Protein AF-A0A9C7LB22-F1 (afdb_monomer)

Mean predicted aligned error: 13.28 Å

Structure (mmCIF, N/CA/C/O backbone):
data_AF-A0A9C7LB22-F1
#
_entry.id   AF-A0A9C7LB22-F1
#
loop_
_atom_site.group_PDB
_atom_site.id
_atom_site.type_symbol
_atom_site.label_atom_id
_atom_site.label_alt_id
_atom_site.label_comp_id
_atom_site.label_asym_id
_atom_site.label_entity_id
_atom_site.label_seq_id
_atom_site.pdbx_PDB_ins_code
_atom_site.Cartn_x
_atom_site.Cartn_y
_atom_site.Cartn_z
_atom_site.occupancy
_atom_site.B_iso_or_equiv
_atom_site.auth_seq_id
_atom_site.auth_comp_id
_atom_site.auth_asym_id
_atom_site.auth_atom_id
_atom_site.pdbx_PDB_model_num
ATOM 1 N N . MET A 1 1 ? 95.222 -39.839 -59.027 1.00 58.12 1 MET A N 1
ATOM 2 C CA . MET A 1 1 ? 94.309 -38.667 -58.992 1.00 58.12 1 MET A CA 1
ATOM 3 C C . MET A 1 1 ? 92.811 -38.976 -59.225 1.00 58.12 1 MET A C 1
ATOM 5 O O . MET A 1 1 ? 92.019 -38.046 -59.181 1.00 58.12 1 MET A O 1
ATOM 9 N N . ARG A 1 2 ? 92.374 -40.237 -59.442 1.00 61.62 2 ARG A N 1
ATOM 10 C CA . ARG A 1 2 ? 90.940 -40.587 -59.637 1.00 61.62 2 ARG A CA 1
ATOM 11 C C . ARG A 1 2 ? 90.192 -41.025 -58.362 1.00 61.62 2 ARG A C 1
ATOM 13 O O . ARG A 1 2 ? 88.989 -40.817 -58.279 1.00 61.62 2 ARG A O 1
ATOM 20 N N . ILE A 1 3 ? 90.891 -41.545 -57.351 1.00 67.44 3 ILE A N 1
ATOM 21 C CA . ILE A 1 3 ? 90.278 -42.079 -56.115 1.00 67.44 3 ILE A CA 1
ATOM 22 C C . ILE A 1 3 ? 89.696 -40.964 -55.222 1.00 67.44 3 ILE A C 1
ATOM 24 O O . ILE A 1 3 ? 88.622 -41.115 -54.649 1.00 67.44 3 ILE A O 1
ATOM 28 N N . THR A 1 4 ? 90.328 -39.789 -55.181 1.00 71.56 4 THR A N 1
ATOM 29 C CA . THR A 1 4 ? 89.879 -38.650 -54.361 1.00 71.56 4 THR A CA 1
ATOM 30 C C . THR A 1 4 ? 88.579 -38.001 -54.840 1.00 71.56 4 THR A C 1
ATOM 32 O O . THR A 1 4 ? 87.862 -37.423 -54.027 1.00 71.56 4 THR A O 1
ATOM 35 N N . LYS A 1 5 ? 88.232 -38.105 -56.132 1.00 76.31 5 LYS A N 1
ATOM 36 C CA . LYS A 1 5 ? 86.934 -37.616 -56.633 1.00 76.31 5 LYS A CA 1
ATOM 37 C C . LYS A 1 5 ? 85.784 -38.542 -56.237 1.00 76.31 5 LYS A C 1
ATOM 39 O O . LYS A 1 5 ? 84.723 -38.047 -55.878 1.00 76.31 5 LYS A O 1
ATOM 44 N N . LEU A 1 6 ? 86.006 -39.857 -56.240 1.00 79.81 6 LEU A N 1
ATOM 45 C CA . LEU A 1 6 ? 84.965 -40.831 -55.908 1.00 79.81 6 LEU A CA 1
ATOM 46 C C . LEU A 1 6 ? 84.591 -40.784 -54.417 1.00 79.81 6 LEU A C 1
ATOM 48 O O . LEU A 1 6 ? 83.411 -40.773 -54.083 1.00 79.81 6 LEU A O 1
ATOM 52 N N . ILE A 1 7 ? 85.580 -40.644 -53.528 1.00 81.62 7 ILE A N 1
ATOM 53 C CA . ILE A 1 7 ? 85.341 -40.546 -52.076 1.00 81.62 7 ILE A CA 1
ATOM 54 C C . ILE A 1 7 ? 84.549 -39.276 -51.718 1.00 81.62 7 ILE A C 1
ATOM 56 O O . ILE A 1 7 ? 83.646 -39.335 -50.888 1.00 81.62 7 ILE A O 1
ATOM 60 N N . LYS A 1 8 ? 84.815 -38.140 -52.385 1.00 81.25 8 LYS A N 1
ATOM 61 C CA . LYS A 1 8 ? 84.035 -36.905 -52.178 1.00 81.25 8 LYS A CA 1
ATOM 62 C C . LYS A 1 8 ? 82.570 -37.062 -52.587 1.00 81.25 8 LYS A C 1
ATOM 64 O O . LYS A 1 8 ? 81.697 -36.574 -51.881 1.00 81.25 8 LYS A O 1
ATOM 69 N N . VAL A 1 9 ? 82.296 -37.759 -53.691 1.00 82.38 9 VAL A N 1
ATOM 70 C CA . VAL A 1 9 ? 80.920 -37.992 -54.159 1.00 82.38 9 VAL A CA 1
ATOM 71 C C . VAL A 1 9 ? 80.163 -38.929 -53.215 1.00 82.38 9 VAL A C 1
ATOM 73 O O . VAL A 1 9 ? 78.991 -38.688 -52.940 1.00 82.38 9 VAL A O 1
ATOM 76 N N . ILE A 1 10 ? 80.821 -39.955 -52.672 1.00 83.06 10 ILE A N 1
ATOM 77 C CA . ILE A 1 10 ? 80.191 -40.869 -51.708 1.00 83.06 10 ILE A CA 1
ATOM 78 C C . ILE A 1 10 ? 79.884 -40.140 -50.393 1.00 83.06 10 ILE A C 1
ATOM 80 O O . ILE A 1 10 ? 78.766 -40.233 -49.902 1.00 83.06 10 ILE A O 1
ATOM 84 N N . LEU A 1 11 ? 80.823 -39.350 -49.860 1.00 82.88 11 LEU A N 1
ATOM 85 C CA . LEU A 1 11 ? 80.604 -38.613 -48.609 1.00 82.88 11 LEU A CA 1
ATOM 86 C C . LEU A 1 11 ? 79.489 -37.561 -48.719 1.00 82.88 11 LEU A C 1
ATOM 88 O O . LEU A 1 11 ? 78.695 -37.429 -47.792 1.00 82.88 11 LEU A O 1
ATOM 92 N N . ILE A 1 12 ? 79.388 -36.853 -49.850 1.00 83.38 12 ILE A N 1
ATOM 93 C CA . ILE A 1 12 ? 78.320 -35.864 -50.075 1.00 83.38 12 ILE A CA 1
ATOM 94 C C . ILE A 1 12 ? 76.950 -36.546 -50.174 1.00 83.38 12 ILE A C 1
ATOM 96 O O . ILE A 1 12 ? 75.993 -36.074 -49.564 1.00 83.38 12 ILE A O 1
ATOM 100 N N . ASN A 1 13 ? 76.853 -37.672 -50.887 1.00 74.88 13 ASN A N 1
ATOM 101 C CA . ASN A 1 13 ? 75.586 -38.398 -51.012 1.00 74.88 13 ASN A CA 1
ATOM 102 C C . ASN A 1 13 ? 75.153 -39.047 -49.691 1.00 74.88 13 ASN A C 1
ATOM 104 O O . ASN A 1 13 ? 73.972 -39.002 -49.357 1.00 74.88 13 ASN A O 1
ATOM 108 N N . SER A 1 14 ? 76.089 -39.585 -48.902 1.00 75.19 14 SER A N 1
ATOM 109 C CA . SER A 1 14 ? 75.769 -40.124 -47.576 1.00 75.19 14 SER A CA 1
ATOM 110 C C . SER A 1 14 ? 75.282 -39.034 -46.620 1.00 75.19 14 SER A C 1
ATOM 112 O O . SER A 1 14 ? 74.323 -39.259 -45.889 1.00 75.19 14 SER A O 1
ATOM 114 N N . LEU A 1 15 ? 75.882 -37.837 -46.651 1.00 79.44 15 LEU A N 1
ATOM 115 C CA . LEU A 1 15 ? 75.435 -36.710 -45.827 1.00 79.44 15 LEU A CA 1
ATOM 116 C C . LEU A 1 15 ? 74.010 -36.265 -46.200 1.00 79.44 15 LEU A C 1
ATOM 118 O O . LEU A 1 15 ? 73.197 -36.019 -45.313 1.00 79.44 15 LEU A O 1
ATOM 122 N N . PHE A 1 16 ? 73.691 -36.229 -47.498 1.00 77.38 16 PHE A N 1
ATOM 123 C CA . PHE A 1 16 ? 72.337 -35.934 -47.975 1.00 77.38 16 PHE A CA 1
ATOM 124 C C . PHE A 1 16 ? 71.323 -36.987 -47.516 1.00 77.38 16 PHE A C 1
ATOM 126 O O . PHE A 1 16 ? 70.243 -36.631 -47.053 1.00 77.38 16 PHE A O 1
ATOM 133 N N . LEU A 1 17 ? 71.688 -38.271 -47.571 1.00 76.00 17 LEU A N 1
ATOM 134 C CA . LEU A 1 17 ? 70.813 -39.359 -47.138 1.00 76.00 17 LEU A CA 1
ATOM 135 C C . LEU A 1 17 ? 70.503 -39.280 -45.633 1.00 76.00 17 LEU A C 1
ATOM 137 O O . LEU A 1 17 ? 69.350 -39.429 -45.235 1.00 76.00 17 LEU A O 1
ATOM 141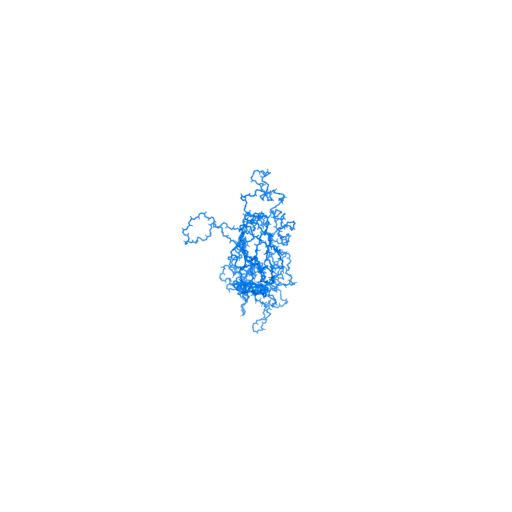 N N . PHE A 1 18 ? 71.507 -38.984 -44.798 1.00 72.94 18 PHE A N 1
ATOM 142 C CA . PHE A 1 18 ? 71.298 -38.797 -43.358 1.00 72.94 18 PHE A CA 1
ATOM 143 C C . PHE A 1 18 ? 70.435 -37.567 -43.046 1.00 72.94 18 PHE A C 1
ATOM 145 O O . PHE A 1 18 ? 69.606 -37.626 -42.139 1.00 72.94 18 PHE A O 1
ATOM 152 N N . PHE A 1 19 ? 70.562 -36.484 -43.819 1.00 72.25 19 PHE A N 1
ATOM 153 C CA . PHE A 1 19 ? 69.735 -35.290 -43.632 1.00 72.25 19 PHE A CA 1
ATOM 154 C C . PHE A 1 19 ? 68.271 -35.528 -44.040 1.00 72.25 19 PHE A C 1
ATOM 156 O O . PHE A 1 19 ? 67.355 -35.096 -43.343 1.00 72.25 19 PHE A O 1
ATOM 163 N N . SER A 1 20 ? 68.029 -36.280 -45.120 1.00 67.56 20 SER A N 1
ATOM 164 C CA . SER A 1 20 ? 66.672 -36.626 -45.567 1.00 67.56 20 SER A CA 1
ATOM 165 C C . SER A 1 20 ? 65.954 -37.602 -44.626 1.00 67.56 20 SER A C 1
ATOM 167 O O . SER A 1 20 ? 64.750 -37.466 -44.409 1.00 67.56 20 SER A O 1
ATOM 169 N N . ILE A 1 21 ? 66.674 -38.556 -44.025 1.00 70.38 21 ILE A N 1
ATOM 170 C CA . ILE A 1 21 ? 66.092 -39.480 -43.035 1.00 70.38 21 ILE A CA 1
ATOM 171 C C . ILE A 1 21 ? 65.841 -38.757 -41.701 1.00 70.38 21 ILE A C 1
ATOM 173 O O . ILE A 1 21 ? 64.810 -38.977 -41.073 1.00 70.38 21 ILE A O 1
ATOM 177 N N . GLY A 1 22 ? 66.721 -37.835 -41.296 1.00 66.88 22 GLY A N 1
ATOM 178 C CA . GLY A 1 22 ? 66.512 -37.013 -40.101 1.00 66.88 22 GLY A CA 1
ATOM 179 C C . GLY A 1 22 ? 65.267 -36.125 -40.190 1.00 66.88 22 GLY A C 1
ATOM 180 O O . GLY A 1 22 ? 64.540 -36.007 -39.211 1.00 66.88 22 GLY A O 1
ATOM 181 N N . LEU A 1 23 ? 64.970 -35.558 -41.365 1.00 61.25 23 LEU A N 1
ATOM 182 C CA . LEU A 1 23 ? 63.835 -34.644 -41.547 1.00 61.25 23 LEU A CA 1
ATOM 183 C C . LEU A 1 23 ? 62.465 -35.348 -41.550 1.00 61.25 23 LEU A C 1
ATOM 185 O O . LEU A 1 23 ? 61.457 -34.713 -41.267 1.00 61.25 23 LEU A O 1
ATOM 189 N N . THR A 1 24 ? 62.412 -36.651 -41.841 1.00 65.00 24 THR A N 1
ATOM 190 C CA . THR A 1 24 ? 61.145 -37.411 -41.898 1.00 65.00 24 THR A CA 1
ATOM 191 C C . THR A 1 24 ? 60.758 -38.068 -40.571 1.00 65.00 24 THR A C 1
ATOM 193 O O . THR A 1 24 ? 59.615 -38.490 -40.420 1.00 65.00 24 THR A O 1
ATOM 196 N N . LEU A 1 25 ? 61.667 -38.117 -39.588 1.00 62.25 25 LEU A N 1
ATOM 197 C CA . LEU A 1 25 ? 61.400 -38.676 -38.254 1.00 62.25 25 LEU A CA 1
ATOM 198 C C . LEU A 1 25 ? 60.894 -37.639 -37.235 1.00 62.25 25 LEU A C 1
ATOM 200 O O . LEU A 1 25 ? 60.456 -38.023 -36.153 1.00 62.25 25 LEU A O 1
ATOM 204 N N . PHE A 1 26 ? 60.890 -36.348 -37.580 1.00 56.97 26 PHE A N 1
ATOM 205 C CA . PHE A 1 26 ? 60.216 -35.304 -36.803 1.00 56.97 26 PHE A CA 1
ATOM 206 C C . PHE A 1 26 ? 58.814 -35.061 -37.367 1.00 56.97 26 PHE A C 1
ATOM 208 O O . PHE A 1 26 ? 58.554 -34.058 -38.028 1.00 56.97 26 PHE A O 1
ATOM 215 N N . VAL A 1 27 ? 57.894 -35.993 -37.102 1.00 59.75 27 VAL A N 1
ATOM 216 C CA . VAL A 1 27 ? 56.462 -35.678 -37.157 1.00 59.75 27 VAL A CA 1
ATOM 217 C C . VAL A 1 27 ? 56.210 -34.746 -35.977 1.00 59.75 27 VAL A C 1
ATOM 219 O O . VAL A 1 27 ? 56.108 -35.195 -34.836 1.00 59.75 27 VAL A O 1
ATOM 222 N N . PHE A 1 28 ? 56.219 -33.437 -36.229 1.00 63.59 28 PHE A N 1
ATOM 223 C CA . PHE A 1 28 ? 55.732 -32.481 -35.245 1.00 63.59 28 PHE A CA 1
ATOM 224 C C . PHE A 1 28 ? 54.285 -32.883 -34.945 1.00 63.59 28 PHE A C 1
ATOM 226 O O . PHE A 1 28 ? 53.518 -33.023 -35.902 1.00 63.59 28 PHE A O 1
ATOM 233 N N . PRO A 1 29 ? 53.903 -33.136 -33.677 1.00 66.31 29 PRO A N 1
ATOM 234 C CA . PRO A 1 29 ? 52.489 -33.271 -33.367 1.00 66.31 29 PRO A CA 1
ATOM 235 C C . PRO A 1 29 ? 51.809 -32.029 -33.938 1.00 66.31 29 PRO A C 1
ATOM 237 O O . PRO A 1 29 ? 52.345 -30.928 -33.785 1.00 66.31 29 PRO A O 1
ATOM 240 N N . GLU A 1 30 ? 50.697 -32.201 -34.652 1.00 55.66 30 GLU A N 1
ATOM 241 C CA . GLU A 1 30 ? 49.829 -31.072 -34.960 1.00 55.66 30 GLU A CA 1
ATOM 242 C C . GLU A 1 30 ? 49.459 -30.465 -33.610 1.00 55.66 30 GLU A C 1
ATOM 244 O O . GLU A 1 30 ? 48.621 -30.983 -32.874 1.00 55.66 30 GLU A O 1
ATOM 249 N N . ILE A 1 31 ? 50.175 -29.408 -33.227 1.00 64.44 31 ILE A N 1
ATOM 250 C CA . ILE A 1 31 ? 49.741 -28.522 -32.170 1.00 64.44 31 ILE A CA 1
ATOM 251 C C . ILE A 1 31 ? 48.516 -27.883 -32.799 1.00 64.44 31 ILE A C 1
ATOM 253 O O . ILE A 1 31 ? 48.643 -26.963 -33.607 1.00 64.44 31 ILE A O 1
ATOM 257 N N . GLY A 1 32 ? 47.348 -28.459 -32.523 1.00 60.50 32 GLY A N 1
ATOM 258 C CA . GLY A 1 32 ? 46.080 -27.801 -32.756 1.00 60.50 32 GLY A CA 1
ATOM 259 C C . GLY A 1 32 ? 46.134 -26.513 -31.958 1.00 60.50 32 GLY A C 1
ATOM 260 O O . GLY A 1 32 ? 45.878 -26.505 -30.759 1.00 60.50 32 GLY A O 1
ATOM 261 N N . ILE A 1 33 ? 46.577 -25.436 -32.601 1.00 59.78 33 ILE A N 1
ATOM 262 C CA . ILE A 1 33 ? 46.365 -24.090 -32.105 1.00 59.78 33 ILE A CA 1
ATOM 263 C C . ILE A 1 33 ? 44.876 -23.869 -32.341 1.00 59.78 33 ILE A C 1
ATOM 265 O O . ILE A 1 33 ? 44.475 -23.340 -33.376 1.00 59.78 33 ILE A O 1
ATOM 269 N N . GLU A 1 34 ? 44.051 -24.377 -31.427 1.00 65.44 34 GLU A N 1
ATOM 270 C CA . GLU A 1 34 ? 42.689 -23.890 -31.295 1.00 65.44 34 GLU A CA 1
ATOM 271 C C . GLU A 1 34 ? 42.840 -22.401 -31.003 1.00 65.44 34 GLU A C 1
ATOM 273 O O . GLU A 1 34 ? 43.419 -21.995 -29.990 1.00 65.44 34 GLU A O 1
ATOM 278 N N . ALA A 1 35 ? 42.467 -21.579 -31.984 1.00 67.69 35 ALA A N 1
ATOM 279 C CA . ALA A 1 35 ? 42.393 -20.149 -31.778 1.00 67.69 35 ALA A CA 1
ATOM 280 C C . ALA A 1 35 ? 41.476 -19.951 -30.573 1.00 67.69 35 ALA A C 1
ATOM 282 O O . ALA A 1 35 ? 40.360 -20.463 -30.585 1.00 67.69 35 ALA A O 1
ATOM 283 N N . ALA A 1 36 ? 41.978 -19.284 -29.531 1.00 72.75 36 ALA A N 1
ATOM 284 C CA . ALA A 1 36 ? 41.174 -18.977 -28.361 1.00 72.75 36 ALA A CA 1
ATOM 285 C C . ALA A 1 36 ? 39.873 -18.341 -28.853 1.00 72.75 36 ALA A C 1
ATOM 287 O O . ALA A 1 36 ? 39.913 -17.323 -29.551 1.00 72.75 36 ALA A O 1
ATOM 288 N N . SER A 1 37 ? 38.755 -18.997 -28.554 1.00 77.06 37 SER A N 1
ATOM 289 C CA . SER A 1 37 ? 37.440 -18.485 -28.884 1.00 77.06 37 SER A CA 1
ATOM 290 C C . SER A 1 37 ? 37.306 -17.081 -28.313 1.00 77.06 37 SER A C 1
ATOM 292 O O . SER A 1 37 ? 37.799 -16.800 -27.214 1.00 77.06 37 SER A O 1
ATOM 294 N N . ASP A 1 38 ? 36.652 -16.186 -29.049 1.00 86.81 38 ASP A N 1
ATOM 295 C CA . ASP A 1 38 ? 36.331 -14.870 -28.508 1.00 86.81 38 ASP A CA 1
ATOM 296 C C . ASP A 1 38 ? 35.600 -15.045 -27.159 1.00 86.81 38 ASP A C 1
ATOM 298 O O . ASP A 1 38 ? 34.756 -15.936 -27.040 1.00 86.81 38 ASP A O 1
ATOM 302 N N . PRO A 1 39 ? 35.869 -14.201 -26.146 1.00 85.25 39 PRO A N 1
ATOM 303 C CA . PRO A 1 39 ? 35.144 -14.278 -24.884 1.00 85.25 39 PRO A CA 1
ATOM 304 C C . PRO A 1 39 ? 33.636 -14.064 -25.112 1.00 85.25 39 PRO A C 1
ATOM 306 O O . PRO A 1 39 ? 33.263 -13.353 -26.063 1.00 85.25 39 PRO A O 1
ATOM 309 N N . PRO A 1 40 ? 32.768 -14.628 -24.246 1.00 90.81 40 PRO A N 1
ATOM 310 C CA . PRO A 1 40 ? 31.333 -14.404 -24.328 1.00 90.81 40 PRO A CA 1
ATOM 311 C C . PRO A 1 40 ? 30.997 -12.912 -24.298 1.00 90.81 40 PRO A C 1
ATOM 313 O O . PRO A 1 40 ? 31.560 -12.149 -23.512 1.00 90.81 40 PRO A O 1
ATOM 316 N N . LYS A 1 41 ? 30.073 -12.478 -25.158 1.00 92.88 41 LYS A N 1
ATOM 317 C CA . LYS A 1 41 ? 29.634 -11.074 -25.231 1.00 92.88 41 LYS A CA 1
ATOM 318 C C . LYS A 1 41 ? 28.132 -10.990 -25.024 1.00 92.88 41 LYS A C 1
ATOM 320 O O . LYS A 1 41 ? 27.373 -11.726 -25.649 1.00 92.88 41 LYS A O 1
ATOM 325 N N . LEU A 1 42 ? 27.714 -10.053 -24.180 1.00 95.38 42 LEU A N 1
ATOM 326 C CA . LEU A 1 42 ? 26.313 -9.704 -23.977 1.00 95.38 42 LEU A CA 1
ATOM 327 C C . LEU A 1 42 ? 25.908 -8.595 -24.956 1.00 95.38 42 LEU A C 1
ATOM 329 O O . LEU A 1 42 ? 26.605 -7.588 -25.064 1.00 95.38 42 LEU A O 1
ATOM 333 N N . LEU A 1 43 ? 24.782 -8.774 -25.644 1.00 96.25 43 LEU A N 1
ATOM 334 C CA . LEU A 1 43 ? 24.174 -7.780 -26.525 1.00 96.25 43 LEU A CA 1
ATOM 335 C C . LEU A 1 43 ? 22.737 -7.513 -26.081 1.00 96.25 43 LEU A C 1
ATOM 337 O O . LEU A 1 43 ? 21.923 -8.435 -26.063 1.00 96.25 43 LEU A O 1
ATOM 341 N N . ILE A 1 44 ? 22.404 -6.258 -25.771 1.00 97.12 44 ILE A N 1
ATOM 342 C CA . ILE A 1 44 ? 21.016 -5.856 -25.504 1.00 97.12 44 ILE A CA 1
ATOM 343 C C . ILE A 1 44 ? 20.312 -5.436 -26.805 1.00 97.12 44 ILE A C 1
ATOM 345 O O . ILE A 1 44 ? 20.773 -4.549 -27.527 1.00 97.12 44 ILE A O 1
ATOM 349 N N . HIS A 1 45 ? 19.169 -6.056 -27.099 1.00 96.81 45 HIS A N 1
ATOM 350 C CA . HIS A 1 45 ? 18.323 -5.745 -28.257 1.00 96.81 45 HIS A CA 1
ATOM 351 C C . HIS A 1 45 ? 17.125 -4.863 -27.895 1.00 96.81 45 HIS A C 1
ATOM 353 O O . HIS A 1 45 ? 16.691 -4.049 -28.710 1.00 96.81 45 HIS A O 1
ATOM 359 N N . SER A 1 46 ? 16.600 -4.980 -26.679 1.00 96.00 46 SER A N 1
ATOM 360 C CA . SER A 1 46 ? 15.547 -4.104 -26.174 1.00 96.00 46 SER A CA 1
ATOM 361 C C . SER A 1 46 ? 15.669 -3.944 -24.661 1.00 96.00 46 SER A C 1
ATOM 363 O O . SER A 1 46 ? 15.967 -4.934 -23.987 1.00 96.00 46 SER A O 1
ATOM 365 N N . PRO A 1 47 ? 15.390 -2.747 -24.122 1.00 96.88 47 PRO A N 1
ATOM 366 C CA . PRO A 1 47 ? 15.219 -1.490 -24.850 1.00 96.88 47 PRO A CA 1
ATOM 367 C C . PRO A 1 47 ? 16.552 -0.973 -25.413 1.00 96.88 47 PRO A C 1
ATOM 369 O O . PRO A 1 47 ? 17.632 -1.378 -24.994 1.00 96.88 47 PRO A O 1
ATOM 372 N N . GLN A 1 48 ? 16.482 -0.091 -26.411 1.00 96.75 48 GLN A N 1
ATOM 373 C CA . GLN A 1 48 ? 17.675 0.534 -26.989 1.00 96.75 48 GLN A CA 1
ATOM 374 C C . GLN A 1 48 ? 18.102 1.751 -26.162 1.00 96.75 48 GLN A C 1
ATOM 376 O O . GLN A 1 48 ? 17.262 2.433 -25.567 1.00 96.75 48 GLN A O 1
ATOM 381 N N . ASN A 1 49 ? 19.400 2.057 -26.158 1.00 96.56 49 ASN A N 1
ATOM 382 C CA . ASN A 1 49 ? 19.910 3.242 -25.475 1.00 96.56 49 ASN A CA 1
ATOM 383 C C . ASN A 1 49 ? 19.249 4.521 -26.032 1.00 96.56 49 ASN A C 1
ATOM 385 O O . ASN A 1 49 ? 19.078 4.678 -27.239 1.00 96.56 49 ASN A O 1
ATOM 389 N N . SER A 1 50 ? 18.875 5.433 -25.140 1.00 93.44 50 SER A N 1
ATOM 390 C CA . SER A 1 50 ? 18.096 6.655 -25.369 1.00 93.44 50 SER A CA 1
ATOM 391 C C . SER A 1 50 ? 16.704 6.458 -25.996 1.00 93.44 50 SER A C 1
ATOM 393 O O . SER A 1 50 ? 16.116 7.422 -26.493 1.00 93.44 50 SER A O 1
ATOM 395 N N . SER A 1 51 ? 16.152 5.238 -25.995 1.00 93.75 51 SER A N 1
ATOM 396 C CA . SER A 1 51 ? 14.792 4.999 -26.498 1.00 93.75 51 SER A CA 1
ATOM 397 C C . SER A 1 51 ? 13.718 5.597 -25.579 1.00 93.75 51 SER A C 1
ATOM 399 O O . SER A 1 51 ? 13.945 5.814 -24.389 1.00 93.75 51 SER A O 1
ATOM 401 N N . LYS A 1 52 ? 12.541 5.887 -26.149 1.00 88.19 52 LYS A N 1
ATOM 402 C CA . LYS A 1 52 ? 11.336 6.290 -25.411 1.00 88.19 52 LYS A CA 1
ATOM 403 C C . LYS A 1 52 ? 10.295 5.186 -25.526 1.00 88.19 52 LYS A C 1
ATOM 405 O O . LYS A 1 52 ? 9.907 4.835 -26.640 1.00 88.19 52 LYS A O 1
ATOM 410 N N . LEU A 1 53 ? 9.854 4.658 -24.396 1.00 85.75 53 LEU A N 1
ATOM 411 C CA . LEU A 1 53 ? 8.871 3.584 -24.296 1.00 85.75 53 LEU A CA 1
ATOM 412 C C . LEU A 1 53 ? 7.563 4.164 -23.762 1.00 85.75 53 LEU A C 1
ATOM 414 O O . LEU A 1 53 ? 7.600 5.005 -22.874 1.00 85.75 53 LEU A O 1
ATOM 418 N N . ASN A 1 54 ? 6.417 3.725 -24.282 1.00 78.69 54 ASN A N 1
ATOM 419 C CA . ASN A 1 54 ? 5.094 4.210 -23.852 1.00 78.69 54 ASN A CA 1
ATOM 420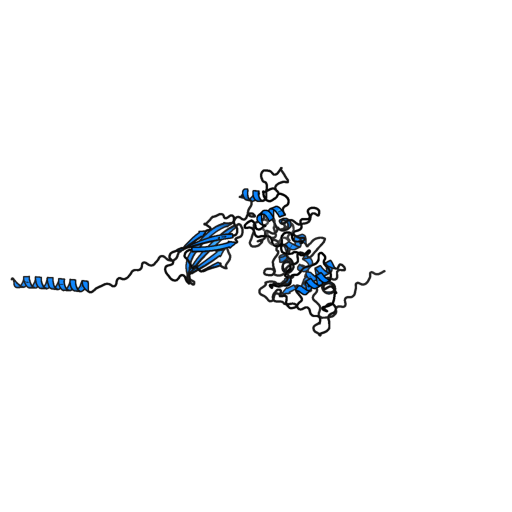 C C . ASN A 1 54 ? 4.347 3.180 -22.983 1.00 78.69 54 ASN A C 1
ATOM 422 O O . ASN A 1 54 ? 3.121 3.206 -22.892 1.00 78.69 54 ASN A O 1
ATOM 426 N N . GLU A 1 55 ? 5.078 2.222 -22.416 1.00 79.31 55 GLU A N 1
ATOM 427 C CA . GLU A 1 55 ? 4.538 1.094 -21.663 1.00 79.31 55 GLU A CA 1
ATOM 428 C C . GLU A 1 55 ? 5.388 0.873 -20.410 1.00 79.31 55 GLU A C 1
ATOM 430 O O . GLU A 1 55 ? 6.615 0.926 -20.481 1.00 79.31 55 GLU A O 1
ATOM 435 N N . LEU A 1 56 ? 4.736 0.620 -19.270 1.00 76.06 56 LEU A N 1
ATOM 436 C CA . LEU A 1 56 ? 5.413 0.379 -17.987 1.00 76.06 56 LEU A CA 1
ATOM 437 C C . LEU A 1 56 ? 6.022 -1.022 -17.910 1.00 76.06 56 LEU A C 1
ATOM 439 O O . LEU A 1 56 ? 7.058 -1.216 -17.286 1.00 76.06 56 LEU A O 1
ATOM 443 N N . ASN A 1 57 ? 5.391 -2.003 -18.558 1.00 83.69 57 ASN A N 1
ATOM 444 C CA . ASN A 1 57 ? 5.905 -3.364 -18.663 1.00 83.69 57 ASN A CA 1
ATOM 445 C C . ASN A 1 57 ? 6.963 -3.421 -19.763 1.00 83.69 57 ASN A C 1
ATOM 447 O O . ASN A 1 57 ? 6.671 -3.735 -20.916 1.00 83.69 57 ASN A O 1
ATOM 451 N N . VAL A 1 58 ? 8.201 -3.096 -19.407 1.00 91.12 58 VAL A N 1
ATOM 452 C CA . VAL A 1 58 ? 9.303 -3.066 -20.363 1.00 91.12 58 VAL A CA 1
ATOM 453 C C . VAL A 1 58 ? 9.808 -4.485 -20.591 1.00 91.12 58 VAL A C 1
ATOM 455 O O . VAL A 1 58 ? 10.278 -5.157 -19.670 1.00 91.12 58 VAL A O 1
ATOM 458 N N . SER A 1 59 ? 9.696 -4.947 -21.838 1.00 95.06 59 SER A N 1
ATOM 459 C CA . SER A 1 59 ? 10.313 -6.196 -22.277 1.00 95.06 59 SER A CA 1
ATOM 460 C C . SER A 1 59 ? 11.782 -5.961 -22.599 1.00 95.06 59 SER A C 1
ATOM 462 O O . SER A 1 59 ? 12.143 -5.196 -23.503 1.00 95.06 59 SER A O 1
ATOM 464 N N . PHE A 1 60 ? 12.620 -6.669 -21.858 1.00 96.62 60 PHE A N 1
ATOM 465 C CA . PHE A 1 60 ? 14.041 -6.751 -22.094 1.00 96.62 60 PHE A CA 1
ATOM 466 C C . PHE A 1 60 ? 14.345 -8.016 -22.879 1.00 96.62 60 PHE A C 1
ATOM 468 O O . PHE A 1 60 ? 13.824 -9.097 -22.583 1.00 96.62 60 PHE A O 1
ATOM 475 N N . ASN A 1 61 ? 15.192 -7.884 -23.889 1.00 97.38 61 ASN A N 1
ATOM 476 C CA . ASN A 1 61 ? 15.718 -9.027 -24.613 1.00 97.38 61 ASN A CA 1
ATOM 477 C C . ASN A 1 61 ? 17.103 -8.728 -25.170 1.00 97.38 61 ASN A C 1
ATOM 479 O O . ASN A 1 61 ? 17.489 -7.573 -25.379 1.00 97.38 61 ASN A O 1
ATOM 483 N N . GLY A 1 62 ? 17.845 -9.798 -25.404 1.00 97.12 62 GLY A N 1
ATOM 484 C CA . GLY A 1 62 ? 19.201 -9.732 -25.899 1.00 97.12 62 GLY A CA 1
ATOM 485 C C . GLY A 1 62 ? 19.740 -11.105 -26.249 1.00 97.12 62 GLY A C 1
ATOM 486 O O . GLY A 1 62 ? 19.051 -12.121 -26.117 1.00 97.12 62 GLY A O 1
ATOM 487 N N . THR A 1 63 ? 20.996 -11.109 -26.671 1.00 97.00 63 THR A N 1
ATOM 488 C CA . THR A 1 63 ? 21.746 -12.320 -26.989 1.00 97.00 63 THR A CA 1
ATOM 489 C C . THR A 1 63 ? 23.052 -12.365 -26.218 1.00 97.00 63 THR A C 1
ATOM 491 O O . THR A 1 63 ? 23.726 -11.345 -26.078 1.00 97.00 63 THR A O 1
ATOM 494 N N . VAL A 1 64 ? 23.443 -13.551 -25.776 1.00 94.75 64 VAL A N 1
ATOM 495 C CA . VAL A 1 64 ? 24.814 -13.875 -25.395 1.00 94.75 64 VAL A CA 1
ATOM 496 C C . VAL A 1 64 ? 25.435 -14.635 -26.565 1.00 94.75 64 VAL A C 1
ATOM 498 O O . VAL A 1 64 ? 24.901 -15.653 -26.994 1.00 94.75 64 VAL A O 1
ATOM 501 N N . ILE A 1 65 ? 26.530 -14.116 -27.113 1.00 93.50 65 ILE A N 1
ATOM 502 C CA . ILE A 1 65 ? 27.263 -14.735 -28.228 1.00 93.50 65 ILE A CA 1
ATOM 503 C C . ILE A 1 65 ? 28.599 -15.305 -27.741 1.00 93.50 65 ILE A C 1
ATOM 505 O O . ILE A 1 65 ? 29.104 -14.873 -26.705 1.00 93.50 65 ILE A O 1
ATOM 509 N N . ASN A 1 66 ? 29.180 -16.227 -28.517 1.00 89.88 66 ASN A N 1
ATOM 510 C CA . ASN A 1 66 ? 30.441 -16.933 -28.232 1.00 89.88 66 ASN A CA 1
ATOM 511 C C . ASN A 1 66 ? 30.393 -17.825 -26.976 1.00 89.88 66 ASN A C 1
ATOM 513 O O . ASN A 1 66 ? 31.298 -17.803 -26.145 1.00 89.88 66 ASN A O 1
ATOM 517 N N . ILE A 1 67 ? 29.322 -18.606 -26.824 1.00 84.56 67 ILE A N 1
ATOM 518 C CA . ILE A 1 67 ? 29.154 -19.533 -25.698 1.00 84.56 67 ILE A CA 1
ATOM 519 C C . ILE A 1 67 ? 29.706 -20.909 -26.094 1.00 84.56 67 ILE A C 1
ATOM 521 O O . ILE A 1 67 ? 28.953 -21.802 -26.471 1.00 84.56 67 ILE A O 1
ATOM 525 N N . GLU A 1 68 ? 31.030 -21.071 -26.101 1.00 74.88 68 GLU A N 1
ATOM 526 C CA . GLU A 1 68 ? 31.635 -22.286 -26.668 1.00 74.88 68 GLU A CA 1
ATOM 527 C C . GLU A 1 68 ? 31.674 -23.498 -25.721 1.00 74.88 68 GLU A C 1
ATOM 529 O O . GLU A 1 68 ? 31.761 -24.619 -26.218 1.00 74.88 68 GLU A O 1
ATOM 534 N N . SER A 1 69 ? 31.557 -23.358 -24.390 1.00 58.03 69 SER A N 1
ATOM 535 C CA . SER A 1 69 ? 31.497 -24.512 -23.464 1.00 58.03 69 SER A CA 1
ATOM 536 C C . SER A 1 69 ? 30.978 -24.162 -22.060 1.00 58.03 69 SER A C 1
ATOM 538 O O . SER A 1 69 ? 31.335 -23.127 -21.516 1.00 58.03 69 SER A O 1
ATOM 540 N N . ALA A 1 70 ? 30.169 -25.076 -21.498 1.00 60.84 70 ALA A N 1
ATOM 541 C CA . ALA A 1 70 ? 29.518 -25.067 -20.175 1.00 60.84 70 ALA A CA 1
ATOM 542 C C . ALA A 1 70 ? 28.662 -23.821 -19.859 1.00 60.84 70 ALA A C 1
ATOM 544 O O . ALA A 1 70 ? 29.038 -22.940 -19.098 1.00 60.84 70 ALA A O 1
ATOM 545 N N . ILE A 1 71 ? 27.447 -23.808 -20.417 1.00 65.25 71 ILE A N 1
ATOM 546 C CA . ILE A 1 71 ? 26.382 -22.818 -20.163 1.00 65.25 71 ILE A CA 1
ATOM 547 C C . ILE A 1 71 ? 25.957 -22.778 -18.679 1.00 65.25 71 ILE A C 1
ATOM 549 O O . ILE A 1 71 ? 25.389 -21.788 -18.223 1.00 65.25 71 ILE A O 1
ATOM 553 N N . ASP A 1 72 ? 26.240 -23.843 -17.926 1.00 73.88 72 ASP A N 1
ATOM 554 C CA . ASP A 1 72 ? 25.592 -24.140 -16.647 1.00 73.88 72 ASP A CA 1
ATOM 555 C C . ASP A 1 72 ? 25.845 -23.096 -15.540 1.00 73.88 72 ASP A C 1
ATOM 557 O O . ASP A 1 72 ? 25.020 -22.978 -14.632 1.00 73.88 72 ASP A O 1
ATOM 561 N N . ASP A 1 73 ? 26.908 -22.290 -15.647 1.00 83.44 73 ASP A N 1
ATOM 562 C CA . ASP A 1 73 ? 27.268 -21.269 -14.651 1.00 83.44 73 ASP A CA 1
ATOM 563 C C . ASP A 1 73 ? 27.079 -19.813 -15.123 1.00 83.44 73 ASP A C 1
ATOM 565 O O . ASP A 1 73 ? 27.290 -18.877 -14.342 1.00 83.44 73 ASP A O 1
ATOM 569 N N . LEU A 1 74 ? 26.614 -19.592 -16.362 1.00 91.44 74 LEU A N 1
ATOM 570 C CA . LEU A 1 74 ? 26.420 -18.243 -16.894 1.00 91.44 74 LEU A CA 1
ATOM 571 C C . LEU A 1 74 ? 25.159 -17.574 -16.340 1.00 91.44 74 LEU A C 1
ATOM 573 O O . LEU A 1 74 ? 24.031 -18.062 -16.478 1.00 91.44 74 LEU A O 1
ATOM 577 N N . LYS A 1 75 ? 25.345 -16.387 -15.760 1.00 94.19 75 LYS A N 1
ATOM 578 C CA . LYS A 1 75 ? 24.269 -15.583 -15.169 1.00 94.19 75 LYS A CA 1
ATOM 579 C C . LYS A 1 75 ? 24.337 -14.137 -15.634 1.00 94.19 75 LYS A C 1
ATOM 581 O O . LYS A 1 75 ? 25.411 -13.542 -15.671 1.00 94.19 75 LYS A O 1
ATOM 586 N N . ILE A 1 76 ? 23.182 -13.552 -15.937 1.00 94.81 76 ILE A N 1
ATOM 587 C CA . ILE A 1 76 ? 23.041 -12.114 -16.180 1.00 94.81 76 ILE A CA 1
ATOM 588 C C . ILE A 1 76 ? 22.519 -11.474 -14.896 1.00 94.81 76 ILE A C 1
ATOM 590 O O . ILE A 1 76 ? 21.443 -11.827 -14.417 1.00 94.81 76 ILE A O 1
ATOM 594 N N . PHE A 1 77 ? 23.284 -10.534 -14.355 1.00 96.44 77 PHE A N 1
ATOM 595 C CA . PHE A 1 77 ? 22.916 -9.687 -13.228 1.00 96.44 77 PHE A CA 1
ATOM 596 C C . PHE A 1 77 ? 22.454 -8.338 -13.766 1.00 96.44 77 PHE A C 1
ATOM 598 O O . PHE A 1 77 ? 23.176 -7.694 -14.527 1.00 96.44 77 PHE A O 1
ATOM 605 N N . ILE A 1 78 ? 21.249 -7.923 -13.392 1.00 95.12 78 ILE A N 1
ATOM 606 C CA . ILE A 1 78 ? 20.602 -6.734 -13.942 1.00 95.12 78 ILE A CA 1
ATOM 607 C C . ILE A 1 78 ? 20.300 -5.773 -12.804 1.00 95.12 78 ILE A C 1
ATOM 609 O O . ILE A 1 78 ? 19.473 -6.067 -11.942 1.00 95.12 78 ILE A O 1
ATOM 613 N N . TYR A 1 79 ? 20.960 -4.624 -12.825 1.00 94.56 79 TYR A N 1
ATOM 614 C CA . TYR A 1 79 ? 20.827 -3.565 -11.835 1.00 94.56 79 TYR A CA 1
ATOM 615 C C . TYR A 1 79 ? 19.982 -2.436 -12.422 1.00 94.56 79 TYR A C 1
ATOM 617 O O . TYR A 1 79 ? 20.237 -1.998 -13.545 1.00 94.56 79 TYR A O 1
ATOM 625 N N . PHE A 1 80 ? 18.988 -1.980 -11.664 1.00 92.12 80 PHE A N 1
ATOM 626 C CA . PHE A 1 80 ? 18.109 -0.876 -12.042 1.00 92.12 80 PHE A CA 1
ATOM 627 C C . PHE A 1 80 ? 18.419 0.340 -11.181 1.00 92.12 80 PHE A C 1
ATOM 629 O O . PHE A 1 80 ? 18.311 0.274 -9.955 1.00 92.12 80 PHE A O 1
ATOM 636 N N . ASP A 1 81 ? 18.774 1.444 -11.829 1.00 89.31 81 ASP A N 1
ATOM 637 C CA . ASP A 1 81 ? 19.074 2.724 -11.198 1.00 89.31 81 ASP A CA 1
ATOM 638 C C . ASP A 1 81 ? 20.083 2.563 -10.045 1.00 89.31 81 ASP A C 1
ATOM 640 O O . ASP A 1 81 ? 21.154 1.981 -10.219 1.00 89.31 81 ASP A O 1
ATOM 644 N N . SER A 1 82 ? 19.745 3.060 -8.855 1.00 80.88 82 SER A N 1
ATOM 645 C CA . SER A 1 82 ? 20.575 2.951 -7.652 1.00 80.88 82 SER A CA 1
ATOM 646 C C . SER A 1 82 ? 20.258 1.712 -6.802 1.00 80.88 82 SER A C 1
ATOM 648 O O . SER A 1 82 ? 20.729 1.636 -5.667 1.00 80.88 82 SER A O 1
ATOM 650 N N . ASN A 1 83 ? 19.444 0.762 -7.285 1.00 79.19 83 ASN A N 1
ATOM 651 C CA . ASN A 1 83 ? 19.077 -0.419 -6.502 1.00 79.19 83 ASN A CA 1
ATOM 652 C C . ASN A 1 83 ? 20.273 -1.391 -6.392 1.00 79.19 83 ASN A C 1
ATOM 654 O O . ASN A 1 83 ? 20.760 -1.873 -7.421 1.00 79.19 83 ASN A O 1
ATOM 658 N N . PRO A 1 84 ? 20.751 -1.704 -5.170 1.00 82.00 84 PRO A N 1
ATOM 659 C CA . PRO A 1 84 ? 21.884 -2.604 -4.983 1.00 82.00 84 PRO A CA 1
ATOM 660 C C . PRO A 1 84 ? 21.561 -4.076 -5.280 1.00 82.00 84 PRO A C 1
ATOM 662 O O . PRO A 1 84 ? 22.491 -4.849 -5.513 1.00 82.00 84 PRO A O 1
ATOM 665 N N . GLU A 1 85 ? 20.287 -4.479 -5.274 1.00 92.75 85 GLU A N 1
ATOM 666 C CA . GLU A 1 85 ? 19.875 -5.869 -5.483 1.00 92.75 85 GLU A CA 1
ATOM 667 C C . GLU A 1 85 ? 19.578 -6.158 -6.966 1.00 92.75 85 GLU A C 1
ATOM 669 O O . GLU A 1 85 ? 18.611 -5.627 -7.522 1.00 92.75 85 GLU A O 1
ATOM 674 N N . PRO A 1 86 ? 20.385 -7.000 -7.641 1.00 95.50 86 PRO A N 1
ATOM 675 C CA . PRO A 1 86 ? 20.180 -7.310 -9.048 1.00 95.50 86 PRO A CA 1
ATOM 676 C C . PRO A 1 86 ? 19.100 -8.372 -9.264 1.00 95.50 86 PRO A C 1
ATOM 678 O O . PRO A 1 86 ? 18.960 -9.317 -8.489 1.00 95.50 86 PRO A O 1
ATOM 681 N N . ILE A 1 87 ? 18.429 -8.303 -10.414 1.00 93.31 87 ILE A N 1
ATOM 682 C CA . ILE A 1 87 ? 17.687 -9.447 -10.958 1.00 93.31 87 ILE A CA 1
ATOM 683 C C . ILE A 1 87 ? 18.696 -10.412 -11.585 1.00 93.31 87 ILE A C 1
ATOM 685 O O . ILE A 1 87 ? 19.542 -9.993 -12.376 1.00 93.31 87 ILE A O 1
ATOM 689 N N . ILE A 1 88 ? 18.600 -11.697 -11.243 1.00 95.88 88 ILE A N 1
ATOM 690 C CA . ILE A 1 88 ? 19.504 -12.740 -11.739 1.00 95.88 88 ILE A CA 1
ATOM 691 C C . ILE A 1 88 ? 18.756 -13.628 -12.733 1.00 95.88 88 ILE A C 1
ATOM 693 O O . ILE A 1 88 ? 17.750 -14.246 -12.386 1.00 95.88 88 ILE A O 1
ATOM 697 N N . ILE A 1 89 ? 19.271 -13.719 -13.959 1.00 94.81 89 ILE A N 1
ATOM 698 C CA . ILE A 1 89 ? 18.761 -14.612 -15.005 1.00 94.81 89 ILE A CA 1
ATOM 699 C C . ILE A 1 89 ? 19.821 -15.663 -15.308 1.00 94.81 89 ILE A C 1
ATOM 701 O O . ILE A 1 89 ? 20.943 -15.324 -15.684 1.00 94.81 89 ILE A O 1
ATOM 705 N N . ASN A 1 90 ? 19.455 -16.937 -15.178 1.00 93.19 90 ASN A N 1
ATOM 706 C CA . ASN A 1 90 ? 20.294 -18.033 -15.654 1.00 93.19 90 ASN A CA 1
ATOM 707 C C . ASN A 1 90 ? 20.227 -18.081 -17.185 1.00 93.19 90 ASN A C 1
ATOM 709 O O . ASN A 1 90 ? 19.138 -18.090 -17.767 1.00 93.19 90 ASN A O 1
ATOM 713 N N . VAL A 1 91 ? 21.385 -18.100 -17.837 1.00 90.69 91 VAL A N 1
ATOM 714 C CA . VAL A 1 91 ? 21.472 -18.164 -19.296 1.00 90.69 91 VAL A CA 1
ATOM 715 C C . VAL A 1 91 ? 21.407 -19.630 -19.691 1.00 90.69 91 VAL A C 1
ATOM 717 O O . VAL A 1 91 ? 22.356 -20.354 -19.459 1.00 90.69 91 VAL A O 1
ATOM 720 N N . TYR A 1 92 ? 20.294 -20.082 -20.272 1.00 88.38 92 TYR A N 1
ATOM 721 C CA . TYR A 1 92 ? 20.157 -21.460 -20.782 1.00 88.38 92 TYR A CA 1
ATOM 722 C C . TYR A 1 92 ? 20.245 -21.548 -22.311 1.00 88.38 92 TYR A C 1
ATOM 724 O O . TYR A 1 92 ? 20.347 -22.633 -22.879 1.00 88.38 92 TYR A O 1
ATOM 732 N N . SER A 1 93 ? 20.170 -20.404 -22.986 1.00 89.12 93 SER A N 1
ATOM 733 C CA . SER A 1 93 ? 20.233 -20.272 -24.438 1.00 89.12 93 SER A CA 1
ATOM 734 C C . SER A 1 93 ? 20.897 -18.954 -24.814 1.00 89.12 93 SER A C 1
ATOM 736 O O . SER A 1 93 ? 20.962 -18.041 -23.996 1.00 89.12 93 SER A O 1
ATOM 738 N N . GLU A 1 94 ? 21.331 -18.831 -26.070 1.00 92.31 94 GLU A N 1
ATOM 739 C CA . GLU A 1 94 ? 21.890 -17.580 -26.600 1.00 92.31 94 GLU A CA 1
ATOM 740 C C . GLU A 1 94 ? 20.928 -16.407 -26.414 1.00 92.31 94 GLU A C 1
ATOM 742 O O . GLU A 1 94 ? 21.343 -15.317 -26.047 1.00 92.31 94 GLU A O 1
ATOM 747 N N . ASN A 1 95 ? 19.630 -16.628 -26.623 1.00 95.50 95 ASN A N 1
ATOM 748 C CA . ASN A 1 95 ? 18.610 -15.605 -26.435 1.00 95.50 95 ASN A CA 1
ATOM 749 C C . ASN A 1 95 ? 18.095 -15.611 -24.997 1.00 95.50 95 ASN A C 1
ATOM 751 O O . ASN A 1 95 ? 17.872 -16.674 -24.415 1.00 95.50 95 ASN A O 1
ATOM 755 N N . TRP A 1 96 ? 17.814 -14.429 -24.464 1.00 95.00 96 TRP A N 1
ATOM 756 C CA . TRP A 1 96 ? 17.154 -14.265 -23.175 1.00 95.00 96 TRP A CA 1
ATOM 757 C C . TRP A 1 96 ? 16.078 -13.186 -23.266 1.00 95.00 96 TRP A C 1
ATOM 759 O O . TRP A 1 96 ? 16.147 -12.263 -24.083 1.00 95.00 96 TRP A O 1
ATOM 769 N N . THR A 1 97 ? 15.061 -13.308 -22.417 1.00 95.25 97 THR A N 1
ATOM 770 C CA . THR A 1 97 ? 14.031 -12.286 -22.267 1.00 95.25 97 THR A CA 1
ATOM 771 C C . THR A 1 97 ? 13.511 -12.254 -20.841 1.00 95.25 97 THR A C 1
ATOM 773 O O . THR A 1 97 ? 13.430 -13.287 -20.178 1.00 95.25 97 THR A O 1
ATOM 776 N N . PHE A 1 98 ? 13.146 -11.065 -20.375 1.00 94.69 98 PHE A N 1
ATOM 777 C CA . PHE A 1 98 ? 12.335 -10.891 -19.180 1.00 94.69 98 PHE A CA 1
ATOM 778 C C . PHE A 1 98 ? 11.485 -9.628 -19.317 1.00 94.69 98 PHE A C 1
ATOM 780 O O . PHE A 1 98 ? 11.748 -8.766 -20.157 1.00 94.69 98 PHE A O 1
ATOM 787 N N . VAL A 1 99 ? 10.448 -9.521 -18.495 1.00 91.31 99 VAL A N 1
ATOM 788 C CA . VAL A 1 99 ? 9.600 -8.330 -18.416 1.00 91.31 99 VAL A CA 1
ATOM 789 C C . VAL A 1 99 ? 9.721 -7.767 -17.014 1.00 91.31 99 VAL A C 1
ATOM 791 O O . VAL A 1 99 ? 9.681 -8.516 -16.037 1.00 91.31 99 VAL A O 1
ATOM 794 N N . LYS A 1 100 ? 9.875 -6.449 -16.914 1.00 91.44 100 LYS A N 1
ATOM 795 C CA . LYS A 1 100 ? 9.889 -5.739 -15.640 1.00 91.44 100 LYS A CA 1
ATOM 796 C C . LYS A 1 100 ? 8.974 -4.531 -15.740 1.00 91.44 100 LYS A C 1
ATOM 798 O O . LYS A 1 100 ? 9.077 -3.749 -16.681 1.00 91.44 100 LYS A O 1
ATOM 803 N N . GLU A 1 101 ? 8.086 -4.392 -14.764 1.00 85.31 101 GLU A N 1
ATOM 804 C CA . GLU A 1 101 ? 7.340 -3.154 -14.580 1.00 85.31 101 GLU A CA 1
ATOM 805 C C . GLU A 1 101 ? 8.300 -2.072 -14.069 1.00 85.31 101 GLU A C 1
ATOM 807 O O . GLU A 1 101 ? 8.966 -2.258 -13.044 1.00 85.31 101 GLU A O 1
ATOM 812 N N . LEU A 1 102 ? 8.380 -0.964 -14.801 1.00 84.06 102 LEU A N 1
ATOM 813 C CA . LEU A 1 102 ? 9.161 0.222 -14.474 1.00 84.06 102 LEU A CA 1
ATOM 814 C C . LEU A 1 102 ? 8.238 1.416 -14.226 1.00 84.06 102 LEU A C 1
ATOM 816 O O . LEU A 1 102 ? 7.110 1.467 -14.714 1.00 84.06 102 LEU A O 1
ATOM 820 N N . TYR A 1 103 ? 8.720 2.377 -13.442 1.00 80.25 103 TYR A N 1
ATOM 821 C CA . TYR A 1 103 ? 8.032 3.644 -13.205 1.00 80.25 103 TYR A CA 1
ATOM 822 C C . TYR A 1 103 ? 8.298 4.641 -14.348 1.00 80.25 103 TYR A C 1
ATOM 824 O O . TYR A 1 103 ? 9.131 4.394 -15.218 1.00 80.25 103 TYR A O 1
ATOM 832 N N . ASP A 1 104 ? 7.575 5.759 -14.384 1.00 75.88 104 ASP A N 1
ATOM 833 C CA . ASP A 1 104 ? 7.805 6.802 -15.392 1.00 75.88 104 ASP A CA 1
ATOM 834 C C . ASP A 1 104 ? 9.149 7.484 -15.137 1.00 75.88 104 ASP A C 1
ATOM 836 O O . ASP A 1 104 ? 9.492 7.767 -13.994 1.00 75.88 104 ASP A O 1
ATOM 840 N N . GLY A 1 105 ? 9.890 7.802 -16.193 1.00 78.19 105 GLY A N 1
ATOM 841 C CA . GLY A 1 105 ? 11.133 8.556 -16.067 1.00 78.19 105 GLY A CA 1
ATOM 842 C C . GLY A 1 105 ? 12.306 7.945 -16.814 1.00 78.19 105 GLY A C 1
ATOM 843 O O . GLY A 1 105 ? 12.155 7.055 -17.653 1.00 78.19 105 GLY A O 1
ATOM 844 N N . THR A 1 106 ? 13.489 8.490 -16.537 1.00 87.81 106 THR A N 1
ATOM 845 C CA . THR A 1 106 ? 14.752 7.989 -17.081 1.00 87.81 106 THR A CA 1
ATOM 846 C C . THR A 1 106 ? 15.236 6.838 -16.222 1.00 87.81 106 THR A C 1
ATOM 848 O O . THR A 1 106 ? 15.471 7.027 -15.034 1.00 87.81 106 THR A O 1
ATOM 851 N N . HIS A 1 107 ? 15.444 5.689 -16.851 1.00 90.62 107 HIS A N 1
ATOM 852 C CA . HIS A 1 107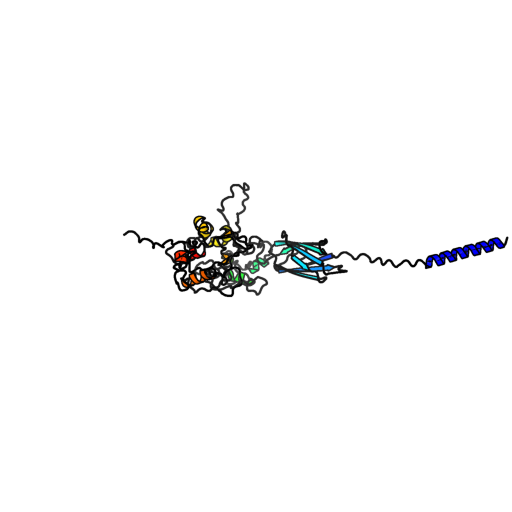 ? 16.023 4.507 -16.227 1.00 90.62 107 HIS A CA 1
ATOM 853 C C . HIS A 1 107 ? 17.452 4.335 -16.705 1.00 90.62 107 HIS A C 1
ATOM 855 O O . HIS A 1 107 ? 17.750 4.578 -17.882 1.00 90.62 107 HIS A O 1
ATOM 861 N N . VAL A 1 108 ? 18.322 3.890 -15.806 1.00 94.75 108 VAL A N 1
ATOM 862 C CA . VAL A 1 108 ? 19.655 3.390 -16.146 1.00 94.75 108 VAL A CA 1
ATOM 863 C C . VAL A 1 108 ? 19.713 1.930 -15.735 1.00 94.75 108 VAL A C 1
ATOM 865 O O . VAL A 1 108 ? 19.540 1.596 -14.567 1.00 94.75 108 VAL A O 1
ATOM 868 N N . VAL A 1 109 ? 19.931 1.049 -16.707 1.00 96.50 109 VAL A N 1
ATOM 869 C CA . VAL A 1 109 ? 19.973 -0.393 -16.474 1.00 96.50 109 VAL A CA 1
ATOM 870 C C . VAL A 1 109 ? 21.349 -0.912 -16.838 1.00 96.50 109 VAL A C 1
ATOM 872 O O . VAL A 1 109 ? 21.783 -0.816 -17.991 1.00 96.50 109 VAL A O 1
ATOM 875 N N . LYS A 1 110 ? 22.027 -1.473 -15.840 1.00 97.38 110 LYS A N 1
ATOM 876 C CA . LYS A 1 110 ? 23.344 -2.081 -15.984 1.00 97.38 110 LYS A CA 1
ATOM 877 C C . LYS A 1 110 ? 23.204 -3.596 -15.995 1.00 97.38 110 LYS A C 1
ATOM 879 O O . LYS A 1 110 ? 22.627 -4.186 -15.086 1.00 97.38 110 LYS A O 1
ATOM 884 N N . PHE A 1 111 ? 23.777 -4.220 -17.012 1.00 97.25 111 PHE A N 1
ATOM 885 C CA . PHE A 1 111 ? 23.827 -5.659 -17.192 1.00 97.25 111 PHE A CA 1
ATOM 886 C C . PHE A 1 111 ? 25.257 -6.144 -16.982 1.00 97.25 111 PHE A C 1
ATOM 888 O O . PHE A 1 111 ? 26.186 -5.617 -17.593 1.00 97.25 111 PHE A O 1
ATOM 895 N N . GLU A 1 112 ? 25.432 -7.172 -16.160 1.00 97.19 112 GLU A N 1
ATOM 896 C CA . GLU A 1 112 ? 26.696 -7.883 -15.985 1.00 97.19 112 GLU A CA 1
ATOM 897 C C . GLU A 1 112 ? 26.485 -9.361 -16.320 1.00 97.19 112 GLU A C 1
ATOM 899 O O . GLU A 1 112 ? 25.701 -10.045 -15.668 1.00 97.19 112 GLU A O 1
ATOM 904 N N . LEU A 1 113 ? 27.187 -9.861 -17.334 1.00 96.12 113 LEU A N 1
ATOM 905 C CA . LEU A 1 113 ? 27.299 -11.287 -17.615 1.00 96.12 113 LEU A CA 1
ATOM 906 C C . LEU A 1 113 ? 28.442 -11.845 -16.764 1.00 96.12 113 LEU A C 1
ATOM 908 O O . LEU A 1 113 ? 29.582 -11.385 -16.893 1.00 96.12 113 LEU A O 1
ATOM 912 N N . LYS A 1 114 ? 28.133 -12.813 -15.901 1.00 94.88 114 LYS A N 1
ATOM 913 C CA . LYS A 1 114 ? 29.103 -13.456 -15.014 1.00 94.88 114 LYS A CA 1
ATOM 914 C C . LYS A 1 114 ? 29.219 -14.946 -15.283 1.00 94.88 114 LYS A C 1
ATOM 916 O O . LYS A 1 114 ? 28.218 -15.597 -15.579 1.00 94.88 114 LYS A O 1
ATOM 921 N N . ASP A 1 115 ? 30.437 -15.439 -15.112 1.00 92.12 115 ASP A N 1
ATOM 922 C CA . ASP A 1 115 ? 30.776 -16.853 -14.992 1.00 92.12 115 ASP A CA 1
ATOM 923 C C . ASP A 1 115 ? 31.309 -17.074 -13.570 1.00 92.12 115 ASP A C 1
ATOM 925 O O . ASP A 1 115 ? 32.348 -16.533 -13.178 1.00 92.12 115 ASP A O 1
ATOM 929 N N . GLY A 1 116 ? 30.516 -17.736 -12.726 1.00 90.06 116 GLY A N 1
ATOM 930 C CA . GLY A 1 116 ? 30.777 -17.789 -11.288 1.00 90.06 116 GLY A CA 1
ATOM 931 C C . GLY A 1 116 ? 30.794 -16.395 -10.640 1.00 90.06 116 GLY A C 1
ATOM 932 O O . GLY A 1 116 ? 29.750 -15.760 -10.480 1.00 90.06 116 GLY A O 1
ATOM 933 N N . GLN A 1 117 ? 31.974 -15.940 -10.208 1.00 90.81 117 GLN A N 1
ATOM 934 C CA . GLN A 1 117 ? 32.177 -14.610 -9.605 1.00 90.81 117 GLN A CA 1
ATOM 935 C C . GLN A 1 117 ? 32.780 -13.590 -10.582 1.00 90.81 117 GLN A C 1
ATOM 937 O O . GLN A 1 117 ? 32.788 -12.393 -10.283 1.00 90.81 117 GLN A O 1
ATO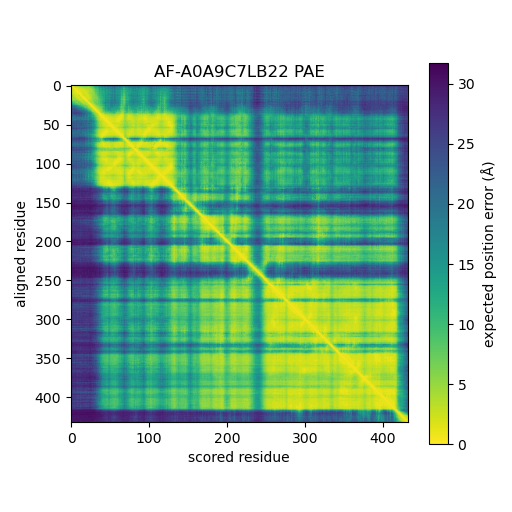M 942 N N . ASP A 1 118 ? 33.265 -14.037 -11.739 1.00 91.62 118 ASP A N 1
ATOM 943 C CA . ASP A 1 118 ? 33.988 -13.192 -12.680 1.00 91.62 118 ASP A CA 1
ATOM 944 C C . ASP A 1 118 ? 33.021 -12.485 -13.633 1.00 91.62 118 ASP A C 1
ATOM 946 O O . ASP A 1 118 ? 32.130 -13.101 -14.216 1.00 91.62 118 ASP A O 1
ATOM 950 N N . ILE A 1 119 ? 33.199 -11.172 -13.809 1.00 94.19 119 ILE A N 1
ATOM 951 C CA . ILE A 1 119 ? 32.446 -10.383 -14.793 1.00 94.19 119 ILE A CA 1
ATOM 952 C C . ILE A 1 119 ? 33.126 -10.544 -16.149 1.00 94.19 119 ILE A C 1
ATOM 954 O O . ILE A 1 119 ? 34.191 -9.974 -16.387 1.00 94.19 119 ILE A O 1
ATOM 958 N N . ILE A 1 120 ? 32.484 -11.284 -17.048 1.00 93.81 120 ILE A N 1
ATOM 959 C CA . ILE A 1 120 ? 33.004 -11.575 -18.390 1.00 93.81 120 ILE A CA 1
ATOM 960 C C . ILE A 1 120 ? 32.408 -10.661 -19.469 1.00 93.81 120 ILE A C 1
ATOM 962 O O . ILE A 1 120 ? 32.969 -10.531 -20.554 1.00 93.81 120 ILE A O 1
ATOM 966 N N . GLY A 1 121 ? 31.308 -9.968 -19.163 1.00 93.44 121 GLY A N 1
ATOM 967 C CA . GLY A 1 121 ? 30.728 -8.944 -20.026 1.00 93.44 121 GLY A CA 1
ATOM 968 C C . GLY A 1 121 ? 29.910 -7.936 -19.229 1.00 93.44 121 GLY A C 1
ATOM 969 O O . GLY A 1 121 ? 29.314 -8.276 -18.211 1.00 93.44 121 GLY A O 1
ATOM 970 N N . ASN A 1 122 ? 29.865 -6.686 -19.683 1.00 96.38 122 ASN A N 1
ATOM 971 C CA . ASN A 1 122 ? 28.946 -5.696 -19.136 1.00 96.38 122 ASN A CA 1
ATOM 972 C C . ASN A 1 122 ? 28.411 -4.773 -20.230 1.00 96.38 122 ASN A C 1
ATOM 974 O O . ASN A 1 122 ? 29.075 -4.533 -21.239 1.00 96.38 122 ASN A O 1
ATOM 978 N N . GLN A 1 123 ? 27.195 -4.280 -20.025 1.00 96.94 123 GLN A N 1
ATOM 979 C CA . GLN A 1 123 ? 26.581 -3.269 -20.871 1.00 96.94 123 GLN A CA 1
ATOM 980 C C . GLN A 1 123 ? 25.662 -2.395 -20.021 1.00 96.94 123 GLN A C 1
ATOM 982 O O . GLN A 1 123 ? 24.989 -2.887 -19.123 1.00 96.94 123 GLN A O 1
ATOM 987 N N . GLU A 1 124 ? 25.620 -1.101 -20.314 1.00 97.38 124 GLU A N 1
ATOM 988 C CA . GLU A 1 124 ? 24.702 -0.156 -19.682 1.00 97.38 124 GLU A CA 1
ATOM 989 C C . GLU A 1 124 ? 23.840 0.495 -20.761 1.00 97.38 124 GLU A C 1
ATOM 991 O O . GLU A 1 124 ? 24.328 0.847 -21.840 1.00 97.38 124 GLU A O 1
ATOM 996 N N . ILE A 1 125 ? 22.548 0.628 -20.481 1.00 97.25 125 ILE A N 1
ATOM 997 C CA . ILE A 1 125 ? 21.607 1.364 -21.322 1.00 97.25 125 ILE A CA 1
ATOM 998 C C . ILE A 1 125 ? 20.858 2.372 -20.461 1.00 97.25 125 ILE A C 1
ATOM 1000 O O . ILE A 1 125 ? 20.498 2.086 -19.321 1.00 97.25 125 ILE A O 1
ATOM 1004 N N . SER A 1 126 ? 20.574 3.537 -21.031 1.00 95.94 126 SER A N 1
ATOM 1005 C CA . SER A 1 126 ? 19.629 4.490 -20.465 1.00 95.94 126 SER A CA 1
ATOM 1006 C C . SER A 1 126 ? 18.447 4.637 -21.407 1.00 95.94 126 SER A C 1
ATOM 1008 O O . SER A 1 126 ? 18.633 4.668 -22.615 1.00 95.94 126 SER A O 1
ATOM 1010 N N . PHE A 1 127 ? 17.223 4.703 -20.908 1.00 94.38 127 PHE A N 1
ATOM 1011 C CA . PHE A 1 127 ? 16.032 4.924 -21.733 1.00 94.38 127 PHE A CA 1
ATOM 1012 C C . PHE A 1 127 ? 14.961 5.627 -20.903 1.00 94.38 127 PHE A C 1
ATOM 1014 O O . PHE A 1 127 ? 15.081 5.743 -19.686 1.00 94.38 127 PHE A O 1
ATOM 1021 N N . PHE A 1 128 ? 13.926 6.134 -21.564 1.00 87.12 128 PHE A N 1
ATOM 1022 C CA . PHE A 1 128 ? 12.850 6.878 -20.923 1.00 87.12 128 PHE A CA 1
ATOM 1023 C C . PHE A 1 128 ? 11.533 6.113 -21.033 1.00 87.12 128 PHE A C 1
ATOM 1025 O O . PHE A 1 128 ? 11.128 5.742 -22.134 1.00 87.12 128 PHE A O 1
ATOM 1032 N N . VAL A 1 129 ? 10.851 5.903 -19.913 1.00 84.94 129 VAL A N 1
ATOM 1033 C CA . VAL A 1 129 ? 9.512 5.307 -19.860 1.00 84.94 129 VAL A CA 1
ATOM 1034 C C . VAL A 1 129 ? 8.491 6.425 -19.665 1.00 84.94 129 VAL A C 1
ATOM 1036 O O . VAL A 1 129 ? 8.583 7.207 -18.722 1.00 84.94 129 VAL A O 1
ATOM 1039 N N . VAL A 1 130 ? 7.525 6.513 -20.578 1.00 75.75 130 VAL A N 1
ATOM 1040 C CA . VAL A 1 130 ? 6.400 7.449 -20.540 1.00 75.75 130 VAL A CA 1
ATOM 1041 C C . VAL A 1 130 ? 5.140 6.681 -20.168 1.00 75.75 130 VAL A C 1
ATOM 1043 O O . VAL A 1 130 ? 4.592 5.938 -20.982 1.00 75.75 130 VAL A O 1
ATOM 1046 N N . GLY A 1 131 ? 4.636 6.893 -18.961 1.00 70.81 131 GLY A N 1
ATOM 1047 C CA . GLY A 1 131 ? 3.287 6.485 -18.599 1.00 70.81 131 GLY A CA 1
ATOM 1048 C C . GLY A 1 131 ? 2.245 7.445 -19.164 1.00 70.81 131 GLY A C 1
ATOM 1049 O O . GLY A 1 131 ? 2.498 8.631 -19.376 1.00 70.81 131 GLY A O 1
ATOM 1050 N N . ALA A 1 132 ? 1.015 6.957 -19.337 1.00 64.06 132 ALA A N 1
ATOM 1051 C CA . ALA A 1 132 ? -0.146 7.783 -19.701 1.00 64.06 132 ALA A CA 1
ATOM 1052 C C . ALA A 1 132 ? -0.483 8.881 -18.666 1.00 64.06 132 ALA A C 1
ATOM 1054 O O . 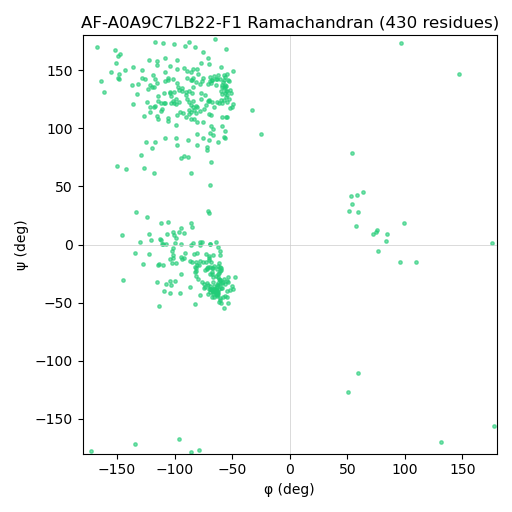ALA A 1 132 ? -1.320 9.744 -18.921 1.00 64.06 132 ALA A O 1
ATOM 1055 N N . HIS A 1 133 ? 0.173 8.831 -17.510 1.00 71.88 133 HIS A N 1
ATOM 1056 C CA . HIS A 1 133 ? 0.040 9.759 -16.399 1.00 71.88 133 HIS A CA 1
ATOM 1057 C C . HIS A 1 133 ? 1.323 10.612 -16.203 1.00 71.88 133 HIS A C 1
ATOM 1059 O O . HIS A 1 133 ? 1.435 11.335 -15.224 1.00 71.88 133 HIS A O 1
ATOM 1065 N N . GLY A 1 134 ? 2.338 10.476 -17.066 1.00 61.34 134 GLY A N 1
ATOM 1066 C CA . GLY A 1 134 ? 3.643 11.127 -16.899 1.00 61.34 134 GLY A CA 1
ATOM 1067 C C . GLY A 1 134 ? 3.736 12.544 -17.478 1.00 61.34 134 GLY A C 1
ATOM 1068 O O . GLY A 1 134 ? 2.831 13.017 -18.165 1.00 61.34 134 GLY A O 1
ATOM 1069 N N . ASN A 1 135 ? 4.879 13.188 -17.224 1.00 55.53 135 ASN A N 1
ATOM 1070 C CA . ASN A 1 135 ? 5.276 14.552 -17.593 1.00 55.53 135 ASN A CA 1
ATOM 1071 C C . ASN A 1 135 ? 4.562 15.140 -18.837 1.00 55.53 135 ASN A C 1
ATOM 1073 O O . ASN A 1 135 ? 4.973 14.981 -19.993 1.00 55.53 135 ASN A O 1
ATOM 1077 N N . TYR A 1 136 ? 3.491 15.890 -18.563 1.00 60.44 136 TYR A N 1
ATOM 1078 C CA . TYR A 1 136 ? 2.535 16.484 -19.511 1.00 60.44 136 TYR A CA 1
ATOM 1079 C C . TYR A 1 136 ? 3.127 17.541 -20.458 1.00 60.44 136 TYR A C 1
ATOM 1081 O O . TYR A 1 136 ? 2.415 18.146 -21.262 1.00 60.44 136 TYR A O 1
ATOM 1089 N N . SER A 1 137 ? 4.434 17.785 -20.376 1.00 54.84 137 SER A N 1
ATOM 1090 C CA . SER A 1 137 ? 5.113 18.893 -21.041 1.00 54.84 137 SER A CA 1
ATOM 1091 C C . SER A 1 137 ? 5.451 18.645 -22.517 1.00 54.84 137 SER A C 1
ATOM 1093 O O . SER A 1 137 ? 5.741 19.610 -23.222 1.00 54.84 137 SER A O 1
ATOM 1095 N N . THR A 1 138 ? 5.401 17.404 -23.032 1.00 54.53 138 THR A N 1
ATOM 1096 C CA . THR A 1 138 ? 5.864 17.126 -24.416 1.00 54.53 138 THR A CA 1
ATOM 1097 C C . THR A 1 138 ? 4.972 16.245 -25.291 1.00 54.53 138 THR A C 1
ATOM 1099 O O . THR A 1 138 ? 5.230 16.153 -26.492 1.00 54.53 138 THR A O 1
ATOM 1102 N N . ASN A 1 139 ? 3.905 15.636 -24.762 1.00 61.50 139 ASN A N 1
ATOM 1103 C CA . ASN A 1 139 ? 3.028 14.761 -25.545 1.00 61.50 139 ASN A CA 1
ATOM 1104 C C . ASN A 1 139 ? 1.564 15.216 -25.481 1.00 61.50 139 ASN A C 1
ATOM 1106 O O . ASN A 1 139 ? 0.775 14.745 -24.665 1.00 61.50 139 ASN A O 1
ATOM 1110 N N . THR A 1 140 ? 1.176 16.109 -26.392 1.00 62.84 140 THR A N 1
ATOM 1111 C CA . THR A 1 140 ? -0.206 16.608 -26.501 1.00 62.84 140 THR A CA 1
ATOM 1112 C C . THR A 1 140 ? -1.230 15.503 -26.790 1.00 62.84 140 THR A C 1
ATOM 1114 O O . THR A 1 140 ? -2.403 15.664 -26.449 1.00 62.84 140 THR A O 1
ATOM 1117 N N . GLN A 1 141 ? -0.808 14.366 -27.360 1.00 63.97 141 GLN A N 1
ATOM 1118 C CA . GLN A 1 141 ? -1.668 13.202 -27.581 1.00 63.97 141 GLN A CA 1
ATOM 1119 C C . GLN A 1 141 ? -2.004 12.481 -26.266 1.00 63.97 141 GLN A C 1
ATOM 1121 O O . GLN A 1 141 ? -3.123 11.996 -26.121 1.00 63.97 141 GLN A O 1
ATOM 1126 N N . ALA A 1 142 ? -1.089 12.463 -25.289 1.00 64.12 142 ALA A N 1
ATOM 1127 C CA . ALA A 1 142 ? -1.373 11.940 -23.950 1.00 64.12 142 ALA A CA 1
ATOM 1128 C C . ALA A 1 142 ? -2.429 12.802 -23.242 1.00 64.12 142 ALA A C 1
ATOM 1130 O O . ALA A 1 142 ? -3.372 12.277 -22.651 1.00 64.12 142 ALA A O 1
ATOM 1131 N N . CYS A 1 143 ? -2.348 14.126 -23.410 1.00 67.81 143 CYS A N 1
ATOM 1132 C CA . CYS A 1 143 ? -3.363 15.047 -22.908 1.00 67.81 143 CYS A CA 1
ATOM 1133 C C . CYS A 1 143 ? -4.739 14.772 -23.529 1.00 67.81 143 CYS A C 1
ATOM 1135 O O . CYS A 1 143 ? -5.737 14.929 -22.839 1.00 67.81 143 CYS A O 1
ATOM 1137 N N . ALA A 1 144 ? -4.812 14.338 -24.795 1.00 68.94 144 ALA A N 1
ATOM 1138 C CA . ALA A 1 144 ? -6.071 14.065 -25.495 1.00 68.94 144 ALA A CA 1
ATOM 1139 C C . ALA A 1 144 ? -6.839 12.834 -24.964 1.00 68.94 144 ALA A C 1
ATOM 1141 O O . ALA A 1 144 ? -8.045 12.705 -25.195 1.00 68.94 144 ALA A O 1
ATOM 1142 N N . ASN A 1 145 ? -6.160 11.937 -24.238 1.00 68.19 145 ASN A N 1
ATOM 1143 C CA . ASN A 1 145 ? -6.795 10.776 -23.607 1.00 68.19 145 ASN A CA 1
ATOM 1144 C C . ASN A 1 145 ? -7.755 11.214 -22.491 1.00 68.19 145 ASN A C 1
ATOM 1146 O O . ASN A 1 145 ? -8.875 10.713 -22.383 1.00 68.19 145 ASN A O 1
ATOM 1150 N N . CYS A 1 146 ? -7.333 12.207 -21.708 1.00 69.88 146 CYS A N 1
ATOM 1151 C CA . CYS A 1 146 ? -8.098 12.760 -20.593 1.00 69.88 146 CYS A CA 1
ATOM 1152 C C . CYS A 1 146 ? -8.897 14.001 -21.019 1.00 69.88 146 CYS A C 1
ATOM 1154 O O . CYS A 1 146 ? -10.079 14.160 -20.690 1.00 69.88 146 CYS A O 1
ATOM 1156 N N . HIS A 1 147 ? -8.268 14.862 -21.818 1.00 71.88 147 HIS A N 1
ATOM 1157 C CA . HIS A 1 147 ? -8.774 16.173 -22.176 1.00 71.88 147 HIS A CA 1
ATOM 1158 C C . HIS A 1 147 ? -9.256 16.300 -23.613 1.00 71.88 147 HIS A C 1
ATOM 1160 O O . HIS A 1 147 ? -8.706 15.708 -24.531 1.00 71.88 147 HIS A O 1
ATOM 1166 N N . ASN A 1 148 ? -10.261 17.151 -23.836 1.00 69.25 148 ASN A N 1
ATOM 1167 C CA . ASN A 1 148 ? -10.623 17.571 -25.189 1.00 69.25 148 ASN A CA 1
ATOM 1168 C C . ASN A 1 148 ? -10.008 18.933 -25.507 1.00 69.25 148 ASN A C 1
ATOM 1170 O O . ASN A 1 148 ? -10.585 19.981 -25.220 1.00 69.25 148 ASN A O 1
ATOM 1174 N N . THR A 1 149 ? -8.813 18.922 -26.082 1.00 59.56 149 THR A N 1
ATOM 1175 C CA . THR A 1 149 ? -8.008 20.131 -26.307 1.00 59.56 149 THR A CA 1
ATOM 1176 C C . THR A 1 149 ? -8.535 21.031 -27.432 1.00 59.56 149 THR A C 1
ATOM 1178 O O . THR A 1 149 ? -8.152 22.197 -27.492 1.00 59.56 149 THR A O 1
ATOM 1181 N N . HIS A 1 150 ? -9.439 20.539 -28.293 1.00 55.06 150 HIS A N 1
ATOM 1182 C CA . HIS A 1 150 ? -9.904 21.267 -29.485 1.00 55.06 150 HIS A CA 1
ATOM 1183 C C . HIS A 1 150 ? -11.417 21.515 -29.567 1.00 55.06 150 HIS A C 1
ATOM 1185 O O . HIS A 1 150 ? -11.847 22.281 -30.428 1.00 55.06 150 HIS A O 1
ATOM 1191 N N . THR A 1 151 ? -12.235 20.935 -28.680 1.00 56.22 151 THR A N 1
ATOM 1192 C CA . THR A 1 151 ? -13.685 21.219 -28.634 1.00 56.22 151 THR A CA 1
ATOM 1193 C C . THR A 1 151 ? -14.164 21.778 -27.296 1.00 56.22 151 THR A C 1
ATOM 1195 O O . THR A 1 151 ? -15.366 21.975 -27.113 1.00 56.22 151 THR A O 1
ATOM 1198 N N . ALA A 1 152 ? -13.260 22.035 -26.347 1.00 55.69 152 ALA A N 1
ATOM 1199 C CA . ALA A 1 152 ? -13.610 22.667 -25.084 1.00 55.69 152 ALA A CA 1
ATOM 1200 C C . ALA A 1 152 ? -13.972 24.141 -25.314 1.00 55.69 152 ALA A C 1
ATOM 1202 O O . ALA A 1 152 ? -13.118 24.964 -25.642 1.00 55.69 152 ALA A O 1
ATOM 1203 N N . SER A 1 153 ? -15.240 24.503 -25.109 1.00 53.06 153 SER A N 1
ATOM 1204 C CA . SER A 1 153 ? -15.635 25.908 -25.004 1.00 53.06 153 SER A CA 1
ATOM 1205 C C . SER A 1 153 ? -14.878 26.548 -23.836 1.00 53.06 153 SER A C 1
ATOM 1207 O O . SER A 1 153 ? -14.909 26.034 -22.713 1.00 53.06 153 SER A O 1
ATOM 1209 N N . SER A 1 154 ? -14.170 27.639 -24.132 1.00 48.91 154 SER A N 1
ATOM 1210 C CA . SER A 1 154 ? -13.288 28.395 -23.239 1.00 48.91 154 SER A CA 1
ATOM 1211 C C . SER A 1 154 ? -13.753 28.408 -21.777 1.00 48.91 154 SER A C 1
ATOM 1213 O O . SER A 1 154 ? -14.793 28.980 -21.452 1.00 48.91 154 SER A O 1
ATOM 1215 N N . GLY A 1 155 ? -12.950 27.809 -20.895 1.00 49.97 155 GLY A N 1
ATOM 1216 C CA . GLY A 1 155 ? -12.980 28.079 -19.457 1.00 49.97 155 GLY A CA 1
ATOM 1217 C C . GLY A 1 155 ? -13.513 26.982 -18.533 1.00 49.97 155 GLY A C 1
ATOM 1218 O O . GLY A 1 155 ? -13.257 27.091 -17.340 1.00 49.97 155 GLY A O 1
ATOM 1219 N N . LYS A 1 156 ? -14.211 25.933 -19.004 1.00 50.00 156 LYS A N 1
ATOM 1220 C CA . LYS A 1 156 ? -14.748 24.877 -18.097 1.00 50.00 156 LYS A CA 1
ATOM 1221 C C . LYS A 1 156 ? -14.789 23.441 -18.653 1.00 50.00 156 LYS A C 1
ATOM 1223 O O . LYS A 1 156 ? -15.363 22.566 -18.016 1.00 50.00 156 LYS A O 1
ATOM 1228 N N . GLY A 1 157 ? -14.209 23.180 -19.826 1.00 52.84 157 GLY A N 1
ATOM 1229 C CA . GLY A 1 157 ? -14.521 21.976 -20.613 1.00 52.84 157 GLY A CA 1
ATOM 1230 C C . GLY A 1 157 ? -13.355 21.065 -20.985 1.00 52.84 157 GLY A C 1
ATOM 1231 O O . GLY A 1 157 ? -13.477 20.356 -21.976 1.00 52.84 157 GLY A O 1
ATOM 1232 N N . LEU A 1 158 ? -12.233 21.071 -20.256 1.00 57.31 158 LEU A N 1
ATOM 1233 C CA . LEU A 1 158 ? -11.156 20.117 -20.552 1.00 57.31 158 LEU A CA 1
ATOM 1234 C C . LEU A 1 158 ? -11.504 18.684 -20.125 1.00 57.31 158 LEU A C 1
ATOM 1236 O O . LEU A 1 158 ? -10.775 17.785 -20.493 1.00 57.31 158 LEU A O 1
ATOM 1240 N N . ASN A 1 159 ? -12.602 18.423 -19.414 1.00 53.34 159 ASN A N 1
ATOM 1241 C CA . ASN A 1 159 ? -13.099 17.057 -19.228 1.00 53.34 159 ASN A CA 1
ATOM 1242 C C . ASN A 1 159 ? -13.880 16.675 -20.490 1.00 53.34 159 ASN A C 1
ATOM 1244 O O . ASN A 1 159 ? -14.961 17.210 -20.728 1.00 53.34 159 ASN A O 1
ATOM 1248 N N . GLY A 1 160 ? -13.312 15.831 -21.348 1.00 52.09 160 GLY A N 1
ATOM 1249 C CA . GLY A 1 160 ? -13.959 15.542 -22.634 1.00 52.09 160 GLY A CA 1
ATOM 1250 C C . GLY A 1 160 ? -13.202 14.642 -23.616 1.00 52.09 160 GLY A C 1
ATOM 1251 O O . GLY A 1 160 ? -13.715 14.446 -24.721 1.00 52.09 160 GLY A O 1
ATOM 1252 N N . GLY A 1 161 ? -12.006 14.134 -23.272 1.00 54.97 161 GLY A N 1
ATOM 1253 C CA . GLY A 1 161 ? -11.296 13.141 -24.090 1.00 54.97 161 GLY A CA 1
ATOM 1254 C C . GLY A 1 161 ? -12.161 11.902 -24.358 1.00 54.97 161 GLY A C 1
ATOM 1255 O O . GLY A 1 161 ? -13.213 11.730 -23.728 1.00 54.97 161 GLY A O 1
ATOM 1256 N N . SER A 1 162 ? -11.746 11.028 -25.280 1.00 51.91 162 SER A N 1
ATOM 1257 C CA . SER A 1 162 ? -12.500 9.825 -25.701 1.00 51.91 162 SER A CA 1
ATOM 1258 C C . SER A 1 162 ? -13.050 8.984 -24.531 1.00 51.91 162 SER A C 1
ATOM 1260 O O . SER A 1 162 ? -14.121 8.390 -24.665 1.00 51.91 162 SER A O 1
ATOM 1262 N N . ALA A 1 163 ? -12.377 9.025 -23.377 1.00 50.00 163 ALA A N 1
ATOM 1263 C CA . ALA A 1 163 ? -12.691 8.348 -22.118 1.00 50.00 163 ALA A CA 1
ATOM 1264 C C . ALA A 1 163 ? -13.760 9.006 -21.203 1.00 50.00 163 ALA A C 1
ATOM 1266 O O . ALA A 1 163 ? -14.294 8.371 -20.299 1.00 50.00 163 ALA A O 1
ATOM 1267 N N . SER A 1 164 ? -14.094 10.286 -21.372 1.00 50.53 164 SER A N 1
ATOM 1268 C CA . SER A 1 164 ? -14.539 11.137 -20.238 1.00 50.53 164 SER A CA 1
ATOM 1269 C C . SER A 1 164 ? -16.011 11.584 -20.240 1.00 50.53 164 SER A C 1
ATOM 1271 O O . SER A 1 164 ? -16.386 12.529 -19.547 1.00 50.53 164 SER A O 1
ATOM 1273 N N . LYS A 1 165 ? -16.895 10.924 -20.994 1.00 50.22 165 LYS A N 1
ATOM 1274 C CA . LYS A 1 165 ? -18.235 11.469 -21.303 1.00 50.22 165 LYS A CA 1
ATOM 1275 C C . LYS A 1 165 ? -19.177 11.750 -20.109 1.00 50.22 165 LYS A C 1
ATOM 1277 O O . LYS A 1 165 ? -20.256 12.278 -20.372 1.00 50.22 165 LYS A O 1
ATOM 1282 N N . LYS A 1 166 ? -18.863 11.409 -18.842 1.00 53.94 166 LYS A N 1
ATOM 1283 C CA . LYS A 1 166 ? -19.814 11.588 -17.711 1.00 53.94 166 LYS A CA 1
ATOM 1284 C C . LYS A 1 166 ? -19.244 11.982 -16.328 1.00 53.94 166 LYS A C 1
ATOM 1286 O O . LYS A 1 166 ? -19.967 12.665 -15.613 1.00 53.94 166 LYS A O 1
ATOM 1291 N N . ASN A 1 167 ? -18.022 11.602 -15.924 1.00 65.19 167 ASN A N 1
ATOM 1292 C CA . ASN A 1 167 ? -17.368 12.054 -14.672 1.00 65.19 167 ASN A CA 1
ATOM 1293 C C . ASN A 1 167 ? -15.861 11.690 -14.653 1.00 65.19 167 ASN A C 1
ATOM 1295 O O . ASN A 1 167 ? -15.399 10.951 -15.522 1.00 65.19 167 ASN A O 1
ATOM 1299 N N . ALA A 1 168 ? -15.103 12.208 -13.675 1.00 66.06 168 ALA A N 1
ATOM 1300 C CA . ALA A 1 168 ? -13.659 11.972 -13.542 1.00 66.06 168 ALA A CA 1
ATOM 1301 C C . ALA A 1 168 ? -13.294 10.491 -13.320 1.00 66.06 168 ALA A C 1
ATOM 1303 O O . ALA A 1 168 ? -12.296 10.033 -13.862 1.00 66.06 168 ALA A O 1
ATOM 1304 N N . SER A 1 169 ? -14.113 9.715 -12.604 1.00 70.38 169 SER A N 1
ATOM 1305 C CA . SER A 1 169 ? -13.835 8.287 -12.390 1.00 70.38 169 SER A CA 1
ATOM 1306 C C . SER A 1 169 ? -13.932 7.480 -13.685 1.00 70.38 169 SER A C 1
ATOM 1308 O O . SER A 1 169 ? -13.077 6.643 -13.942 1.00 70.38 169 SER A O 1
ATOM 1310 N N . ASN A 1 170 ? -14.893 7.781 -14.564 1.00 72.31 170 ASN A N 1
ATOM 1311 C CA . ASN A 1 170 ? -14.990 7.127 -15.874 1.00 72.31 170 ASN A CA 1
ATOM 1312 C C . ASN A 1 170 ? -13.749 7.365 -16.746 1.00 72.31 170 ASN A C 1
ATOM 1314 O O . ASN A 1 170 ? -13.395 6.504 -17.545 1.00 72.31 170 ASN A O 1
ATOM 1318 N N . MET A 1 171 ? -13.086 8.515 -16.585 1.00 76.25 171 MET A N 1
ATOM 1319 C CA . MET A 1 171 ? -11.835 8.806 -17.284 1.00 76.25 171 MET A CA 1
ATOM 1320 C C . MET A 1 171 ? -10.711 7.875 -16.821 1.00 76.25 171 MET A C 1
ATOM 1322 O O . MET A 1 171 ? -10.014 7.316 -17.659 1.00 76.25 171 MET A O 1
ATOM 1326 N N . CYS A 1 172 ? -10.570 7.668 -15.510 1.00 79.56 172 CYS A N 1
ATOM 1327 C CA . CYS A 1 172 ? -9.597 6.730 -14.949 1.00 79.56 172 CYS A CA 1
ATOM 1328 C C . CYS A 1 172 ? -9.907 5.291 -15.391 1.00 79.56 172 CYS A C 1
ATOM 1330 O O . CYS A 1 172 ? -9.025 4.562 -15.845 1.00 79.56 172 CYS A O 1
ATOM 1332 N N . MET A 1 173 ? -11.183 4.903 -15.337 1.00 80.56 173 MET A N 1
ATOM 1333 C CA . MET A 1 173 ? -11.610 3.552 -15.701 1.00 80.56 173 MET A CA 1
ATOM 1334 C C . MET A 1 173 ? -11.457 3.225 -17.181 1.00 80.56 173 MET A C 1
ATOM 1336 O O . MET A 1 173 ? -11.308 2.059 -17.502 1.00 80.56 173 MET A O 1
ATOM 1340 N N . ALA A 1 174 ? -11.424 4.206 -18.084 1.00 77.19 174 ALA A N 1
ATOM 1341 C CA . ALA A 1 174 ? -11.174 3.927 -19.501 1.00 77.19 174 ALA A CA 1
ATOM 1342 C C . ALA A 1 174 ? -9.810 3.266 -19.766 1.00 77.19 174 ALA A C 1
ATOM 1344 O O . ALA A 1 174 ? -9.615 2.674 -20.824 1.00 77.19 174 ALA A O 1
ATOM 1345 N N . CYS A 1 175 ? -8.875 3.383 -18.819 1.00 79.62 175 CYS A N 1
ATOM 1346 C CA . CYS A 1 175 ? -7.634 2.620 -18.822 1.00 79.62 175 CYS A CA 1
ATOM 1347 C C . CYS A 1 175 ? -7.684 1.482 -17.786 1.00 79.62 175 CYS A C 1
ATOM 1349 O O . CYS A 1 175 ? -7.278 0.364 -18.083 1.00 79.62 175 CYS A O 1
ATOM 1351 N N . HIS A 1 176 ? -8.212 1.742 -16.588 1.00 80.25 176 HIS A N 1
ATOM 1352 C CA . HIS A 1 176 ? -8.192 0.816 -15.447 1.00 80.25 176 HIS A CA 1
ATOM 1353 C C . HIS A 1 176 ? -9.338 -0.221 -15.409 1.00 80.25 176 HIS A C 1
ATOM 1355 O O . HIS A 1 176 ? -9.579 -0.841 -14.374 1.00 80.25 176 HIS A O 1
ATOM 1361 N N . ASP A 1 177 ? -10.064 -0.428 -16.511 1.00 81.50 177 ASP A N 1
ATOM 1362 C CA . ASP A 1 177 ? -11.133 -1.436 -16.625 1.00 81.50 177 ASP A CA 1
ATOM 1363 C C . ASP A 1 177 ? -10.633 -2.841 -17.007 1.00 81.50 177 ASP A C 1
ATOM 1365 O O . ASP A 1 177 ? -11.433 -3.768 -17.141 1.00 81.50 177 ASP A O 1
ATOM 1369 N N . GLY A 1 178 ? -9.319 -3.005 -17.192 1.00 80.56 178 GLY A N 1
ATOM 1370 C CA . GLY A 1 178 ? -8.697 -4.274 -17.574 1.00 80.56 178 GLY A CA 1
ATOM 1371 C C . GLY A 1 178 ? -8.710 -4.573 -19.066 1.00 80.56 178 GLY A C 1
ATOM 1372 O O . GLY A 1 178 ? -8.253 -5.637 -19.477 1.00 80.56 178 GLY A O 1
ATOM 1373 N N . THR A 1 179 ? -9.218 -3.655 -19.889 1.00 77.94 179 THR A N 1
ATOM 1374 C CA . THR A 1 179 ? -9.131 -3.764 -21.352 1.00 77.94 179 THR A CA 1
ATOM 1375 C C . THR A 1 179 ? -7.833 -3.175 -21.906 1.00 77.94 179 THR A C 1
ATOM 1377 O O . THR A 1 179 ? -7.470 -3.450 -23.051 1.00 77.94 179 THR A O 1
ATOM 1380 N N . THR A 1 180 ? -7.112 -2.398 -21.092 1.00 71.81 180 THR A N 1
ATOM 1381 C CA . THR A 1 180 ? -5.777 -1.874 -21.405 1.00 71.81 180 THR A CA 1
ATOM 1382 C C . THR A 1 180 ? -4.707 -2.543 -20.537 1.00 71.81 180 THR A C 1
ATOM 1384 O O . THR A 1 180 ? -5.022 -3.276 -19.605 1.00 71.81 180 THR A O 1
ATOM 1387 N N . ASN A 1 181 ? -3.426 -2.271 -20.808 1.00 66.81 181 ASN A N 1
ATOM 1388 C CA . ASN A 1 181 ? -2.311 -2.754 -19.982 1.00 66.81 181 ASN A CA 1
ATOM 1389 C C . ASN A 1 181 ? -2.240 -2.088 -18.588 1.00 66.81 181 ASN A C 1
ATOM 1391 O O . ASN A 1 181 ? -1.313 -2.374 -17.830 1.00 66.81 181 ASN A O 1
ATOM 1395 N N . ALA A 1 182 ? -3.160 -1.176 -18.251 1.00 74.50 182 ALA A N 1
ATOM 1396 C CA . ALA A 1 182 ? -3.226 -0.595 -16.917 1.00 74.50 182 ALA A CA 1
ATOM 1397 C C . ALA A 1 182 ? -3.849 -1.592 -15.916 1.00 74.50 182 ALA A C 1
ATOM 1399 O O . ALA A 1 182 ? -4.819 -2.273 -16.260 1.00 74.50 182 ALA A O 1
ATOM 1400 N N . PRO A 1 183 ? -3.337 -1.668 -14.672 1.00 74.00 183 PRO A N 1
ATOM 1401 C CA . PRO A 1 183 ? -3.888 -2.555 -13.651 1.00 74.00 183 PRO A CA 1
ATOM 1402 C C . PRO A 1 183 ? -5.380 -2.307 -13.410 1.00 74.00 183 PRO A C 1
ATOM 1404 O O . PRO A 1 183 ? -5.806 -1.153 -13.305 1.00 74.00 183 PRO A O 1
ATOM 1407 N N . ILE A 1 184 ? -6.160 -3.383 -13.286 1.00 80.75 184 ILE A N 1
ATOM 1408 C CA . ILE A 1 184 ? -7.563 -3.301 -12.862 1.00 80.75 184 ILE A CA 1
ATOM 1409 C C . ILE A 1 184 ? -7.603 -2.772 -11.429 1.00 80.75 184 ILE A C 1
ATOM 1411 O O . ILE A 1 184 ? -6.809 -3.189 -10.589 1.00 80.75 184 ILE A O 1
ATOM 1415 N N . ILE A 1 185 ? -8.527 -1.854 -11.148 1.00 79.94 185 ILE A N 1
ATOM 1416 C CA . ILE A 1 185 ? -8.794 -1.438 -9.769 1.00 79.94 185 ILE A CA 1
ATOM 1417 C C . ILE A 1 185 ? -9.642 -2.521 -9.104 1.00 79.94 185 ILE A C 1
ATOM 1419 O O . ILE A 1 185 ? -10.789 -2.754 -9.500 1.00 79.94 185 ILE A O 1
ATOM 1423 N N . ASP A 1 186 ? -9.070 -3.166 -8.091 1.00 71.81 186 ASP A N 1
ATOM 1424 C CA . ASP A 1 186 ? -9.754 -4.189 -7.310 1.00 71.81 186 ASP A CA 1
ATOM 1425 C C . ASP A 1 186 ? -11.055 -3.650 -6.714 1.00 71.81 186 ASP A C 1
ATOM 1427 O O . ASP A 1 186 ? -11.112 -2.538 -6.192 1.00 71.81 186 ASP A O 1
ATOM 1431 N N . GLU A 1 187 ? -12.111 -4.459 -6.824 1.00 73.25 187 GLU A N 1
ATOM 1432 C CA . GLU A 1 187 ? -13.434 -4.196 -6.247 1.00 73.25 187 GLU A CA 1
ATOM 1433 C C . GLU A 1 187 ? -14.034 -2.812 -6.578 1.00 73.25 187 GLU A C 1
ATOM 1435 O O . GLU A 1 187 ? -14.866 -2.285 -5.836 1.00 73.25 187 GLU A O 1
ATOM 1440 N N . PHE A 1 188 ? -13.679 -2.244 -7.735 1.00 70.12 188 PHE A N 1
ATOM 1441 C CA . PHE A 1 188 ? -14.265 -0.998 -8.226 1.00 70.12 188 PHE A CA 1
ATOM 1442 C C . PHE A 1 188 ? -15.806 -1.081 -8.309 1.00 70.12 188 PHE A C 1
ATOM 1444 O O . PHE A 1 188 ? -16.358 -2.025 -8.878 1.00 70.12 188 PHE A O 1
ATOM 1451 N N . ASN A 1 189 ? -16.502 -0.060 -7.789 1.00 63.00 189 ASN A N 1
ATOM 1452 C CA . ASN A 1 189 ? -17.969 0.048 -7.634 1.00 63.00 189 ASN A CA 1
ATOM 1453 C C . ASN A 1 189 ? -18.591 -0.760 -6.488 1.00 63.00 189 ASN A C 1
ATOM 1455 O O . ASN A 1 189 ? -19.819 -0.894 -6.438 1.00 63.00 189 ASN A O 1
ATOM 1459 N N . GLN A 1 190 ? -17.802 -1.292 -5.558 1.00 67.94 190 GLN A N 1
ATOM 1460 C CA . GLN A 1 190 ? -18.388 -1.885 -4.361 1.00 67.94 190 GLN A CA 1
ATOM 1461 C C . GLN A 1 190 ? -18.886 -0.812 -3.377 1.00 67.94 190 GLN A C 1
ATOM 1463 O O . GLN A 1 190 ? -18.617 0.381 -3.520 1.00 67.94 190 GLN A O 1
ATOM 1468 N N . HIS A 1 191 ? -19.698 -1.218 -2.395 1.00 66.62 191 HIS A N 1
ATOM 1469 C CA . HIS A 1 191 ? -20.450 -0.323 -1.504 1.00 66.62 191 HIS A CA 1
ATOM 1470 C C . HIS A 1 191 ? -19.594 0.468 -0.484 1.00 66.62 191 HIS A C 1
ATOM 1472 O O . HIS A 1 191 ? -20.105 0.862 0.566 1.00 66.62 191 HIS A O 1
ATOM 1478 N N . ASN A 1 192 ? -18.320 0.744 -0.775 1.00 71.12 192 ASN A N 1
ATOM 1479 C CA . ASN A 1 192 ? -17.470 1.552 0.091 1.00 71.12 192 ASN A CA 1
ATOM 1480 C C . ASN A 1 192 ? -17.631 3.059 -0.183 1.00 71.12 192 ASN A C 1
ATOM 1482 O O . ASN A 1 192 ? -17.914 3.513 -1.292 1.00 71.12 192 ASN A O 1
ATOM 1486 N N . LEU A 1 193 ? -17.462 3.858 0.870 1.00 72.31 193 LEU A N 1
ATOM 1487 C CA . LEU A 1 193 ? -17.693 5.304 0.822 1.00 72.31 193 LEU A CA 1
ATOM 1488 C C . LEU A 1 193 ? -16.587 6.087 0.096 1.00 72.31 193 LEU A C 1
ATOM 1490 O O . LEU A 1 193 ? -16.823 7.238 -0.259 1.00 72.31 193 LEU A O 1
ATOM 1494 N N . HIS A 1 194 ? -15.417 5.482 -0.136 1.00 76.50 194 HIS A N 1
ATOM 1495 C CA . HIS A 1 194 ? -14.298 6.122 -0.838 1.00 76.50 194 HIS A CA 1
ATOM 1496 C C . HIS A 1 194 ? -14.457 6.073 -2.367 1.00 76.50 194 HIS A C 1
ATOM 1498 O O . HIS A 1 194 ? -13.916 6.926 -3.066 1.00 76.50 194 HIS A O 1
ATOM 1504 N N . GLN A 1 195 ? -15.243 5.126 -2.890 1.00 68.75 195 GLN A N 1
ATOM 1505 C CA . GLN A 1 195 ? -15.532 4.993 -4.323 1.00 68.75 195 GLN A CA 1
ATOM 1506 C C . GLN A 1 195 ? -16.915 5.516 -4.729 1.00 68.75 195 GLN A C 1
ATOM 1508 O O . GLN A 1 195 ? -17.183 5.719 -5.915 1.00 68.75 195 GLN A O 1
ATOM 1513 N N . GLN A 1 196 ? -17.822 5.732 -3.772 1.00 64.62 196 GLN A N 1
ATOM 1514 C CA . GLN A 1 196 ? -19.166 6.220 -4.074 1.00 64.62 196 GLN A CA 1
ATOM 1515 C C . GLN A 1 196 ? -19.160 7.714 -4.424 1.00 64.62 196 GLN A C 1
ATOM 1517 O O . GLN A 1 196 ? -19.074 8.591 -3.562 1.00 64.6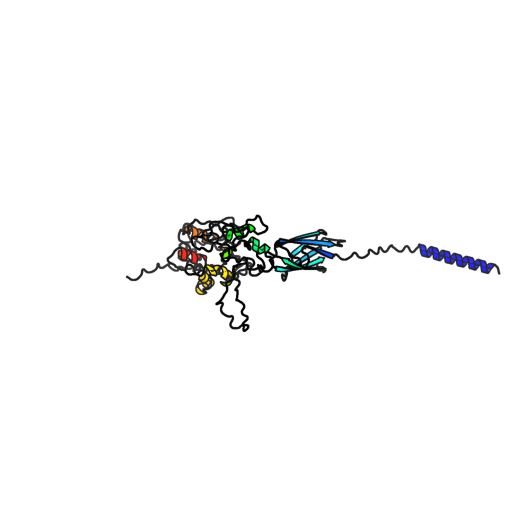2 196 GLN A O 1
ATOM 1522 N N . ILE A 1 197 ? -19.327 8.008 -5.715 1.00 57.00 197 ILE A N 1
ATOM 1523 C CA . ILE A 1 197 ? -19.551 9.362 -6.230 1.00 57.00 197 ILE A CA 1
ATOM 1524 C C . ILE A 1 197 ? -20.993 9.783 -5.923 1.00 57.00 197 ILE A C 1
ATOM 1526 O O . ILE A 1 197 ? -21.903 9.563 -6.722 1.00 57.00 197 ILE A O 1
ATOM 1530 N N . ASP A 1 198 ? -21.212 10.432 -4.782 1.00 53.50 198 ASP A N 1
ATOM 1531 C CA . ASP A 1 198 ? -22.451 11.178 -4.550 1.00 53.50 198 ASP A CA 1
ATOM 1532 C C . ASP A 1 198 ? -22.280 12.617 -5.062 1.00 53.50 198 ASP A C 1
ATOM 1534 O O . ASP A 1 198 ? -21.821 13.513 -4.344 1.00 53.50 198 ASP A O 1
ATOM 1538 N N . VAL A 1 199 ? -22.616 12.812 -6.343 1.00 50.00 199 VAL A N 1
ATOM 1539 C CA . VAL A 1 199 ? -22.536 14.109 -7.039 1.00 50.00 199 VAL A CA 1
ATOM 1540 C C . VAL A 1 199 ? -23.467 15.148 -6.397 1.00 50.00 199 VAL A C 1
ATOM 1542 O O . VAL A 1 199 ? -23.176 16.340 -6.441 1.00 50.00 199 VAL A O 1
ATOM 1545 N N . GLU A 1 200 ? -24.569 14.712 -5.779 1.00 47.06 200 GLU A N 1
ATOM 1546 C CA . GLU A 1 200 ? -25.554 15.606 -5.160 1.00 47.06 200 GLU A CA 1
ATOM 1547 C C . GLU A 1 200 ? -25.125 16.069 -3.764 1.00 47.06 200 GLU A C 1
ATOM 1549 O O . GLU A 1 200 ? -25.489 17.166 -3.343 1.00 47.06 200 GLU A O 1
ATOM 1554 N N . LYS A 1 201 ? -24.314 15.274 -3.051 1.00 49.31 201 LYS A N 1
ATOM 1555 C CA . LYS A 1 201 ? -23.848 15.600 -1.690 1.00 49.31 201 LYS A CA 1
ATOM 1556 C C . LYS A 1 201 ? -22.429 16.159 -1.613 1.00 49.31 201 LYS A C 1
ATOM 1558 O O . LYS A 1 201 ? -21.908 16.304 -0.509 1.00 49.31 201 LYS A O 1
ATOM 1563 N N . GLY A 1 202 ? -21.793 16.460 -2.749 1.00 42.84 202 GLY A N 1
ATOM 1564 C CA . GLY A 1 202 ? -20.440 17.032 -2.782 1.00 42.84 202 GLY A CA 1
ATOM 1565 C C . GLY A 1 202 ? -19.385 16.144 -2.111 1.00 42.84 202 GLY A C 1
ATOM 1566 O O . GLY A 1 202 ? -18.409 16.655 -1.566 1.00 42.84 202 GLY A O 1
ATOM 1567 N N . ARG A 1 203 ? -19.598 14.822 -2.094 1.00 53.81 203 ARG A N 1
ATOM 1568 C CA . ARG A 1 203 ? -18.689 13.876 -1.437 1.00 53.81 203 ARG A CA 1
ATOM 1569 C C . ARG A 1 203 ? -17.466 13.582 -2.306 1.00 53.81 203 ARG A C 1
ATOM 1571 O O . ARG A 1 203 ? -17.545 13.546 -3.533 1.00 53.81 203 ARG A O 1
ATOM 1578 N N . ILE A 1 204 ? -16.341 13.353 -1.629 1.00 52.25 204 ILE A N 1
ATOM 1579 C CA . ILE A 1 204 ? -15.012 13.021 -2.161 1.00 52.25 204 ILE A CA 1
ATOM 1580 C C . ILE A 1 204 ? -15.054 11.607 -2.774 1.00 52.25 204 ILE A C 1
ATOM 1582 O O . ILE A 1 204 ? -14.567 10.660 -2.179 1.00 52.25 204 ILE A O 1
ATOM 1586 N N . GLY A 1 205 ? -15.726 11.431 -3.915 1.00 56.59 205 GLY A N 1
ATOM 1587 C CA . GLY A 1 205 ? -15.942 10.106 -4.522 1.00 56.59 205 GLY A CA 1
ATOM 1588 C C . GLY A 1 205 ? -15.194 9.862 -5.833 1.00 56.59 205 GLY A C 1
ATOM 1589 O O . GLY A 1 205 ? -15.361 8.819 -6.452 1.00 56.59 205 GLY A O 1
ATOM 1590 N N . SER A 1 206 ? -14.410 10.827 -6.320 1.00 71.75 206 SER A N 1
ATOM 1591 C CA . SER A 1 206 ? -13.618 10.640 -7.543 1.00 71.75 206 SER A CA 1
ATOM 1592 C C . SER A 1 206 ? -12.239 10.071 -7.223 1.00 71.75 206 SER A C 1
ATOM 1594 O O . SER A 1 206 ? -11.664 10.472 -6.216 1.00 71.75 206 SER A O 1
ATOM 1596 N N . CYS A 1 207 ? -11.645 9.286 -8.127 1.00 77.50 207 CYS A N 1
ATOM 1597 C CA . CYS A 1 207 ? -10.240 8.853 -8.041 1.00 77.50 207 CYS A CA 1
ATOM 1598 C C . CYS A 1 207 ? -9.299 10.044 -7.780 1.00 77.50 207 CYS A C 1
ATOM 1600 O O . CYS A 1 207 ? -8.397 9.981 -6.950 1.00 77.50 207 CYS A O 1
ATOM 1602 N N . THR A 1 208 ? -9.603 11.186 -8.404 1.00 78.00 208 THR A N 1
ATOM 1603 C CA . THR A 1 208 ? -8.896 12.459 -8.227 1.00 78.00 208 THR A CA 1
ATOM 1604 C C . THR A 1 208 ? -9.097 13.115 -6.859 1.00 78.00 208 THR A C 1
ATOM 1606 O O . THR A 1 208 ? -8.629 14.222 -6.637 1.00 78.00 208 THR A O 1
ATOM 1609 N N . GLY A 1 209 ? -9.860 12.518 -5.944 1.00 78.19 209 GLY A N 1
ATOM 1610 C CA . GLY A 1 209 ? -9.952 12.946 -4.548 1.00 78.19 209 GLY A CA 1
ATOM 1611 C C . GLY A 1 209 ? -8.700 12.555 -3.766 1.00 78.19 209 GLY A C 1
ATOM 1612 O O . GLY A 1 209 ? -8.245 13.328 -2.931 1.00 78.19 209 GLY A O 1
ATOM 1613 N N . CYS A 1 210 ? -8.122 11.407 -4.120 1.00 80.31 210 CYS A N 1
ATOM 1614 C CA . CYS A 1 210 ? -6.949 10.817 -3.484 1.00 80.31 210 CYS A CA 1
ATOM 1615 C C . CYS A 1 210 ? -5.707 10.895 -4.378 1.00 80.31 210 CYS A C 1
ATOM 1617 O O . CYS A 1 210 ? -4.618 11.193 -3.896 1.00 80.31 210 CYS A O 1
ATOM 1619 N N . HIS A 1 211 ? -5.883 10.665 -5.678 1.00 83.19 211 HIS A N 1
ATOM 1620 C CA . HIS A 1 211 ? -4.808 10.652 -6.662 1.00 83.19 211 HIS A CA 1
ATOM 1621 C C . HIS A 1 211 ? -4.714 11.987 -7.401 1.00 83.19 211 HIS A C 1
ATOM 1623 O O . HIS A 1 211 ? -5.722 12.669 -7.609 1.00 83.19 211 HIS A O 1
ATOM 1629 N N . ASP A 1 212 ? -3.516 12.343 -7.844 1.00 81.31 212 ASP A N 1
ATOM 1630 C CA . ASP A 1 212 ? -3.307 13.410 -8.811 1.00 81.31 212 ASP A CA 1
ATOM 1631 C C . ASP A 1 212 ? -2.739 12.809 -10.099 1.00 81.31 212 ASP A C 1
ATOM 1633 O O . ASP A 1 212 ? -1.596 12.348 -10.105 1.00 81.31 212 ASP A O 1
ATOM 1637 N N . PRO A 1 213 ? -3.509 12.785 -11.202 1.00 76.94 213 PRO A N 1
ATOM 1638 C CA . PRO A 1 213 ? -2.977 12.295 -12.462 1.00 76.94 213 PRO A CA 1
ATOM 1639 C C . PRO A 1 213 ? -1.801 13.154 -12.936 1.00 76.94 213 PRO A C 1
ATOM 1641 O O . PRO A 1 213 ? -0.959 12.630 -13.645 1.00 76.94 213 PRO A O 1
ATOM 1644 N N . HIS A 1 214 ? -1.701 14.423 -12.520 1.00 76.00 214 HIS A N 1
ATOM 1645 C CA . HIS A 1 214 ? -0.647 15.333 -12.964 1.00 76.00 214 HIS A CA 1
ATOM 1646 C C . HIS A 1 214 ? 0.697 15.159 -12.254 1.00 76.00 214 HIS A C 1
ATOM 1648 O O . HIS A 1 214 ? 1.668 15.802 -12.655 1.00 76.00 214 HIS A O 1
ATOM 1654 N N . ILE A 1 215 ? 0.759 14.324 -11.216 1.00 75.19 215 ILE A N 1
ATOM 1655 C CA . ILE A 1 215 ? 1.991 14.048 -10.480 1.00 75.19 215 ILE A CA 1
ATOM 1656 C C . ILE A 1 215 ? 2.652 12.796 -11.069 1.00 75.19 215 ILE A C 1
ATOM 1658 O O . ILE A 1 215 ? 2.003 11.766 -11.304 1.00 75.19 215 ILE A O 1
ATOM 1662 N N . ASP A 1 216 ? 3.958 12.895 -11.322 1.00 73.19 216 ASP A N 1
ATOM 1663 C CA . ASP A 1 216 ? 4.777 11.777 -11.789 1.00 73.19 216 ASP A CA 1
ATOM 1664 C C . ASP A 1 216 ? 4.859 10.689 -10.700 1.00 73.19 216 ASP A C 1
ATOM 1666 O O . ASP A 1 216 ? 4.893 10.968 -9.501 1.00 73.19 216 ASP A O 1
ATOM 1670 N N . ARG A 1 217 ? 4.890 9.416 -11.110 1.00 73.75 217 ARG A N 1
ATOM 1671 C CA . ARG A 1 217 ? 5.127 8.300 -10.182 1.00 73.75 217 ARG A CA 1
ATOM 1672 C C . ARG A 1 217 ? 6.587 8.349 -9.728 1.00 73.75 217 ARG A C 1
ATOM 1674 O O . ARG A 1 217 ? 7.470 8.274 -10.576 1.00 73.75 217 ARG A O 1
ATOM 1681 N N . THR A 1 218 ? 6.838 8.399 -8.425 1.00 73.12 218 THR A N 1
ATOM 1682 C CA . THR A 1 218 ? 8.196 8.289 -7.858 1.00 73.12 218 THR A CA 1
ATOM 1683 C C . THR A 1 218 ? 8.322 7.042 -6.983 1.00 73.12 218 THR A C 1
ATOM 1685 O O . THR A 1 218 ? 7.332 6.341 -6.757 1.00 73.12 218 THR A O 1
ATOM 1688 N N . LEU A 1 219 ? 9.532 6.741 -6.497 1.00 68.38 219 LEU A N 1
ATOM 1689 C CA . LEU A 1 219 ? 9.739 5.675 -5.510 1.00 68.38 219 LEU A CA 1
ATOM 1690 C C . LEU A 1 219 ? 9.012 5.990 -4.193 1.00 68.38 219 LEU A C 1
ATOM 1692 O O . LEU A 1 219 ? 8.452 5.094 -3.569 1.00 68.38 219 LEU A O 1
ATOM 1696 N N . GLU A 1 220 ? 8.976 7.264 -3.805 1.00 69.56 220 GLU A N 1
ATOM 1697 C CA . GLU A 1 220 ? 8.345 7.765 -2.581 1.00 69.56 220 GLU A CA 1
ATOM 1698 C C . GLU A 1 220 ? 6.823 7.913 -2.723 1.00 69.56 220 GLU A C 1
ATOM 1700 O O . GLU A 1 220 ? 6.090 7.752 -1.748 1.00 69.56 220 GLU A O 1
ATOM 1705 N N . ASN A 1 221 ? 6.334 8.183 -3.937 1.00 75.94 221 ASN A N 1
ATOM 1706 C CA . ASN A 1 221 ? 4.914 8.301 -4.261 1.00 75.94 221 ASN A CA 1
ATOM 1707 C C . ASN A 1 221 ? 4.528 7.386 -5.441 1.00 75.94 221 ASN A C 1
ATOM 1709 O O . ASN A 1 221 ? 4.129 7.853 -6.518 1.00 75.94 221 ASN A O 1
ATOM 1713 N N . PRO A 1 222 ? 4.605 6.054 -5.262 1.00 74.31 222 PRO A N 1
ATOM 1714 C CA . PRO A 1 222 ? 4.377 5.102 -6.344 1.00 74.31 222 PRO A CA 1
ATOM 1715 C C . PRO A 1 222 ? 2.911 5.044 -6.793 1.00 74.31 222 PRO A C 1
ATOM 1717 O O . PRO A 1 222 ? 2.617 4.427 -7.817 1.00 74.31 222 PRO A O 1
ATOM 1720 N N . PHE A 1 223 ? 1.997 5.678 -6.051 1.00 78.06 223 PHE A N 1
ATOM 1721 C CA . PHE A 1 223 ? 0.557 5.698 -6.316 1.00 78.06 223 PHE A CA 1
ATOM 1722 C C . PHE A 1 223 ? 0.029 7.079 -6.721 1.00 78.06 223 PHE A C 1
ATOM 1724 O O . PHE A 1 223 ? -1.182 7.225 -6.891 1.00 78.06 223 PHE A O 1
ATOM 1731 N N . ARG A 1 224 ? 0.905 8.082 -6.896 1.00 79.88 224 ARG A N 1
ATOM 1732 C CA . ARG A 1 224 ? 0.530 9.454 -7.294 1.00 79.88 224 ARG A CA 1
ATOM 1733 C C . ARG A 1 224 ? -0.537 10.043 -6.373 1.00 79.88 224 ARG A C 1
ATOM 1735 O O . ARG A 1 224 ? -1.529 10.617 -6.819 1.00 79.88 224 ARG A O 1
ATOM 1742 N N . LEU A 1 225 ? -0.383 9.810 -5.076 1.00 83.31 225 LEU A N 1
ATOM 1743 C CA . LEU A 1 225 ? -1.236 10.408 -4.066 1.00 83.31 225 LEU A CA 1
ATOM 1744 C C . LEU A 1 225 ? -1.044 11.919 -4.095 1.00 83.31 225 LEU A C 1
ATOM 1746 O O . LEU A 1 225 ? 0.067 12.407 -4.309 1.00 83.31 225 LEU A O 1
ATOM 1750 N N . LYS A 1 226 ? -2.136 12.651 -3.887 1.00 80.50 226 LYS A N 1
ATOM 1751 C CA . LYS A 1 226 ? -2.096 14.105 -3.794 1.00 80.50 226 LYS A CA 1
ATOM 1752 C C . LYS A 1 226 ? -1.133 14.551 -2.707 1.00 80.50 226 LYS A C 1
ATOM 1754 O O . LYS A 1 226 ? -1.238 14.123 -1.556 1.00 80.50 226 LYS A O 1
ATOM 1759 N N . GLU A 1 227 ? -0.266 15.476 -3.080 1.00 77.12 227 GLU A N 1
ATOM 1760 C CA . GLU A 1 227 ? 0.579 16.211 -2.152 1.00 77.12 227 GLU A CA 1
ATOM 1761 C C . GLU A 1 227 ? -0.199 17.417 -1.615 1.00 77.12 227 GLU A C 1
ATOM 1763 O O . GLU A 1 227 ? -0.961 18.058 -2.346 1.00 77.12 227 GLU A O 1
ATOM 1768 N N . ILE A 1 228 ? -0.033 17.736 -0.329 1.00 66.19 228 ILE A N 1
ATOM 1769 C CA . ILE A 1 228 ? -0.568 18.988 0.215 1.00 66.19 228 ILE A CA 1
ATOM 1770 C C . ILE A 1 228 ? 0.440 20.097 -0.057 1.00 66.19 228 ILE A C 1
ATOM 1772 O O . ILE A 1 228 ? 1.619 19.982 0.287 1.00 66.19 228 ILE A O 1
ATOM 1776 N N . ASN A 1 229 ? -0.062 21.206 -0.604 1.00 59.38 229 ASN A N 1
ATOM 1777 C CA . ASN A 1 229 ? 0.640 22.479 -0.558 1.00 59.38 229 ASN A CA 1
ATOM 1778 C C . ASN A 1 229 ? 0.652 22.967 0.894 1.00 59.38 229 ASN A C 1
ATOM 1780 O O . ASN A 1 229 ? -0.363 23.410 1.438 1.00 59.38 229 ASN A O 1
ATOM 1784 N N . CYS A 1 230 ? 1.791 22.795 1.545 1.00 56.75 230 CYS A N 1
ATOM 1785 C CA . CYS A 1 230 ? 1.939 23.019 2.964 1.00 56.75 230 CYS A CA 1
ATOM 1786 C C . CYS A 1 230 ? 2.298 24.494 3.209 1.00 56.75 230 CYS A C 1
ATOM 1788 O O . CYS A 1 230 ? 3.444 24.811 3.508 1.00 56.75 230 CYS A O 1
ATOM 1790 N N . GLU A 1 231 ? 1.335 25.418 3.090 1.00 51.59 231 GLU A N 1
ATOM 1791 C CA . GLU A 1 231 ? 1.577 26.851 3.383 1.00 51.59 231 GLU A CA 1
ATOM 1792 C 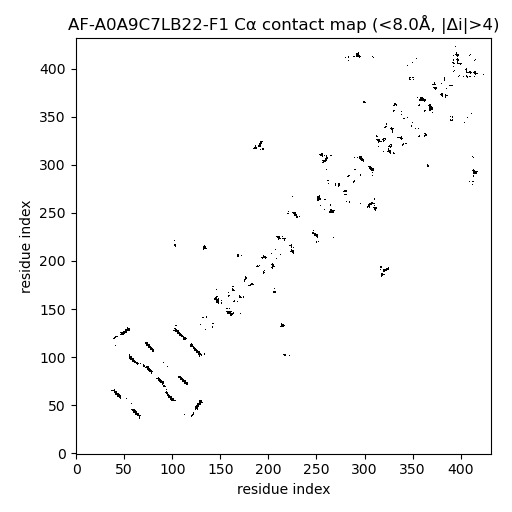C . GLU A 1 231 ? 2.003 27.100 4.848 1.00 51.59 231 GLU A C 1
ATOM 1794 O O . GLU A 1 231 ? 2.538 28.158 5.164 1.00 51.59 231 GLU A O 1
ATOM 1799 N N . ALA A 1 232 ? 1.789 26.124 5.739 1.00 46.19 232 ALA A N 1
ATOM 1800 C CA . ALA A 1 232 ? 2.079 26.200 7.171 1.00 46.19 232 ALA A CA 1
ATOM 1801 C C . ALA A 1 232 ? 2.821 24.964 7.716 1.00 46.19 232 ALA A C 1
ATOM 1803 O O . ALA A 1 232 ? 2.673 24.627 8.893 1.00 46.19 232 ALA A O 1
ATOM 1804 N N . CYS A 1 233 ? 3.603 24.262 6.888 1.00 52.66 233 CYS A N 1
ATOM 1805 C CA . CYS A 1 233 ? 4.570 23.313 7.441 1.00 52.66 233 CYS A CA 1
ATOM 1806 C C . CYS A 1 233 ? 5.514 24.106 8.373 1.00 52.66 233 CYS A C 1
ATOM 1808 O O . CYS A 1 233 ? 5.984 25.168 7.954 1.00 52.66 233 CYS A O 1
ATOM 1810 N N . PRO A 1 234 ? 5.745 23.671 9.630 1.00 51.12 234 PRO A N 1
ATOM 1811 C CA . PRO A 1 234 ? 6.669 24.353 10.526 1.00 51.12 234 PRO A CA 1
ATOM 1812 C C . PRO A 1 234 ? 7.989 24.507 9.786 1.00 51.12 234 PRO A C 1
ATOM 1814 O O . PRO A 1 234 ? 8.562 23.507 9.361 1.00 51.12 234 PRO A O 1
ATOM 1817 N N . GLU A 1 235 ? 8.414 25.748 9.557 1.00 50.03 235 GLU A N 1
ATOM 1818 C CA . GLU A 1 235 ? 9.721 26.020 8.977 1.00 50.03 235 GLU A CA 1
ATOM 1819 C C . GLU A 1 235 ? 10.742 25.209 9.776 1.00 50.03 235 GLU A C 1
ATOM 1821 O O . GLU A 1 235 ? 10.848 25.381 10.996 1.00 50.03 235 GLU A O 1
ATOM 1826 N N . ASP A 1 236 ? 11.477 24.324 9.104 1.00 47.72 236 ASP A N 1
ATOM 1827 C CA . ASP A 1 236 ? 12.799 23.929 9.566 1.00 47.72 236 ASP A CA 1
ATOM 1828 C C . ASP A 1 236 ? 13.589 25.234 9.675 1.00 47.72 236 ASP A C 1
ATOM 1830 O O . ASP A 1 236 ? 14.159 25.729 8.698 1.00 47.72 236 ASP A O 1
ATOM 1834 N N . LYS A 1 237 ? 13.552 25.838 10.870 1.00 50.03 237 LYS A N 1
ATOM 1835 C CA . LYS A 1 237 ? 14.129 27.156 11.176 1.00 50.03 237 LYS A CA 1
ATOM 1836 C C . LYS A 1 237 ? 15.646 27.210 10.987 1.00 50.03 237 LYS A C 1
ATOM 1838 O O . LYS A 1 237 ? 16.227 28.280 11.135 1.00 50.03 237 LYS A O 1
ATOM 1843 N N . ASP A 1 238 ? 16.256 26.088 10.618 1.00 54.69 238 ASP A N 1
ATOM 1844 C CA . ASP A 1 238 ? 17.689 25.937 10.412 1.00 54.69 238 ASP A CA 1
ATOM 1845 C C . ASP A 1 238 ? 18.085 25.819 8.923 1.00 54.69 238 ASP A C 1
ATOM 1847 O O . ASP A 1 238 ? 19.273 25.723 8.615 1.00 54.69 238 ASP A O 1
ATOM 1851 N N . SER A 1 239 ? 17.138 25.876 7.972 1.00 51.62 239 SER A N 1
ATOM 1852 C CA . SER A 1 239 ? 17.454 25.895 6.532 1.00 51.62 239 SER A CA 1
ATOM 1853 C C . SER A 1 239 ? 17.435 27.324 5.966 1.00 51.62 239 SER A C 1
ATOM 1855 O O . SER A 1 239 ? 16.455 27.813 5.417 1.00 51.62 239 SER A O 1
ATOM 1857 N N . GLU A 1 240 ? 18.561 28.028 6.090 1.00 46.28 240 GLU A N 1
ATOM 1858 C CA . GLU A 1 240 ? 18.756 29.430 5.666 1.00 46.28 240 GLU A CA 1
ATOM 1859 C C . GLU A 1 240 ? 18.807 29.631 4.126 1.00 46.28 240 GLU A C 1
ATOM 1861 O O . GLU A 1 240 ? 19.444 30.551 3.611 1.00 46.28 240 GLU A O 1
ATOM 1866 N N . ILE A 1 241 ? 18.136 28.773 3.352 1.00 42.94 241 ILE A N 1
ATOM 1867 C CA . ILE A 1 241 ? 18.056 28.852 1.891 1.00 42.94 241 ILE A CA 1
ATOM 1868 C C . ILE A 1 241 ? 16.594 29.079 1.501 1.00 42.94 241 ILE A C 1
ATOM 1870 O O . ILE A 1 241 ? 15.837 28.154 1.223 1.00 42.94 241 ILE A O 1
ATOM 1874 N N . ILE A 1 242 ? 16.207 30.356 1.454 1.00 40.09 242 ILE A N 1
ATOM 1875 C CA . ILE A 1 242 ? 14.945 30.804 0.858 1.00 40.09 242 ILE A CA 1
ATOM 1876 C C . ILE A 1 242 ? 15.067 30.655 -0.664 1.00 40.09 242 ILE A C 1
ATOM 1878 O O . ILE A 1 242 ? 15.400 31.597 -1.385 1.00 40.09 242 ILE A O 1
ATOM 1882 N N . ILE A 1 243 ? 14.808 29.452 -1.169 1.00 40.69 243 ILE A N 1
ATOM 1883 C CA . ILE A 1 243 ? 14.304 29.277 -2.528 1.00 40.69 243 ILE A CA 1
ATOM 1884 C C . ILE A 1 243 ? 12.791 29.168 -2.375 1.00 40.69 243 ILE A C 1
ATOM 1886 O O . ILE A 1 243 ? 12.296 28.456 -1.510 1.00 40.69 243 ILE A O 1
ATOM 1890 N N . ASN A 1 244 ? 12.063 29.904 -3.207 1.00 39.31 244 ASN A N 1
ATOM 1891 C CA . ASN A 1 244 ? 10.603 29.944 -3.294 1.00 39.31 244 ASN A CA 1
ATOM 1892 C C . ASN A 1 244 ? 10.051 28.608 -3.855 1.00 39.31 244 ASN A C 1
ATOM 1894 O O . ASN A 1 244 ? 9.358 28.584 -4.872 1.00 39.31 244 ASN A O 1
ATOM 1898 N N . ILE A 1 245 ? 10.462 27.483 -3.265 1.00 44.03 245 ILE A N 1
ATOM 1899 C CA . ILE A 1 245 ? 9.970 26.143 -3.558 1.00 44.03 245 ILE A CA 1
ATOM 1900 C C . ILE A 1 245 ? 8.700 26.014 -2.732 1.00 44.03 245 ILE A C 1
ATOM 1902 O O . ILE A 1 245 ? 8.733 26.087 -1.508 1.00 44.03 245 ILE A O 1
ATOM 1906 N N . SER A 1 246 ? 7.564 25.874 -3.404 1.00 45.31 246 SER A N 1
ATOM 1907 C CA . SER A 1 246 ? 6.340 25.414 -2.758 1.00 45.31 246 SER A CA 1
ATOM 1908 C C . SER A 1 246 ? 6.689 24.090 -2.077 1.00 45.31 246 SER A C 1
ATOM 1910 O O . SER A 1 246 ? 7.010 23.123 -2.764 1.00 45.31 246 SER A O 1
ATOM 1912 N N . HIS A 1 247 ? 6.740 24.063 -0.745 1.00 47.69 247 HIS A N 1
ATOM 1913 C CA . HIS A 1 247 ? 7.044 22.846 -0.002 1.00 47.69 247 HIS A CA 1
ATOM 1914 C C . HIS A 1 247 ? 5.854 21.897 -0.142 1.00 47.69 247 HIS A C 1
ATOM 1916 O O . HIS A 1 247 ? 4.892 21.939 0.628 1.00 47.69 247 HIS A O 1
ATOM 1922 N N . TYR A 1 248 ? 5.904 21.061 -1.172 1.00 56.00 248 TYR A N 1
ATOM 1923 C CA . TYR A 1 248 ? 5.048 19.898 -1.261 1.00 56.00 248 TYR A CA 1
ATOM 1924 C C . TYR A 1 248 ? 5.588 18.869 -0.277 1.00 56.00 248 TYR A C 1
ATOM 1926 O O . TYR A 1 248 ? 6.730 18.421 -0.378 1.00 56.00 248 TYR A O 1
ATOM 1934 N N . ARG A 1 249 ? 4.775 18.530 0.723 1.00 64.94 249 ARG A N 1
ATOM 1935 C CA . ARG A 1 249 ? 5.048 17.380 1.577 1.00 64.94 249 ARG A CA 1
ATOM 1936 C C . ARG A 1 249 ? 4.425 16.173 0.894 1.00 64.94 249 ARG A C 1
ATOM 1938 O O . ARG A 1 249 ? 3.200 16.122 0.764 1.00 64.94 249 ARG A O 1
ATOM 1945 N N . THR A 1 250 ? 5.243 15.208 0.483 1.00 66.19 250 THR A N 1
ATOM 1946 C CA . THR A 1 250 ? 4.733 13.894 0.085 1.00 66.19 250 THR A CA 1
ATOM 1947 C C . THR A 1 250 ? 4.039 13.283 1.295 1.00 66.19 250 THR A C 1
ATOM 1949 O O . THR A 1 250 ? 4.615 13.182 2.379 1.00 66.19 250 THR A O 1
ATOM 1952 N N . LEU A 1 251 ? 2.762 12.958 1.129 1.00 75.38 251 LEU A N 1
ATOM 1953 C CA . LEU A 1 251 ? 1.953 12.384 2.192 1.00 75.38 251 LEU A CA 1
ATOM 1954 C C . LEU A 1 251 ? 2.003 10.877 2.078 1.00 75.38 251 LEU A C 1
ATOM 1956 O O . LEU A 1 251 ? 1.866 10.319 0.990 1.00 75.38 251 LEU A O 1
ATOM 1960 N N . TYR A 1 252 ? 2.199 10.234 3.218 1.00 78.12 252 TYR A N 1
ATOM 1961 C CA . TYR A 1 252 ? 2.436 8.807 3.259 1.00 78.12 252 TYR A CA 1
ATOM 1962 C C . TYR A 1 252 ? 1.168 8.058 3.656 1.00 78.12 252 TYR A C 1
ATOM 1964 O O . TYR A 1 252 ? 0.371 8.502 4.489 1.00 78.12 252 TYR A O 1
ATOM 1972 N N . TYR A 1 253 ? 1.012 6.909 3.013 1.00 83.25 253 TYR A N 1
ATOM 1973 C CA . TYR A 1 253 ? 0.135 5.819 3.403 1.00 83.25 253 TYR A CA 1
ATOM 1974 C C . TYR A 1 253 ? 0.993 4.555 3.379 1.00 83.25 253 TYR A C 1
ATOM 1976 O O . TYR A 1 253 ? 0.999 3.808 2.396 1.00 83.25 253 TYR A O 1
ATOM 1984 N N . LYS A 1 254 ? 1.828 4.387 4.408 1.00 85.06 254 LYS A N 1
ATOM 1985 C CA . LYS A 1 254 ? 2.687 3.205 4.503 1.00 85.06 254 LYS A CA 1
ATOM 1986 C C . LYS A 1 254 ? 1.864 1.994 4.917 1.00 85.06 254 LYS A C 1
ATOM 1988 O O . LYS A 1 254 ? 0.919 2.110 5.699 1.00 85.06 254 LYS A O 1
ATOM 1993 N N . LYS A 1 255 ? 2.228 0.844 4.355 1.00 83.19 255 LYS A N 1
ATOM 1994 C CA . LYS A 1 255 ? 1.581 -0.438 4.632 1.00 83.19 255 LYS A CA 1
ATOM 1995 C C . LYS A 1 255 ? 2.281 -1.158 5.785 1.00 83.19 255 LYS A C 1
ATOM 1997 O O . LYS A 1 255 ? 3.352 -0.731 6.208 1.00 83.19 255 LYS A O 1
ATOM 2002 N N . GLY A 1 256 ? 1.690 -2.248 6.275 1.00 77.50 256 GLY A N 1
ATOM 2003 C CA . GLY A 1 256 ? 2.206 -3.022 7.409 1.00 77.50 256 GLY A CA 1
ATOM 2004 C C . GLY A 1 256 ? 3.683 -3.417 7.341 1.00 77.50 256 GLY A C 1
ATOM 2005 O O . GLY A 1 256 ? 4.382 -3.394 8.347 1.00 77.50 256 GLY A O 1
ATOM 2006 N N . ASP A 1 257 ? 4.191 -3.713 6.154 1.00 79.06 257 ASP A N 1
ATOM 2007 C CA . ASP A 1 257 ? 5.584 -4.098 5.917 1.00 79.06 257 ASP A CA 1
ATOM 2008 C C . ASP A 1 257 ? 6.579 -2.921 5.923 1.00 79.06 257 ASP A C 1
ATOM 2010 O O . ASP A 1 257 ? 7.787 -3.130 5.991 1.00 79.06 257 ASP A O 1
ATOM 2014 N N . THR A 1 258 ? 6.093 -1.681 5.850 1.00 87.88 258 THR A N 1
ATOM 2015 C CA . THR A 1 258 ? 6.921 -0.479 5.638 1.00 87.88 258 THR A CA 1
ATOM 2016 C C . THR A 1 258 ? 6.696 0.623 6.673 1.00 87.88 258 THR A C 1
ATOM 2018 O O . THR A 1 258 ? 7.514 1.540 6.789 1.00 87.88 258 THR A O 1
ATOM 2021 N N . ALA A 1 259 ? 5.593 0.570 7.416 1.00 92.12 259 ALA A N 1
ATOM 2022 C CA . ALA A 1 259 ? 5.252 1.533 8.451 1.00 92.12 259 ALA A CA 1
ATOM 2023 C C . ALA A 1 259 ? 6.046 1.285 9.740 1.00 92.12 259 ALA A C 1
ATOM 2025 O O . ALA A 1 259 ? 6.180 0.153 10.191 1.00 92.12 259 ALA A O 1
ATOM 2026 N N . ILE A 1 260 ? 6.521 2.365 10.364 1.00 94.06 260 ILE A N 1
ATOM 2027 C CA . ILE A 1 260 ? 7.167 2.321 11.686 1.00 94.06 260 ILE A CA 1
ATOM 2028 C C . ILE A 1 260 ? 6.169 2.602 12.816 1.00 94.06 260 ILE A C 1
ATOM 2030 O O . ILE A 1 260 ? 6.488 2.393 13.983 1.00 94.06 260 ILE A O 1
ATOM 2034 N N . GLY A 1 261 ? 4.954 3.050 12.485 1.00 92.25 261 GLY A N 1
ATOM 2035 C CA . GLY A 1 261 ? 3.848 3.206 13.431 1.00 92.25 261 GLY A CA 1
ATOM 2036 C C . GLY A 1 261 ? 3.635 4.631 13.937 1.00 92.25 261 GLY A C 1
ATOM 2037 O O . GLY A 1 261 ? 2.994 4.830 14.972 1.00 92.25 261 GLY A O 1
ATOM 2038 N N . THR A 1 262 ? 4.177 5.629 13.235 1.00 93.62 262 THR A N 1
ATOM 2039 C CA . THR A 1 262 ? 4.043 7.051 13.595 1.00 93.62 262 THR A CA 1
ATOM 2040 C C . THR A 1 262 ? 2.934 7.721 12.788 1.00 93.62 262 THR A C 1
ATOM 2042 O O . THR A 1 262 ? 2.575 7.253 11.713 1.00 93.62 262 THR A O 1
ATOM 2045 N N . ALA A 1 263 ? 2.397 8.849 13.259 1.00 92.06 263 ALA A N 1
ATOM 2046 C CA . ALA A 1 263 ? 1.367 9.582 12.517 1.00 92.06 263 ALA A CA 1
ATOM 2047 C C . ALA A 1 263 ? 1.796 9.999 11.100 1.00 92.06 263 ALA A C 1
ATOM 2049 O O . ALA A 1 263 ? 0.963 10.068 10.197 1.00 92.06 263 ALA A O 1
ATOM 2050 N N . ASP A 1 264 ? 3.089 10.240 10.887 1.00 90.00 264 ASP A N 1
ATOM 2051 C CA . ASP A 1 264 ? 3.620 10.625 9.581 1.00 90.00 264 ASP A CA 1
ATOM 2052 C C . ASP A 1 264 ? 3.408 9.546 8.518 1.00 90.00 264 ASP A C 1
ATOM 2054 O O . ASP A 1 264 ? 3.104 9.887 7.370 1.00 90.00 264 ASP A O 1
ATOM 2058 N N . ASP A 1 265 ? 3.452 8.268 8.914 1.00 90.06 265 ASP A N 1
ATOM 2059 C CA . ASP A 1 265 ? 3.196 7.115 8.043 1.00 90.06 265 ASP A CA 1
ATOM 2060 C C . ASP A 1 265 ? 1.762 7.104 7.478 1.00 90.06 265 ASP A C 1
ATOM 2062 O O . ASP A 1 265 ? 1.507 6.440 6.470 1.00 90.06 265 ASP A O 1
ATOM 2066 N N . TYR A 1 266 ? 0.844 7.853 8.105 1.00 90.44 266 TYR A N 1
ATOM 2067 C CA . TYR A 1 266 ? -0.596 7.889 7.808 1.00 90.44 266 TYR A CA 1
ATOM 2068 C C . TYR A 1 266 ? -1.105 9.289 7.454 1.00 90.44 266 TYR A C 1
ATOM 2070 O O . TYR A 1 266 ? -2.315 9.518 7.345 1.00 90.44 266 TYR A O 1
ATOM 2078 N N . SER A 1 267 ? -0.186 10.236 7.267 1.00 87.94 267 SER A N 1
ATOM 2079 C CA . SER A 1 267 ? -0.475 11.645 6.992 1.00 87.94 267 SER A CA 1
ATOM 2080 C C . SER A 1 267 ? -1.414 11.850 5.794 1.00 87.94 267 SER A C 1
ATOM 2082 O O . SER A 1 267 ? -2.194 12.805 5.779 1.00 87.94 267 SER A O 1
ATOM 2084 N N . PHE A 1 268 ? -1.423 10.925 4.828 1.00 87.31 268 PHE A N 1
ATOM 2085 C CA . PHE A 1 268 ? -2.367 10.941 3.713 1.00 87.31 268 PHE A CA 1
ATOM 2086 C C . PHE A 1 268 ? -3.832 10.779 4.153 1.00 87.31 268 PHE A C 1
ATOM 2088 O O . PHE A 1 268 ? -4.708 11.496 3.671 1.00 87.31 268 PHE A O 1
ATOM 2095 N N . CYS A 1 269 ? -4.111 9.879 5.095 1.00 88.88 269 CYS A N 1
ATOM 2096 C CA . CYS A 1 269 ? -5.464 9.626 5.593 1.00 88.88 269 CYS A CA 1
ATOM 2097 C C . CYS A 1 269 ? -6.000 10.837 6.370 1.00 88.88 269 CYS A C 1
ATOM 2099 O O . CYS A 1 269 ? -7.171 11.216 6.257 1.00 88.88 269 CYS A O 1
ATOM 2101 N N . PHE A 1 270 ? -5.129 11.476 7.153 1.00 89.00 270 PHE A N 1
ATOM 2102 C CA . PHE A 1 270 ? -5.509 12.575 8.037 1.00 89.00 270 PHE A CA 1
ATOM 2103 C C . PHE A 1 270 ? -5.948 13.830 7.287 1.00 89.00 270 PHE A C 1
ATOM 2105 O O . PHE A 1 270 ? -6.735 14.594 7.835 1.00 89.00 270 PHE A O 1
ATOM 2112 N N . GLN A 1 271 ? -5.579 13.997 6.014 1.00 84.38 271 GLN A N 1
ATOM 2113 C CA . GLN A 1 271 ? -6.071 15.107 5.188 1.00 84.38 271 GLN A CA 1
ATOM 2114 C C . GLN A 1 271 ? -7.598 15.230 5.192 1.00 84.38 271 GLN A 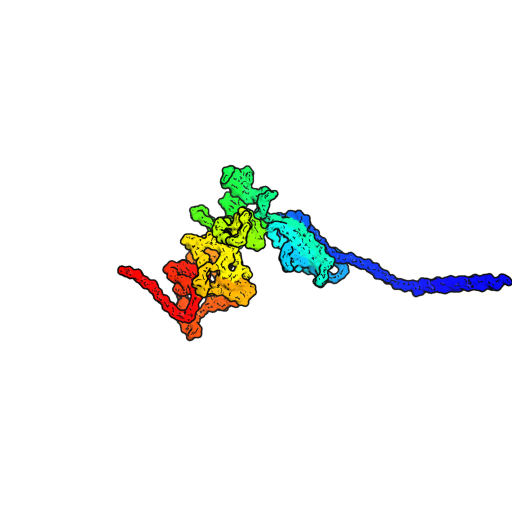C 1
ATOM 2116 O O . GLN A 1 271 ? -8.146 16.329 5.194 1.00 84.38 271 GLN A O 1
ATOM 2121 N N . CYS A 1 272 ? -8.281 14.086 5.169 1.00 83.88 272 CYS A N 1
ATOM 2122 C CA . CYS A 1 272 ? -9.737 14.025 5.153 1.00 83.88 272 CYS A CA 1
ATOM 2123 C C . CYS A 1 272 ? -10.304 13.636 6.521 1.00 83.88 272 CYS A C 1
ATOM 2125 O O . CYS A 1 272 ? -11.390 14.083 6.888 1.00 83.88 272 CYS A O 1
ATOM 2127 N N . HIS A 1 273 ? -9.573 12.819 7.286 1.00 86.12 273 HIS A N 1
ATOM 2128 C CA . HIS A 1 273 ? -10.047 12.262 8.553 1.00 86.12 273 HIS A CA 1
ATOM 2129 C C . HIS A 1 273 ? -9.615 13.044 9.806 1.00 86.12 273 HIS A C 1
ATOM 2131 O O . HIS A 1 273 ? -9.830 12.566 10.924 1.00 86.12 273 HIS A O 1
ATOM 2137 N N . ASN A 1 274 ? -9.056 14.243 9.631 1.00 84.94 274 ASN A N 1
ATOM 2138 C CA . ASN A 1 274 ? -8.738 15.197 10.693 1.00 84.94 274 ASN A CA 1
ATOM 2139 C C . ASN A 1 274 ? -9.527 16.511 10.529 1.00 84.94 274 ASN A C 1
ATOM 2141 O O . ASN A 1 274 ? -8.974 17.582 10.291 1.00 84.94 274 ASN A O 1
ATOM 2145 N N . GLY A 1 275 ? -10.854 16.418 10.591 1.00 72.50 275 GLY A N 1
ATOM 2146 C CA . GLY A 1 275 ? -11.776 17.538 10.419 1.00 72.50 275 GLY A CA 1
ATOM 2147 C C . GLY A 1 275 ? -12.884 17.565 11.471 1.00 72.50 275 GLY A C 1
ATOM 2148 O O . GLY A 1 275 ? -12.904 16.791 12.423 1.00 72.50 275 GLY A O 1
ATOM 2149 N N . VAL A 1 276 ? -13.862 18.451 11.276 1.00 61.25 276 VAL A N 1
ATOM 2150 C CA . VAL A 1 276 ? -14.934 18.731 12.256 1.00 61.25 276 VAL A CA 1
ATOM 2151 C C . VAL A 1 276 ? -15.710 17.477 12.692 1.00 61.25 276 VAL A C 1
ATOM 2153 O O . VAL A 1 276 ? -16.156 17.402 13.832 1.00 61.25 276 VAL A O 1
ATOM 2156 N N . ASN A 1 277 ? -15.845 16.482 11.809 1.00 65.69 277 ASN A N 1
ATOM 2157 C CA . ASN A 1 277 ? -16.638 15.271 12.061 1.00 65.69 277 ASN A CA 1
ATOM 2158 C C . ASN A 1 277 ? -15.796 14.033 12.424 1.00 65.69 277 ASN A C 1
ATOM 2160 O O . ASN A 1 277 ? -16.356 12.983 12.732 1.00 65.69 277 ASN A O 1
ATOM 2164 N N . SER A 1 278 ? -14.465 14.123 12.369 1.00 78.44 278 SER A N 1
ATOM 2165 C CA . SER A 1 278 ? -13.565 13.064 12.828 1.00 78.44 278 SER A CA 1
ATOM 2166 C C . SER A 1 278 ? -12.173 13.632 13.061 1.00 78.44 278 SER A C 1
ATOM 2168 O O . SER A 1 278 ? -11.626 14.263 12.167 1.00 78.44 278 SER A O 1
ATOM 2170 N N . ASN A 1 279 ? -11.576 13.342 14.210 1.00 89.50 279 ASN A N 1
ATOM 2171 C CA . ASN A 1 279 ? -10.156 13.566 14.456 1.00 89.50 279 ASN A CA 1
ATOM 2172 C C . ASN A 1 279 ? -9.540 12.208 14.782 1.00 89.50 279 ASN A C 1
ATOM 2174 O O . ASN A 1 279 ? -9.477 11.830 15.947 1.00 89.50 279 ASN A O 1
ATOM 2178 N N . ILE A 1 280 ? -9.194 11.420 13.763 1.00 91.88 280 ILE A N 1
ATOM 2179 C CA . ILE A 1 280 ? -8.533 10.128 14.011 1.00 91.88 280 ILE A CA 1
ATOM 2180 C C . ILE A 1 280 ? -7.032 10.297 14.263 1.00 91.88 280 ILE A C 1
ATOM 2182 O O . ILE A 1 280 ? -6.425 9.434 14.887 1.00 91.88 280 ILE A O 1
ATOM 2186 N N . GLU A 1 281 ? -6.444 11.419 13.835 1.00 93.56 281 GLU A N 1
ATOM 2187 C CA . GLU A 1 281 ? -5.023 11.720 14.030 1.00 93.56 281 GLU A CA 1
ATOM 2188 C C . GLU A 1 281 ? -4.644 11.713 15.518 1.00 93.56 281 GLU A C 1
ATOM 2190 O O . GLU A 1 281 ? -3.554 11.273 15.880 1.00 93.56 281 GLU A O 1
ATOM 2195 N N . GLN A 1 282 ? -5.561 12.109 16.410 1.00 93.75 282 GLN A N 1
ATOM 2196 C CA . GLN A 1 282 ? -5.323 12.069 17.855 1.00 93.75 282 GLN A CA 1
ATOM 2197 C C . GLN A 1 282 ? -4.875 10.688 18.366 1.00 93.75 282 GLN A C 1
ATOM 2199 O O . GLN A 1 282 ? -4.078 10.626 19.302 1.00 93.75 282 GLN A O 1
ATOM 2204 N N . TYR A 1 283 ? -5.335 9.592 17.750 1.00 94.38 283 TYR A N 1
ATOM 2205 C CA . TYR A 1 283 ? -4.967 8.227 18.142 1.00 94.38 283 TYR A CA 1
ATOM 2206 C C . TYR A 1 283 ? -3.511 7.882 17.787 1.00 94.38 283 TYR A C 1
ATOM 2208 O O . TYR A 1 283 ? -2.926 6.997 18.402 1.00 94.38 283 TYR A O 1
ATOM 2216 N N . TYR A 1 284 ? -2.915 8.634 16.860 1.00 94.25 284 TYR A N 1
ATOM 2217 C CA . TYR A 1 284 ? -1.567 8.432 16.329 1.00 94.25 284 TYR A CA 1
ATOM 2218 C C . TYR A 1 284 ? -0.563 9.501 16.770 1.00 94.25 284 TYR A C 1
ATOM 2220 O O . TYR A 1 284 ? 0.639 9.265 16.700 1.00 94.25 284 TYR A O 1
ATOM 2228 N N . ASN A 1 285 ? -1.044 10.655 17.246 1.00 94.06 285 ASN A N 1
ATOM 2229 C CA . ASN A 1 285 ? -0.204 11.782 17.659 1.00 94.06 285 ASN A CA 1
ATOM 2230 C C . ASN A 1 285 ? -0.249 12.104 19.155 1.00 94.06 285 ASN A C 1
ATOM 2232 O O . ASN A 1 285 ? 0.631 12.809 19.641 1.00 94.06 285 ASN A O 1
ATOM 2236 N N . SER A 1 286 ? -1.239 11.619 19.914 1.00 95.06 286 SER A N 1
ATOM 2237 C CA . SER A 1 286 ? -1.337 11.913 21.350 1.00 95.06 286 SER A CA 1
ATOM 2238 C C . SER A 1 286 ? -0.539 10.907 22.187 1.00 95.06 286 SER A C 1
ATOM 2240 O O . SER A 1 286 ? -0.977 9.759 22.324 1.00 95.06 286 SER A O 1
ATOM 2242 N N . PRO A 1 287 ? 0.561 11.308 22.861 1.00 94.81 287 PRO A N 1
ATOM 2243 C CA . PRO A 1 287 ? 1.348 10.381 23.680 1.00 94.81 287 PRO A CA 1
ATOM 2244 C C . PRO A 1 287 ? 0.527 9.729 24.800 1.00 94.81 287 PRO A C 1
ATOM 2246 O O . PRO A 1 287 ? 0.744 8.567 25.148 1.00 94.81 287 PRO A O 1
ATOM 2249 N N . ALA A 1 288 ? -0.451 10.462 25.347 1.00 94.19 288 ALA A N 1
ATOM 2250 C CA . ALA A 1 288 ? -1.331 9.978 26.406 1.00 94.19 288 ALA A CA 1
ATOM 2251 C C . ALA A 1 288 ? -2.261 8.844 25.943 1.00 94.19 288 ALA A C 1
ATOM 2253 O O . ALA A 1 288 ? -2.600 7.974 26.749 1.00 94.19 288 ALA A O 1
ATOM 2254 N N . ILE A 1 289 ? -2.664 8.859 24.669 1.00 94.38 289 ILE A N 1
ATOM 2255 C CA . ILE A 1 289 ? -3.491 7.815 24.057 1.00 94.38 289 ILE A CA 1
ATOM 2256 C C . ILE A 1 289 ? -2.605 6.639 23.638 1.00 94.38 289 ILE A C 1
ATOM 2258 O O . ILE A 1 289 ? -2.844 5.515 24.071 1.00 94.38 289 ILE A O 1
ATOM 2262 N N . ILE A 1 290 ? -1.530 6.908 22.891 1.00 94.44 290 ILE A N 1
ATOM 2263 C CA . ILE A 1 290 ? -0.604 5.894 22.359 1.00 94.44 290 ILE A CA 1
ATOM 2264 C C . ILE A 1 290 ? -0.048 5.003 23.475 1.00 94.44 290 ILE A C 1
ATOM 2266 O O . ILE A 1 290 ? -0.072 3.780 23.367 1.00 94.44 290 ILE A O 1
ATOM 2270 N N . THR A 1 291 ? 0.376 5.594 24.598 1.00 93.50 291 THR A N 1
ATOM 2271 C CA . THR A 1 291 ? 0.940 4.839 25.735 1.00 93.50 291 THR A CA 1
ATOM 2272 C C . THR A 1 291 ? -0.056 3.828 26.322 1.00 93.50 291 THR A C 1
ATOM 2274 O O . THR A 1 291 ? 0.338 2.780 26.836 1.00 93.50 291 THR A O 1
ATOM 2277 N N . LYS A 1 292 ? -1.358 4.127 26.244 1.00 93.38 292 LYS A N 1
ATOM 2278 C CA . LYS A 1 292 ? -2.439 3.265 26.740 1.00 93.38 292 LYS A CA 1
ATOM 2279 C C . LYS A 1 292 ? -3.004 2.336 25.667 1.00 93.38 292 LYS A C 1
ATOM 2281 O O . LYS A 1 292 ? -3.737 1.419 26.028 1.00 93.38 292 LYS A O 1
ATOM 2286 N N . SER A 1 293 ? -2.674 2.565 24.397 1.00 95.50 293 SER A N 1
ATOM 2287 C CA . SER A 1 293 ? -3.224 1.842 23.253 1.00 95.50 293 SER A CA 1
ATOM 2288 C C . SER A 1 293 ? -2.710 0.405 23.202 1.00 95.50 293 SER A C 1
ATOM 2290 O O . SER A 1 293 ? -1.502 0.164 23.151 1.00 95.50 293 SER A O 1
ATOM 2292 N N . GLY A 1 294 ? -3.623 -0.564 23.185 1.00 93.75 294 GLY A N 1
ATOM 2293 C CA . GLY A 1 294 ? -3.341 -1.975 22.929 1.00 93.75 294 GLY A CA 1
ATOM 2294 C C . GLY A 1 294 ? -2.863 -2.239 21.504 1.00 93.75 294 GLY A C 1
ATOM 2295 O O . GLY A 1 294 ? -2.191 -3.237 21.279 1.00 93.75 294 GLY A O 1
ATOM 2296 N N . HIS A 1 295 ? -3.138 -1.318 20.578 1.00 94.69 295 HIS A N 1
ATOM 2297 C CA . HIS A 1 295 ? -2.661 -1.359 19.194 1.00 94.69 295 HIS A CA 1
ATOM 2298 C C . HIS A 1 295 ? -1.362 -0.563 18.991 1.00 94.69 295 HIS A C 1
ATOM 2300 O O . HIS A 1 295 ? -0.975 -0.299 17.857 1.00 94.69 295 HIS A O 1
ATOM 2306 N N . ASN A 1 296 ? -0.671 -0.197 20.080 1.00 94.81 296 ASN A N 1
ATOM 2307 C CA . ASN A 1 296 ? 0.742 0.166 20.021 1.00 94.81 296 ASN A CA 1
ATOM 2308 C C . ASN A 1 296 ? 1.583 -1.119 19.992 1.00 94.81 296 ASN A C 1
ATOM 2310 O O . ASN A 1 296 ? 1.822 -1.720 21.045 1.00 94.81 296 ASN A O 1
ATOM 2314 N N . VAL A 1 297 ? 1.952 -1.563 18.794 1.00 92.56 297 VAL A N 1
ATOM 2315 C CA . VAL A 1 297 ? 2.593 -2.849 18.520 1.00 92.56 297 VAL A CA 1
ATOM 2316 C C . VAL A 1 297 ? 4.097 -2.659 18.344 1.00 92.56 297 VAL A C 1
ATOM 2318 O O . VAL A 1 297 ? 4.536 -1.794 17.595 1.00 92.56 297 VAL A O 1
ATOM 2321 N N . ASP A 1 298 ? 4.865 -3.498 19.031 1.00 93.88 298 ASP A N 1
ATOM 2322 C CA . ASP A 1 298 ? 6.297 -3.706 18.801 1.00 93.88 298 ASP A CA 1
ATOM 2323 C C . ASP A 1 298 ? 6.451 -5.062 18.107 1.00 93.88 298 ASP A C 1
ATOM 2325 O O . ASP A 1 298 ? 6.160 -6.091 18.731 1.00 93.88 298 ASP A O 1
ATOM 2329 N N . ALA A 1 299 ? 6.755 -5.057 16.809 1.00 93.69 299 ALA A N 1
ATOM 2330 C CA . ALA A 1 299 ? 6.751 -6.255 15.974 1.00 93.69 299 ALA A CA 1
ATOM 2331 C C . ALA A 1 299 ? 7.750 -7.321 16.464 1.00 93.69 299 ALA A C 1
ATOM 2333 O O . ALA A 1 299 ? 8.850 -7.017 16.914 1.00 93.69 299 ALA A O 1
ATOM 2334 N N . GLU A 1 300 ? 7.359 -8.593 16.371 1.00 94.38 300 GLU A N 1
ATOM 2335 C CA . GLU A 1 300 ? 8.209 -9.759 16.666 1.00 94.38 300 GLU A CA 1
ATOM 2336 C C . GLU A 1 300 ? 8.757 -10.431 15.395 1.00 94.38 300 GLU A C 1
ATOM 2338 O O . GLU A 1 300 ? 9.619 -11.307 15.479 1.00 94.38 300 GLU A O 1
ATOM 2343 N N . ASN A 1 301 ? 8.267 -10.026 14.221 1.00 89.38 301 ASN A N 1
ATOM 2344 C CA . ASN A 1 301 ? 8.779 -10.446 12.919 1.00 89.38 301 ASN A CA 1
ATOM 2345 C C . ASN A 1 301 ? 9.774 -9.408 12.350 1.00 89.38 301 ASN A C 1
ATOM 2347 O O . ASN A 1 301 ? 10.238 -8.517 13.054 1.00 89.38 301 ASN A O 1
ATOM 2351 N N . GLU A 1 302 ? 10.130 -9.527 11.070 1.00 90.38 302 GLU A N 1
ATOM 2352 C CA . GLU A 1 302 ? 11.066 -8.609 10.395 1.00 90.38 302 GLU A CA 1
ATOM 2353 C C . GLU A 1 302 ? 10.441 -7.243 10.032 1.00 90.38 302 GLU A C 1
ATOM 2355 O O . GLU A 1 302 ? 11.110 -6.404 9.428 1.00 90.38 302 GLU A O 1
ATOM 2360 N N . SER A 1 303 ? 9.169 -7.003 10.384 1.00 91.88 303 SER A N 1
ATOM 2361 C CA . SER A 1 303 ? 8.511 -5.712 10.155 1.00 91.88 303 SER A CA 1
ATOM 2362 C C . SER A 1 303 ? 9.198 -4.598 10.954 1.00 91.88 303 SER A C 1
ATOM 2364 O O . SER A 1 303 ? 9.572 -4.802 12.110 1.00 91.88 303 SER A O 1
ATOM 2366 N N . PRO A 1 304 ? 9.317 -3.383 10.390 1.00 92.62 304 PRO A N 1
ATOM 2367 C CA . PRO A 1 304 ? 9.854 -2.233 11.106 1.00 92.62 304 PRO A CA 1
ATOM 2368 C C . PRO A 1 304 ? 8.848 -1.596 12.086 1.00 92.62 304 PRO A C 1
ATOM 2370 O O . PRO A 1 304 ? 9.165 -0.563 12.683 1.00 92.62 304 PRO A O 1
ATOM 2373 N N . LEU A 1 305 ? 7.638 -2.153 12.235 1.00 94.69 305 LEU A N 1
ATOM 2374 C CA . LEU A 1 305 ? 6.587 -1.569 13.063 1.00 94.69 305 LEU A CA 1
ATOM 2375 C C . LEU A 1 305 ? 6.967 -1.559 14.553 1.00 94.69 305 LEU A C 1
ATOM 2377 O O . LEU A 1 305 ? 7.105 -2.603 15.188 1.00 94.69 305 LEU A O 1
ATOM 2381 N N . ASN A 1 306 ? 7.047 -0.357 15.126 1.00 94.94 306 ASN A N 1
ATOM 2382 C CA . ASN A 1 306 ? 7.237 -0.120 16.556 1.00 94.94 306 ASN A CA 1
ATOM 2383 C C . ASN A 1 306 ? 6.402 1.096 16.993 1.00 94.94 306 ASN A C 1
ATOM 2385 O O . ASN A 1 306 ? 6.920 2.163 17.337 1.00 94.94 306 ASN A O 1
ATOM 2389 N N . GLY A 1 307 ? 5.079 0.961 16.900 1.00 94.62 307 GLY A N 1
ATOM 2390 C CA . GLY A 1 307 ? 4.146 2.066 17.086 1.00 94.62 307 GLY A CA 1
ATOM 2391 C C . GLY A 1 307 ? 2.687 1.676 16.858 1.00 94.62 307 GLY A C 1
ATOM 2392 O O . GLY A 1 307 ? 2.305 0.517 16.999 1.00 94.62 307 GLY A O 1
ATOM 2393 N N . GLN A 1 308 ? 1.838 2.652 16.528 1.00 95.50 308 GLN A N 1
ATOM 2394 C CA . GLN A 1 308 ? 0.427 2.376 16.248 1.00 95.50 308 GLN A CA 1
ATOM 2395 C C . GLN A 1 308 ? 0.257 1.569 14.961 1.00 95.50 308 GLN A C 1
ATOM 2397 O O . GLN A 1 308 ? 0.905 1.858 13.953 1.00 95.50 308 GLN A O 1
ATOM 2402 N N . MET A 1 309 ? -0.690 0.633 14.988 1.00 94.06 309 MET A N 1
ATOM 2403 C CA . MET A 1 309 ? -1.053 -0.197 13.842 1.00 94.06 309 MET A CA 1
ATOM 2404 C C . MET A 1 309 ? -1.413 0.635 12.592 1.00 94.06 309 MET A C 1
ATOM 2406 O O . MET A 1 309 ? -2.214 1.581 12.683 1.00 94.06 309 MET A O 1
ATOM 2410 N N . PRO A 1 310 ? -0.857 0.277 11.426 1.00 93.50 310 PRO A N 1
ATOM 2411 C CA . PRO A 1 310 ? -1.183 0.903 10.154 1.00 93.50 310 PRO A CA 1
ATOM 2412 C C . PRO A 1 310 ? -2.656 0.846 9.773 1.00 93.50 310 PRO A C 1
ATOM 2414 O O . PRO A 1 310 ? -3.347 -0.164 9.901 1.00 93.50 310 PRO A O 1
ATOM 2417 N N . CYS A 1 311 ? -3.155 1.956 9.217 1.00 92.88 311 CYS A N 1
ATOM 2418 C CA . CYS A 1 311 ? -4.533 2.024 8.730 1.00 92.88 311 CYS A CA 1
ATOM 2419 C C . CYS A 1 311 ? -4.810 0.919 7.699 1.00 92.88 311 CYS A C 1
ATOM 2421 O O . CYS A 1 311 ? -5.912 0.376 7.653 1.00 92.88 311 CYS A O 1
ATOM 2423 N N . SER A 1 312 ? -3.797 0.576 6.897 1.00 89.94 312 SER A N 1
ATOM 2424 C CA . SER A 1 312 ? -3.878 -0.415 5.830 1.00 89.94 312 SER A CA 1
ATOM 2425 C C . SER A 1 312 ? -4.124 -1.837 6.291 1.00 89.94 312 SER A C 1
ATOM 2427 O O . SER A 1 312 ? -4.492 -2.658 5.460 1.00 89.94 312 SER A O 1
ATOM 2429 N N . ASP A 1 313 ? -3.897 -2.181 7.555 1.00 91.38 313 ASP A N 1
ATOM 2430 C CA . ASP A 1 313 ? -4.061 -3.575 7.997 1.00 91.38 313 ASP A CA 1
ATOM 2431 C C . ASP A 1 313 ? -5.518 -3.889 8.296 1.00 91.38 313 ASP A C 1
ATOM 2433 O O . ASP A 1 313 ? -5.953 -5.032 8.165 1.00 91.38 313 ASP A O 1
ATOM 2437 N N . CYS A 1 314 ? -6.288 -2.843 8.597 1.00 92.06 314 CYS A N 1
ATOM 2438 C CA . CYS A 1 314 ? -7.724 -2.913 8.811 1.00 92.06 314 CYS A CA 1
ATOM 2439 C C . CYS A 1 314 ? -8.512 -2.393 7.612 1.00 92.06 314 CYS A C 1
ATOM 2441 O O . CYS A 1 314 ? -9.583 -2.923 7.327 1.00 92.06 314 CYS A O 1
ATOM 2443 N N . HIS A 1 315 ? -8.014 -1.374 6.912 1.00 90.62 315 HIS A N 1
ATOM 2444 C CA . HIS A 1 315 ? -8.734 -0.710 5.833 1.00 90.62 315 HIS A CA 1
ATOM 2445 C C . HIS A 1 315 ? -8.203 -1.069 4.447 1.00 90.62 315 HIS A C 1
ATOM 2447 O O . HIS A 1 315 ? -7.000 -1.158 4.212 1.00 90.62 315 HIS A O 1
ATOM 2453 N N . ASP A 1 316 ? -9.132 -1.206 3.506 1.00 86.88 316 ASP A N 1
ATOM 2454 C CA . ASP A 1 316 ? -8.853 -1.293 2.082 1.00 86.88 316 ASP A CA 1
ATOM 2455 C C . ASP A 1 316 ? -9.687 -0.250 1.336 1.00 86.88 316 ASP A C 1
ATOM 2457 O O . ASP A 1 316 ? -10.916 -0.322 1.266 1.00 86.88 316 ASP A O 1
ATOM 2461 N N . THR A 1 317 ? -9.005 0.758 0.799 1.00 81.75 317 THR A N 1
ATOM 2462 C CA . THR A 1 317 ? -9.630 1.870 0.077 1.00 81.75 317 THR A CA 1
ATOM 2463 C C . THR A 1 317 ? -10.169 1.446 -1.287 1.00 81.75 317 THR A C 1
ATOM 2465 O O . THR A 1 317 ? -11.033 2.130 -1.841 1.00 81.75 317 THR A O 1
ATOM 2468 N N . HIS A 1 318 ? -9.669 0.332 -1.834 1.00 77.75 318 HIS A N 1
ATOM 2469 C CA . HIS A 1 318 ? -10.077 -0.184 -3.136 1.00 77.75 318 HIS A CA 1
ATOM 2470 C C . HIS A 1 318 ? -10.821 -1.519 -3.018 1.00 77.75 318 HIS A C 1
ATOM 2472 O O . HIS A 1 318 ? -11.965 -1.608 -3.454 1.00 77.75 318 HIS A O 1
ATOM 2478 N N . GLY A 1 319 ? -10.227 -2.499 -2.339 1.00 75.25 319 GLY A N 1
ATOM 2479 C CA . GLY A 1 319 ? -10.676 -3.888 -2.221 1.00 75.25 319 GLY A CA 1
ATOM 2480 C C . GLY A 1 319 ? -11.687 -4.185 -1.109 1.00 75.25 319 GLY A C 1
ATOM 2481 O O . GLY A 1 319 ? -11.811 -5.335 -0.691 1.00 75.25 319 GLY A O 1
ATOM 2482 N N . SER A 1 320 ? -12.374 -3.172 -0.569 1.00 80.56 320 SER A N 1
ATOM 2483 C CA . SER A 1 320 ? -13.390 -3.387 0.466 1.00 80.56 320 SER A CA 1
ATOM 2484 C C . SER A 1 320 ? -14.815 -3.266 -0.072 1.00 80.56 320 SER A C 1
ATOM 2486 O O . SER A 1 320 ? -15.209 -2.239 -0.634 1.00 80.56 320 SER A O 1
ATOM 2488 N N . SER A 1 321 ? -15.631 -4.272 0.243 1.00 78.19 321 SER A N 1
ATOM 2489 C CA . SER A 1 321 ? -17.092 -4.253 0.102 1.00 78.19 321 SER A CA 1
ATOM 2490 C C . SER A 1 321 ? -17.815 -3.591 1.282 1.00 78.19 321 SER A C 1
ATOM 2492 O O . SER A 1 321 ? -19.032 -3.399 1.246 1.00 78.19 321 SER A O 1
ATOM 2494 N N . ASN A 1 322 ? -17.078 -3.277 2.348 1.00 81.88 322 ASN A N 1
ATOM 2495 C CA . ASN A 1 322 ? -17.607 -2.862 3.636 1.00 81.88 322 ASN A CA 1
ATOM 2496 C C . ASN A 1 322 ? -17.924 -1.357 3.658 1.00 81.88 322 ASN A C 1
ATOM 2498 O O . ASN A 1 322 ? -17.156 -0.535 3.152 1.00 81.88 322 ASN A O 1
ATOM 2502 N N . ILE A 1 323 ? -19.003 -0.962 4.344 1.00 79.12 323 ILE A N 1
ATOM 2503 C CA . ILE A 1 323 ? -19.400 0.451 4.503 1.00 79.12 323 ILE A CA 1
ATOM 2504 C C . ILE A 1 323 ? -18.328 1.313 5.198 1.00 79.12 323 ILE A C 1
ATOM 2506 O O . ILE A 1 323 ? -18.338 2.537 5.068 1.00 79.12 323 ILE A O 1
ATOM 2510 N N . LYS A 1 324 ? -17.419 0.692 5.959 1.00 85.25 324 LYS A N 1
ATOM 2511 C CA . LYS A 1 324 ? -16.284 1.326 6.649 1.00 85.25 324 LYS A CA 1
ATOM 2512 C C . LYS A 1 324 ? -14.951 1.127 5.923 1.00 85.25 324 LYS A C 1
ATOM 2514 O O . LYS A 1 324 ? -13.909 1.431 6.494 1.00 85.25 324 LYS A O 1
ATOM 2519 N N . ALA A 1 325 ? -14.980 0.628 4.685 1.00 87.12 325 ALA A N 1
ATOM 2520 C CA . ALA A 1 325 ? -13.792 0.287 3.908 1.00 87.12 325 ALA A CA 1
ATOM 2521 C C . ALA A 1 325 ? -12.845 -0.668 4.662 1.00 87.12 325 ALA A C 1
ATOM 2523 O O . ALA A 1 325 ? -11.634 -0.526 4.580 1.00 87.12 325 ALA A O 1
ATOM 2524 N N . LEU A 1 326 ? -13.390 -1.591 5.462 1.00 89.44 326 LEU A N 1
ATOM 2525 C CA . LEU A 1 326 ? -12.616 -2.599 6.187 1.00 89.44 326 LEU A CA 1
ATOM 2526 C C . LEU A 1 326 ? -12.262 -3.770 5.270 1.00 89.44 326 LEU A C 1
ATOM 2528 O O . LEU A 1 326 ? -13.094 -4.211 4.472 1.00 89.44 326 LEU A O 1
ATOM 2532 N N . LYS A 1 327 ? -11.046 -4.290 5.396 1.00 88.31 327 LYS A N 1
ATOM 2533 C CA . LYS A 1 327 ? -10.602 -5.493 4.698 1.00 88.31 327 LYS A CA 1
ATOM 2534 C C . LYS A 1 327 ? -11.519 -6.666 5.023 1.00 88.31 327 LYS A C 1
ATOM 2536 O O . LYS A 1 327 ? -11.911 -6.867 6.171 1.00 88.31 327 LYS A O 1
ATOM 2541 N N . LYS A 1 328 ? -11.789 -7.489 4.009 1.00 87.31 328 LYS A N 1
ATOM 2542 C CA . LYS A 1 328 ? -12.416 -8.801 4.213 1.00 87.31 328 LYS A CA 1
ATOM 2543 C C . LYS A 1 328 ? -11.483 -9.720 4.994 1.00 87.31 328 LYS A C 1
ATOM 2545 O O . LYS A 1 328 ? -11.931 -10.448 5.863 1.00 87.31 328 LYS A O 1
ATOM 2550 N N . LYS A 1 329 ? -10.178 -9.660 4.739 1.00 87.81 329 LYS A N 1
ATOM 2551 C CA . LYS A 1 329 ? -9.187 -10.495 5.425 1.00 87.81 329 LYS A CA 1
ATOM 2552 C C . LYS A 1 329 ? -8.314 -9.630 6.318 1.00 87.81 329 LYS A C 1
ATOM 2554 O O . LYS A 1 329 ? -7.602 -8.763 5.819 1.00 87.81 329 LYS A O 1
ATOM 2559 N N . LEU A 1 330 ? -8.421 -9.853 7.624 1.00 87.69 330 LEU A N 1
ATOM 2560 C CA . LEU A 1 330 ? -7.629 -9.172 8.645 1.00 87.69 330 LEU A CA 1
ATOM 2561 C C . LEU A 1 330 ? -6.447 -10.055 9.066 1.00 87.69 330 LEU A C 1
ATOM 2563 O O . LEU A 1 330 ? -6.616 -11.264 9.266 1.00 87.69 330 LEU A O 1
ATOM 2567 N N . GLY A 1 331 ? -5.289 -9.421 9.244 1.00 81.19 331 GLY A N 1
ATOM 2568 C CA . GLY A 1 331 ? -4.013 -10.059 9.571 1.00 81.19 331 GLY A CA 1
ATOM 2569 C C . GLY A 1 331 ? -3.111 -10.319 8.362 1.00 81.19 331 GLY A C 1
ATOM 2570 O O . GLY A 1 331 ? -3.516 -10.099 7.218 1.00 81.19 331 GLY A O 1
ATOM 2571 N N . ASP A 1 332 ? -1.891 -10.780 8.643 1.00 73.06 332 ASP A N 1
ATOM 2572 C CA . ASP A 1 332 ? -0.827 -10.964 7.642 1.00 73.06 332 ASP A CA 1
ATOM 2573 C C . ASP A 1 332 ? -0.917 -12.327 6.919 1.00 73.06 332 ASP A C 1
ATOM 2575 O O . ASP A 1 332 ? -0.338 -12.526 5.849 1.00 73.06 332 ASP A O 1
ATOM 2579 N N . GLU A 1 333 ? -1.699 -13.268 7.458 1.00 67.81 333 GLU A N 1
ATOM 2580 C CA . GLU A 1 333 ? -1.841 -14.621 6.916 1.00 67.81 333 GLU A CA 1
ATOM 2581 C C . GLU A 1 333 ? -2.998 -14.787 5.916 1.00 67.81 333 GLU A C 1
ATOM 2583 O O . GLU A 1 333 ? -4.060 -14.160 5.993 1.00 67.81 333 GLU A O 1
ATOM 2588 N N . THR A 1 334 ? -2.840 -15.743 4.994 1.00 64.38 334 THR A N 1
ATOM 2589 C CA . THR A 1 334 ? -3.922 -16.186 4.109 1.00 64.38 334 THR A CA 1
ATOM 2590 C C . THR A 1 334 ? -5.012 -16.890 4.909 1.00 64.38 334 THR A C 1
ATOM 2592 O O . THR A 1 334 ? -4.912 -18.077 5.223 1.00 64.38 334 THR A O 1
ATOM 2595 N N . ARG A 1 335 ? -6.087 -16.163 5.206 1.00 69.38 335 ARG A N 1
ATOM 2596 C CA . ARG A 1 335 ? -7.244 -16.689 5.930 1.00 69.38 335 ARG A CA 1
ATOM 2597 C C . ARG A 1 335 ? -8.434 -16.969 5.019 1.00 69.38 335 ARG A C 1
ATOM 2599 O O . ARG A 1 335 ? -8.595 -16.361 3.955 1.00 69.38 335 ARG A O 1
ATOM 2606 N N . ASN A 1 336 ? -9.264 -17.913 5.461 1.00 69.25 336 ASN A N 1
ATOM 2607 C CA . ASN A 1 336 ? -10.497 -18.326 4.782 1.00 69.25 336 ASN A CA 1
ATOM 2608 C C . ASN A 1 336 ? -11.759 -17.699 5.394 1.00 69.25 336 ASN A C 1
ATOM 2610 O O . ASN A 1 336 ? -12.860 -18.010 4.948 1.00 69.25 336 ASN A O 1
ATOM 2614 N N . ASP A 1 337 ? -11.624 -16.859 6.422 1.00 80.25 337 ASP A N 1
ATOM 2615 C CA . ASP A 1 337 ? -12.752 -16.242 7.108 1.00 80.25 337 ASP A CA 1
ATOM 2616 C C . ASP A 1 337 ? -12.855 -14.750 6.797 1.00 80.25 337 ASP A C 1
ATOM 2618 O O . ASP A 1 337 ? -12.313 -13.901 7.503 1.00 80.25 337 ASP A O 1
ATOM 2622 N N . ASP A 1 338 ? -13.625 -14.436 5.762 1.00 85.38 338 ASP A N 1
ATOM 2623 C CA . ASP A 1 338 ? -13.914 -13.053 5.418 1.00 85.38 338 ASP A CA 1
ATOM 2624 C C . ASP A 1 338 ? -14.679 -12.351 6.561 1.00 85.38 338 ASP A C 1
ATOM 2626 O O . ASP A 1 338 ? -15.463 -12.942 7.320 1.00 85.38 338 ASP A O 1
ATOM 2630 N N . PHE A 1 339 ? -14.392 -11.067 6.724 1.00 86.44 339 PHE A N 1
ATOM 2631 C CA . PHE A 1 339 ? -15.096 -10.134 7.572 1.00 86.44 339 PHE A CA 1
ATOM 2632 C C . PHE A 1 339 ? -16.079 -9.358 6.706 1.00 86.44 339 PHE A C 1
ATOM 2634 O O . PHE A 1 339 ? -15.713 -8.543 5.858 1.00 86.44 339 PHE A O 1
ATOM 2641 N N . GLU A 1 340 ? -17.352 -9.619 6.952 1.00 82.25 340 GLU A N 1
ATOM 2642 C CA . GLU A 1 340 ? -18.461 -8.917 6.335 1.00 82.25 340 GLU A CA 1
ATOM 2643 C C . GLU A 1 340 ? -19.241 -8.200 7.431 1.00 82.25 340 GLU A C 1
ATOM 2645 O O . GLU A 1 340 ? -19.408 -8.724 8.535 1.00 82.25 340 GLU A O 1
ATOM 2650 N N . THR A 1 341 ? -19.732 -7.000 7.131 1.00 78.56 341 THR A N 1
ATOM 2651 C CA . THR A 1 341 ? -20.654 -6.292 8.024 1.00 78.56 341 THR A CA 1
ATOM 2652 C C . THR A 1 341 ? -21.996 -6.132 7.360 1.00 78.56 341 THR A C 1
ATOM 2654 O O . THR A 1 341 ? -22.110 -6.088 6.132 1.00 78.56 341 THR A O 1
ATOM 2657 N N . SER A 1 342 ? -23.013 -5.934 8.189 1.00 77.19 342 SER A N 1
ATOM 2658 C CA . SER A 1 342 ? -24.283 -5.422 7.699 1.00 77.19 342 SER A CA 1
ATOM 2659 C C . SER A 1 342 ? -24.146 -3.982 7.163 1.00 77.19 342 SER A C 1
ATOM 2661 O O . SER A 1 342 ? -23.090 -3.345 7.242 1.00 77.19 342 SER A O 1
ATOM 2663 N N . SER A 1 343 ? -25.235 -3.433 6.619 1.00 78.44 343 SER A N 1
ATOM 2664 C CA . SER A 1 343 ? -25.304 -2.027 6.196 1.00 78.44 343 SER A CA 1
ATOM 2665 C C . SER A 1 343 ? -25.225 -1.027 7.360 1.00 78.44 343 SER A C 1
ATOM 2667 O O . SER A 1 343 ? -25.128 0.174 7.120 1.00 78.44 343 SER A O 1
ATOM 2669 N N . ASN A 1 344 ? -25.287 -1.504 8.607 1.00 84.94 344 ASN A N 1
ATOM 2670 C CA . ASN A 1 344 ? -25.158 -0.715 9.828 1.00 84.94 344 ASN A CA 1
ATOM 2671 C C . ASN A 1 344 ? -23.998 -1.253 10.680 1.00 84.94 344 ASN A C 1
ATOM 2673 O O . ASN A 1 344 ? -23.595 -2.400 10.536 1.00 84.94 344 ASN A O 1
ATOM 2677 N N . TRP A 1 345 ? -23.472 -0.426 11.585 1.00 90.00 345 TRP A N 1
ATOM 2678 C CA . TRP A 1 345 ? -22.489 -0.866 12.578 1.00 90.00 345 TRP A CA 1
ATOM 2679 C C . TRP A 1 345 ? -23.208 -1.128 13.902 1.00 90.00 345 TRP A C 1
ATOM 2681 O O . TRP A 1 345 ? -23.608 -0.179 14.576 1.00 90.00 345 TRP A O 1
ATOM 2691 N N . SER A 1 346 ? -23.450 -2.396 14.231 1.00 93.25 346 SER A N 1
ATOM 2692 C CA . SER A 1 346 ? -24.079 -2.822 15.486 1.00 93.25 346 SER A CA 1
ATOM 2693 C C . SER A 1 346 ? -23.049 -3.330 16.501 1.00 93.25 346 SER A C 1
ATOM 2695 O O . SER A 1 346 ? -21.883 -3.538 16.175 1.00 93.25 346 SER A O 1
ATOM 2697 N N . ILE A 1 347 ? -23.489 -3.593 17.735 1.00 94.25 347 ILE A N 1
ATOM 2698 C CA . ILE A 1 347 ? -22.643 -4.215 18.767 1.00 94.25 347 ILE A CA 1
ATOM 2699 C C . ILE A 1 347 ? -22.139 -5.597 18.320 1.00 94.25 347 ILE A C 1
ATOM 2701 O O . ILE A 1 347 ? -20.991 -5.954 18.576 1.00 94.25 347 ILE A O 1
ATOM 2705 N N . ALA A 1 348 ? -22.975 -6.365 17.616 1.00 93.06 348 ALA A N 1
ATOM 2706 C CA . ALA A 1 348 ? -22.580 -7.665 17.082 1.00 93.06 348 ALA A CA 1
ATOM 2707 C C . ALA A 1 348 ? -21.514 -7.528 15.981 1.00 93.06 348 ALA A C 1
ATOM 2709 O O . ALA A 1 348 ? -20.562 -8.306 15.971 1.00 93.06 348 ALA A O 1
ATOM 2710 N N . ASP A 1 349 ? -21.639 -6.523 15.102 1.00 92.62 349 ASP A N 1
ATOM 2711 C CA . ASP A 1 349 ? -20.627 -6.232 14.075 1.00 92.62 349 ASP A CA 1
ATOM 2712 C C . ASP A 1 349 ? -19.291 -5.826 14.722 1.00 92.62 349 ASP A C 1
ATOM 2714 O O . ASP A 1 349 ? -18.244 -6.327 14.319 1.00 92.62 349 ASP A O 1
ATOM 2718 N N . GLU A 1 350 ? -19.322 -4.981 15.763 1.00 94.62 350 GLU A N 1
ATOM 2719 C CA . GLU A 1 350 ? -18.123 -4.572 16.509 1.00 94.62 350 GLU A CA 1
ATOM 2720 C C . GLU A 1 350 ? -17.427 -5.762 17.182 1.00 94.62 350 GLU A C 1
ATOM 2722 O O . GLU A 1 350 ? -16.222 -5.944 17.015 1.00 94.62 350 GLU A O 1
ATOM 2727 N N . ARG A 1 351 ? -18.172 -6.604 17.911 1.00 93.75 351 ARG A N 1
ATOM 2728 C CA . ARG A 1 351 ? -17.588 -7.792 18.552 1.00 93.75 351 ARG A CA 1
ATOM 2729 C C . ARG A 1 351 ? -16.993 -8.737 17.518 1.00 93.75 351 ARG A C 1
ATOM 2731 O O . ARG A 1 351 ? -15.873 -9.202 17.701 1.00 93.75 351 ARG A O 1
ATOM 2738 N N . ASN A 1 352 ? -17.722 -9.005 16.432 1.00 92.62 352 ASN A N 1
ATOM 2739 C CA . ASN A 1 352 ? -17.223 -9.849 15.351 1.00 92.62 352 ASN A CA 1
ATOM 2740 C C . ASN A 1 352 ? -15.917 -9.280 14.783 1.00 92.62 352 ASN A C 1
ATOM 2742 O O . ASN A 1 352 ? -14.950 -10.022 14.657 1.00 92.62 352 ASN A O 1
ATOM 2746 N N . PHE A 1 353 ? -15.857 -7.967 14.534 1.00 93.44 353 PHE A N 1
ATOM 2747 C CA . PHE A 1 353 ? -14.653 -7.282 14.063 1.00 93.44 353 PHE A CA 1
ATOM 2748 C C . PHE A 1 353 ? -13.458 -7.484 15.002 1.00 93.44 353 PHE A C 1
ATOM 2750 O O . PHE A 1 353 ? -12.422 -7.980 14.569 1.00 93.44 353 PHE A O 1
ATOM 2757 N N . CYS A 1 354 ? -13.595 -7.170 16.293 1.00 94.31 354 CYS A N 1
ATOM 2758 C CA . CYS A 1 354 ? -12.492 -7.308 17.247 1.00 94.31 354 CYS A CA 1
ATOM 2759 C C . CYS A 1 354 ? -12.029 -8.771 17.379 1.00 94.31 354 CYS A C 1
ATOM 2761 O O . CYS A 1 354 ? -10.832 -9.064 17.367 1.00 94.31 354 CYS A O 1
ATOM 2763 N N . LEU A 1 355 ? -12.966 -9.719 17.441 1.00 92.88 355 LEU A N 1
ATOM 2764 C CA . LEU A 1 355 ? -12.658 -11.145 17.579 1.00 92.88 355 LEU A CA 1
ATOM 2765 C C . LEU A 1 355 ? -12.036 -11.761 16.316 1.00 92.88 355 LEU A C 1
ATOM 2767 O O . LEU A 1 355 ? -11.476 -12.858 16.384 1.00 92.88 355 LEU A O 1
ATOM 2771 N N . LYS A 1 356 ? -12.051 -11.064 15.171 1.00 92.81 356 LYS A N 1
ATOM 2772 C CA . LYS A 1 356 ? -11.278 -11.497 14.003 1.00 92.81 356 LYS A CA 1
ATOM 2773 C C . LYS A 1 356 ? -9.782 -11.473 14.245 1.00 92.81 356 LYS A C 1
ATOM 2775 O O . LYS A 1 356 ? -9.129 -12.294 13.620 1.00 92.81 356 LYS A O 1
ATOM 2780 N N . CYS A 1 357 ? -9.267 -10.625 15.136 1.00 93.12 357 CYS A N 1
ATOM 2781 C CA . CYS A 1 357 ? -7.847 -10.608 15.506 1.00 93.12 357 CYS A CA 1
ATOM 2782 C C . CYS A 1 357 ? -7.608 -11.172 16.912 1.00 93.12 357 CYS A C 1
ATOM 2784 O O . CYS A 1 357 ? -6.624 -11.868 17.150 1.00 93.12 357 CYS A O 1
ATOM 2786 N N . HIS A 1 358 ? -8.547 -10.958 17.833 1.00 92.12 358 HIS A N 1
ATOM 2787 C CA . HIS A 1 358 ? -8.493 -11.494 19.191 1.00 92.12 358 HIS A CA 1
ATOM 2788 C C . HIS A 1 358 ? -9.063 -12.920 19.256 1.00 92.12 358 HIS A C 1
ATOM 2790 O O . HIS A 1 358 ? -10.060 -13.173 19.915 1.00 92.12 358 HIS A O 1
ATOM 2796 N N . ASN A 1 359 ? -8.469 -13.875 18.548 1.00 91.50 359 ASN A N 1
ATOM 2797 C CA . ASN A 1 359 ? -8.907 -15.283 18.577 1.00 91.50 359 ASN A CA 1
ATOM 2798 C C . ASN A 1 359 ? -7.769 -16.277 18.822 1.00 91.50 359 ASN A C 1
ATOM 2800 O O . ASN A 1 359 ? -8.001 -17.483 18.821 1.00 91.50 359 ASN A O 1
ATOM 2804 N N . GLY A 1 360 ? -6.547 -15.784 19.027 1.00 91.44 360 GLY A N 1
ATOM 2805 C CA . GLY A 1 360 ? -5.354 -16.598 19.252 1.00 91.44 360 GLY A CA 1
ATOM 2806 C C . GLY A 1 360 ? -4.762 -17.243 18.000 1.00 91.44 360 GLY A C 1
ATOM 2807 O O . GLY A 1 360 ? -3.693 -17.827 18.100 1.00 91.44 360 GLY A O 1
ATOM 2808 N N . ASN A 1 361 ? -5.418 -17.123 16.845 1.00 91.31 361 ASN A N 1
ATOM 2809 C CA . ASN A 1 361 ? -4.974 -17.724 15.585 1.00 91.31 361 ASN A CA 1
ATOM 2810 C C . ASN A 1 361 ? -4.587 -16.678 14.539 1.00 91.31 361 ASN A C 1
ATOM 2812 O O . ASN A 1 361 ? -3.937 -17.000 13.557 1.00 91.31 361 ASN A O 1
ATOM 2816 N N . THR A 1 362 ? -5.022 -15.433 14.716 1.00 91.31 362 THR A N 1
ATOM 2817 C CA . THR A 1 362 ? -4.723 -14.354 13.771 1.00 91.31 362 THR A CA 1
ATOM 2818 C C . THR A 1 362 ? -3.375 -13.781 14.103 1.00 91.31 362 THR A C 1
ATOM 2820 O O . THR A 1 362 ? -3.177 -13.304 15.220 1.00 91.31 362 THR A O 1
ATOM 2823 N N . GLU A 1 363 ? -2.461 -13.890 13.159 1.00 91.50 363 GLU A N 1
ATOM 2824 C CA . GLU A 1 363 ? -1.117 -13.355 13.270 1.00 91.50 363 GLU A CA 1
ATOM 2825 C C . GLU A 1 363 ? -1.105 -11.921 12.718 1.00 91.50 363 GLU A C 1
ATOM 2827 O O . GLU A 1 363 ? -1.644 -11.649 11.637 1.00 91.50 363 GLU A O 1
ATOM 2832 N N . MET A 1 364 ? -0.569 -11.001 13.519 1.00 90.94 364 MET A N 1
ATOM 2833 C CA . MET A 1 364 ? -0.185 -9.655 13.103 1.00 90.94 364 MET A CA 1
ATOM 2834 C C . MET A 1 364 ? 1.177 -9.318 13.709 1.00 90.94 364 MET A C 1
ATOM 2836 O O . MET A 1 364 ? 1.305 -9.270 14.937 1.00 90.94 364 MET A O 1
ATOM 2840 N N . TYR A 1 365 ? 2.172 -9.021 12.872 1.00 92.56 365 TYR A N 1
ATOM 2841 C CA . TYR A 1 365 ? 3.502 -8.580 13.319 1.00 92.56 365 TYR A CA 1
ATOM 2842 C C . TYR A 1 365 ? 4.259 -9.551 14.238 1.00 92.56 365 TYR A C 1
ATOM 2844 O O . TYR A 1 365 ? 4.862 -9.151 15.232 1.00 92.56 365 TYR A O 1
ATOM 2852 N N . GLY A 1 366 ? 4.220 -10.838 13.929 1.00 92.19 366 GLY A N 1
ATOM 2853 C CA . GLY A 1 366 ? 4.723 -11.936 14.750 1.00 92.19 366 GLY A CA 1
ATOM 2854 C C . GLY A 1 366 ? 3.882 -12.245 15.995 1.00 92.19 366 GLY A C 1
ATOM 2855 O O . GLY A 1 366 ? 4.333 -13.022 16.833 1.00 92.19 366 GLY A O 1
ATOM 2856 N N . LYS A 1 367 ? 2.688 -11.655 16.162 1.00 91.75 367 LYS A N 1
ATOM 2857 C CA . LYS A 1 367 ? 1.880 -11.797 17.386 1.00 91.75 367 LYS A CA 1
ATOM 2858 C C . LYS A 1 367 ? 0.521 -12.424 17.121 1.00 91.75 367 LYS A C 1
ATOM 2860 O O . LYS A 1 367 ? -0.235 -11.980 16.263 1.00 91.75 367 LYS A O 1
ATOM 2865 N N . ASN A 1 368 ? 0.143 -13.368 17.981 1.00 91.69 368 ASN A N 1
ATOM 2866 C CA . ASN A 1 368 ? -1.218 -13.888 18.075 1.00 91.69 368 ASN A CA 1
ATOM 2867 C C . ASN A 1 368 ? -1.860 -13.458 19.395 1.00 91.69 368 ASN A C 1
ATOM 2869 O O . ASN A 1 368 ? -1.422 -13.857 20.476 1.00 91.69 368 ASN A O 1
ATOM 2873 N N . VAL A 1 369 ? -2.931 -12.668 19.324 1.00 90.06 369 VAL A N 1
ATOM 2874 C CA . VAL A 1 369 ? -3.622 -12.192 20.528 1.00 90.06 369 VAL A CA 1
ATOM 2875 C C . VAL A 1 369 ? -4.807 -13.096 20.837 1.00 90.06 369 VAL A C 1
ATOM 2877 O O . VAL A 1 369 ? -5.710 -13.276 20.021 1.00 90.06 369 VAL A O 1
ATOM 2880 N N . THR A 1 370 ? -4.824 -13.673 22.036 1.00 89.19 370 THR A N 1
ATOM 2881 C CA . THR A 1 370 ? -5.939 -14.498 22.510 1.00 89.19 370 THR A CA 1
ATOM 2882 C C . THR A 1 370 ? -7.031 -13.631 23.129 1.00 89.19 370 THR A C 1
ATOM 2884 O O . THR A 1 370 ? -6.761 -12.656 23.832 1.00 89.19 370 THR A O 1
ATOM 2887 N N . PHE A 1 371 ? -8.286 -13.998 22.885 1.00 89.69 371 PHE A N 1
ATOM 2888 C CA . PHE A 1 371 ? -9.399 -13.527 23.698 1.00 89.69 371 PHE A CA 1
ATOM 2889 C C . PHE A 1 371 ? -9.531 -14.443 24.906 1.00 89.69 371 PHE A C 1
ATOM 2891 O O . PHE A 1 371 ? -9.804 -15.634 24.763 1.00 89.69 371 PHE A O 1
ATOM 2898 N N . SER A 1 372 ? -9.274 -13.887 26.087 1.00 88.06 372 SER A N 1
ATOM 2899 C CA . SER A 1 372 ? -9.313 -14.631 27.341 1.00 88.06 372 SER A CA 1
ATOM 2900 C C . SER A 1 372 ? -10.595 -14.310 28.094 1.00 88.06 372 SER A C 1
ATOM 2902 O O . SER A 1 372 ? -10.830 -13.154 28.448 1.00 88.06 372 SER A O 1
ATOM 2904 N N . ASP A 1 373 ? -11.392 -15.339 28.377 1.00 89.31 373 ASP A N 1
ATOM 2905 C CA . ASP A 1 373 ? -12.573 -15.265 29.245 1.00 89.31 373 ASP A CA 1
ATOM 2906 C C . ASP A 1 373 ? -12.194 -15.073 30.722 1.00 89.31 373 ASP A C 1
ATOM 2908 O O . ASP A 1 373 ? -13.043 -14.750 31.554 1.00 89.31 373 ASP A O 1
ATOM 2912 N N . LYS A 1 374 ? -10.911 -15.265 31.055 1.00 87.88 374 LYS A N 1
ATOM 2913 C CA . LYS A 1 374 ? -10.357 -15.180 32.406 1.00 87.88 374 LYS A CA 1
ATOM 2914 C C . LYS A 1 374 ? -9.143 -14.264 32.481 1.00 87.88 374 LYS A C 1
ATOM 2916 O O . LYS A 1 374 ? -8.372 -14.141 31.532 1.00 87.88 374 LYS A O 1
ATOM 2921 N N . ASN A 1 375 ? -8.944 -13.643 33.636 1.00 84.81 375 ASN A N 1
ATOM 2922 C CA . ASN A 1 375 ? -7.716 -12.915 33.948 1.00 84.81 375 ASN A CA 1
ATOM 2923 C C . ASN A 1 375 ? -6.578 -13.872 34.363 1.00 84.81 375 ASN A C 1
ATOM 2925 O O . ASN A 1 375 ? -6.741 -15.095 34.366 1.00 84.81 375 ASN A O 1
ATOM 2929 N N . LEU A 1 376 ? -5.419 -13.315 34.730 1.00 83.25 376 LEU A N 1
ATOM 2930 C CA . LEU A 1 376 ? -4.240 -14.087 35.149 1.00 83.25 376 LEU A CA 1
ATOM 2931 C C . LEU A 1 376 ? -4.491 -14.919 36.417 1.00 83.25 376 LEU A C 1
ATOM 2933 O O . LEU A 1 376 ? -3.862 -15.955 36.617 1.00 83.25 376 LEU A O 1
ATOM 2937 N N . GLU A 1 377 ? -5.440 -14.498 37.250 1.00 88.81 377 GLU A N 1
ATOM 2938 C CA . GLU A 1 377 ? -5.875 -15.202 38.455 1.00 88.81 377 GLU A CA 1
ATOM 2939 C C . GLU A 1 377 ? -6.930 -16.290 38.166 1.00 88.81 377 GLU A C 1
ATOM 2941 O O . GLU A 1 377 ? -7.427 -16.933 39.091 1.00 88.81 377 GLU A O 1
ATOM 2946 N N . GLY A 1 378 ? -7.303 -16.501 36.899 1.00 88.06 378 GLY A N 1
ATOM 2947 C CA . GLY A 1 378 ? -8.315 -17.477 36.489 1.00 88.06 378 GLY A CA 1
ATOM 2948 C C . GLY A 1 378 ? -9.761 -17.055 36.781 1.00 88.06 378 GLY A C 1
ATOM 2949 O O . GLY A 1 378 ? -10.671 -17.880 36.672 1.00 88.06 378 GLY A O 1
ATOM 2950 N N . THR A 1 379 ? -9.986 -15.793 37.152 1.00 89.31 379 THR A N 1
ATOM 2951 C CA . THR A 1 379 ? -11.315 -15.221 37.405 1.00 89.31 379 THR A CA 1
ATOM 2952 C C . THR A 1 379 ? -11.942 -14.769 36.095 1.00 89.31 379 THR A C 1
ATOM 2954 O O . THR A 1 379 ? -11.270 -14.131 35.287 1.00 89.31 379 THR A O 1
ATOM 2957 N N . SER A 1 380 ? -13.226 -15.073 35.897 1.00 89.81 380 SER A N 1
ATOM 2958 C CA . SER A 1 380 ? -13.974 -14.630 34.719 1.00 89.81 380 SER A CA 1
ATOM 2959 C C . SER A 1 380 ? -13.953 -13.107 34.577 1.00 89.81 380 SER A C 1
ATOM 2961 O O . SER A 1 380 ? -14.175 -12.380 35.549 1.00 89.81 380 SER A O 1
ATOM 2963 N N . VAL A 1 381 ? -13.697 -12.634 33.361 1.00 89.94 381 VAL A N 1
ATOM 2964 C CA . VAL A 1 381 ? -13.726 -11.214 33.009 1.00 89.94 381 VAL A CA 1
ATOM 2965 C C . VAL A 1 381 ? -15.100 -10.901 32.426 1.00 89.94 381 VAL A C 1
ATOM 2967 O O . VAL A 1 381 ? -15.453 -11.396 31.360 1.00 89.94 381 VAL A O 1
ATOM 2970 N N . SER A 1 382 ? -15.871 -10.070 33.128 1.00 90.50 382 SER A N 1
ATOM 2971 C CA . SER A 1 382 ? -17.189 -9.626 32.658 1.00 90.50 382 SER A CA 1
ATOM 2972 C C . SER A 1 382 ? -17.085 -9.010 31.263 1.00 90.50 382 SER A C 1
ATOM 2974 O O . SER A 1 382 ? -16.274 -8.109 31.055 1.00 90.50 382 SER A O 1
ATOM 2976 N N . GLY A 1 383 ? -17.918 -9.461 30.325 1.00 90.56 383 GLY A N 1
ATOM 2977 C CA . GLY A 1 383 ? -17.900 -8.990 28.933 1.00 90.56 383 GLY A CA 1
ATOM 2978 C C . GLY A 1 383 ? -17.078 -9.881 27.995 1.00 90.56 383 GLY A C 1
ATOM 2979 O O . GLY A 1 383 ? -17.224 -9.784 26.768 1.00 90.56 383 GLY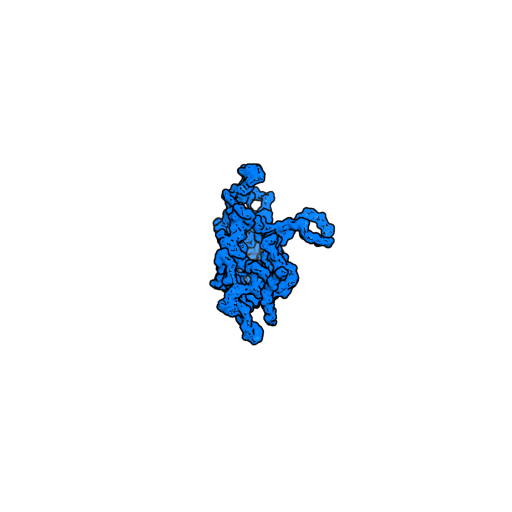 A O 1
ATOM 2980 N N . HIS A 1 384 ? -16.237 -10.759 28.557 1.00 92.12 384 HIS A N 1
ATOM 2981 C CA . HIS A 1 384 ? -15.380 -11.685 27.815 1.00 92.12 384 HIS A CA 1
ATOM 2982 C C . HIS A 1 384 ? -15.954 -13.106 27.714 1.00 92.12 384 HIS A C 1
ATOM 2984 O O . HIS A 1 384 ? -15.304 -14.012 27.197 1.00 92.12 384 HIS A O 1
ATOM 2990 N N . GLU A 1 385 ? -17.177 -13.339 28.182 1.00 90.25 385 GLU A N 1
ATOM 2991 C CA . GLU A 1 385 ? -17.849 -14.610 27.942 1.00 90.25 385 GLU A CA 1
ATOM 2992 C C . GLU A 1 385 ? -18.218 -14.740 26.450 1.00 90.25 385 GLU A C 1
ATOM 2994 O O . GLU A 1 385 ? -18.560 -13.756 25.784 1.00 90.25 385 GLU A O 1
ATOM 2999 N N . LEU A 1 386 ? -18.131 -15.958 25.898 1.00 83.31 386 LEU A N 1
ATOM 3000 C CA . LEU A 1 386 ? -18.362 -16.213 24.466 1.00 83.31 386 LEU A CA 1
ATOM 3001 C C . LEU A 1 386 ? -19.785 -15.849 24.012 1.00 83.31 386 LEU A C 1
ATOM 3003 O O . LEU A 1 386 ? -19.986 -15.474 22.860 1.00 83.31 386 LEU A O 1
ATOM 3007 N N . ASP A 1 387 ? -20.761 -15.955 24.910 1.00 86.19 387 ASP A N 1
ATOM 3008 C CA . ASP A 1 387 ? -22.169 -15.620 24.695 1.00 86.19 387 ASP A CA 1
ATOM 3009 C C . ASP A 1 387 ? -22.532 -14.190 25.135 1.00 86.19 387 ASP A C 1
ATOM 3011 O O . ASP A 1 387 ? -23.683 -13.772 24.987 1.00 86.19 387 ASP A O 1
ATOM 3015 N N . ASN A 1 388 ? -21.564 -13.413 25.635 1.00 91.44 388 ASN A N 1
ATOM 3016 C CA . ASN A 1 388 ? -21.790 -12.034 26.044 1.00 91.44 388 ASN A CA 1
ATOM 3017 C C . ASN A 1 388 ? -22.009 -11.121 24.824 1.00 91.44 388 ASN A C 1
ATOM 3019 O O . ASN A 1 388 ? -21.307 -11.214 23.814 1.00 91.44 388 ASN A O 1
ATOM 3023 N N . ASN A 1 389 ? -22.977 -10.209 24.928 1.00 92.56 389 ASN A N 1
ATOM 3024 C CA . ASN A 1 389 ? -23.342 -9.254 23.883 1.00 92.56 389 ASN A CA 1
ATOM 3025 C C . ASN A 1 389 ? -22.890 -7.811 24.173 1.00 92.56 389 ASN A C 1
ATOM 3027 O O . ASN A 1 389 ? -23.308 -6.905 23.458 1.00 92.56 389 ASN A O 1
ATOM 3031 N N . GLN A 1 390 ? -22.073 -7.585 25.200 1.00 95.06 390 GLN A N 1
ATOM 3032 C CA . GLN A 1 390 ? -21.510 -6.282 25.544 1.00 95.06 390 GLN A CA 1
ATOM 3033 C C . GLN A 1 390 ? -20.512 -5.830 24.474 1.00 95.06 390 GLN A C 1
ATOM 3035 O O . GLN A 1 390 ? -19.709 -6.630 23.987 1.00 95.06 390 GLN A O 1
ATOM 3040 N N . ALA A 1 391 ? -20.533 -4.550 24.102 1.00 95.94 391 ALA A N 1
ATOM 3041 C CA . ALA A 1 391 ? -19.576 -4.031 23.135 1.00 95.94 391 ALA A CA 1
ATOM 3042 C C . ALA A 1 391 ? -18.162 -4.035 23.728 1.00 95.94 391 ALA A C 1
ATOM 3044 O O . ALA A 1 391 ? -17.970 -3.703 24.899 1.00 95.94 391 ALA A O 1
ATOM 3045 N N . CYS A 1 392 ? -17.156 -4.365 22.917 1.00 95.62 392 CYS A N 1
ATOM 3046 C CA . CYS A 1 392 ? -15.756 -4.282 23.336 1.00 95.62 392 CYS A CA 1
ATOM 3047 C C . CYS A 1 392 ? -15.411 -2.842 23.751 1.00 95.62 392 CYS A C 1
ATOM 3049 O O . CYS A 1 392 ? -14.710 -2.602 24.734 1.00 95.62 392 CYS A O 1
ATOM 3051 N N . SER A 1 393 ? -15.977 -1.875 23.035 1.00 96.38 393 SER A N 1
ATOM 3052 C CA . SER A 1 393 ? -15.795 -0.444 23.215 1.00 96.38 393 SER A CA 1
ATOM 3053 C C . SER A 1 393 ? -16.388 0.131 24.497 1.00 96.38 393 SER A C 1
ATOM 3055 O O . SER A 1 393 ? -15.980 1.219 24.903 1.00 96.38 393 SER A O 1
ATOM 3057 N N . ASP A 1 394 ? -17.271 -0.596 25.187 1.00 95.44 394 ASP A N 1
ATOM 3058 C CA . ASP A 1 394 ? -17.763 -0.174 26.503 1.00 95.44 394 ASP A CA 1
ATOM 3059 C C . ASP A 1 394 ? -16.649 -0.216 27.565 1.00 95.44 394 ASP A C 1
ATOM 3061 O O . ASP A 1 394 ? -16.698 0.534 28.540 1.00 95.44 394 ASP A O 1
ATOM 3065 N N . CYS A 1 395 ? -15.626 -1.057 27.365 1.00 93.94 395 CYS A N 1
ATOM 3066 C CA . CYS A 1 395 ? -14.473 -1.177 28.264 1.00 93.94 395 CYS A CA 1
ATOM 3067 C C . CYS A 1 395 ? -13.150 -0.740 27.618 1.00 93.94 395 CYS A C 1
ATOM 3069 O O . CYS A 1 395 ? -12.280 -0.216 28.310 1.00 93.94 395 CYS A O 1
ATOM 3071 N N . HIS A 1 396 ? -12.997 -0.938 26.307 1.00 94.69 396 HIS A N 1
ATOM 3072 C CA . HIS A 1 396 ? -11.763 -0.642 25.572 1.00 94.69 396 HIS A CA 1
ATOM 3073 C C . HIS A 1 396 ? -11.807 0.675 24.782 1.00 94.69 396 HIS A C 1
ATOM 3075 O O . HIS A 1 396 ? -10.804 1.038 24.174 1.00 94.69 396 HIS A O 1
ATOM 3081 N N . GLY A 1 397 ? -12.933 1.393 24.771 1.00 94.62 397 GLY A N 1
ATOM 3082 C CA . GLY A 1 397 ? -13.051 2.708 24.135 1.00 94.62 397 GLY A CA 1
ATOM 3083 C C . GLY A 1 397 ? -12.613 3.870 25.034 1.00 94.62 397 GLY A C 1
ATOM 3084 O O . GLY A 1 397 ? -12.225 3.690 26.183 1.00 94.62 397 GLY A O 1
ATOM 3085 N N . ASP A 1 398 ? -12.727 5.093 24.522 1.00 90.75 398 ASP A N 1
ATOM 3086 C CA . ASP A 1 398 ? -12.375 6.348 25.202 1.00 90.75 398 ASP A CA 1
ATOM 3087 C C . ASP A 1 398 ? -13.411 6.840 26.232 1.00 90.75 398 ASP A C 1
ATOM 3089 O O . ASP A 1 398 ? -13.208 7.869 26.879 1.00 90.75 398 ASP A O 1
ATOM 3093 N N . GLY A 1 399 ? -14.516 6.108 26.402 1.00 90.44 399 GLY A N 1
ATOM 3094 C CA . GLY A 1 399 ? -15.594 6.444 27.331 1.00 90.44 399 GLY A CA 1
ATOM 3095 C C . GLY A 1 399 ? -16.647 7.419 26.789 1.00 90.44 399 GLY A C 1
ATOM 3096 O O . GLY A 1 399 ? -17.503 7.852 27.562 1.00 90.44 399 GLY A O 1
ATOM 3097 N N . SER A 1 400 ? -16.630 7.757 25.493 1.00 91.94 400 SER A N 1
ATOM 3098 C CA . SER A 1 400 ? -17.688 8.550 24.841 1.00 91.94 400 SER A CA 1
ATOM 3099 C C . SER A 1 400 ? -19.098 8.006 25.133 1.00 91.94 400 SER A C 1
ATOM 3101 O O . SER A 1 400 ? -19.291 6.807 25.283 1.00 91.94 400 SER A O 1
ATOM 3103 N N . SER A 1 401 ? -20.139 8.841 25.190 1.00 91.69 401 SER A N 1
ATOM 3104 C CA . SER A 1 401 ? -21.524 8.347 25.336 1.00 91.69 401 SER A CA 1
ATOM 3105 C C . SER A 1 401 ? -22.119 7.827 24.023 1.00 91.69 401 SER A C 1
ATOM 3107 O O . SER A 1 401 ? -23.066 7.038 24.049 1.00 91.69 401 SER A O 1
ATOM 3109 N N . GLU A 1 402 ? -21.526 8.180 22.883 1.00 94.19 402 GLU A N 1
ATOM 3110 C CA . GLU A 1 402 ? -21.959 7.746 21.555 1.00 94.19 402 GLU A CA 1
ATOM 3111 C C . GLU A 1 402 ? -21.307 6.414 21.173 1.00 94.19 402 GLU A C 1
ATOM 3113 O O . GLU A 1 402 ? -20.081 6.307 21.131 1.00 94.19 402 GLU A O 1
ATOM 3118 N N . PHE A 1 403 ? -22.125 5.402 20.862 1.00 94.31 403 PHE A N 1
ATOM 3119 C CA . PHE A 1 403 ? -21.645 4.053 20.536 1.00 94.31 403 PHE A CA 1
ATOM 3120 C C . PHE A 1 403 ? -20.600 4.069 19.414 1.00 94.31 403 PHE A C 1
ATOM 3122 O O . PHE A 1 403 ? -19.505 3.560 19.601 1.00 94.31 403 PHE A O 1
ATOM 3129 N N . LEU A 1 404 ? -20.889 4.734 18.290 1.00 91.44 404 LEU A N 1
ATOM 3130 C CA . LEU A 1 404 ? -19.985 4.750 17.136 1.00 91.44 404 LEU A CA 1
ATOM 3131 C C . LEU A 1 404 ? -18.633 5.420 17.439 1.00 91.44 404 LEU A C 1
ATOM 3133 O O . LEU A 1 404 ? -17.604 4.988 16.922 1.00 91.44 404 LEU A O 1
ATOM 3137 N N . GLU A 1 405 ? -18.627 6.458 18.276 1.00 91.75 405 GLU A N 1
ATOM 3138 C CA . GLU A 1 405 ? -17.395 7.137 18.685 1.00 91.75 405 GLU A CA 1
ATOM 3139 C C . GLU A 1 405 ? -16.566 6.250 19.619 1.00 91.75 405 GLU A C 1
ATOM 3141 O O . GLU A 1 405 ? -15.364 6.089 19.394 1.00 91.75 405 GLU A O 1
ATOM 3146 N N . ARG A 1 406 ? -17.214 5.572 20.580 1.00 94.56 406 ARG A N 1
ATOM 3147 C CA . ARG A 1 406 ? -16.544 4.560 21.405 1.00 94.56 406 ARG A CA 1
ATOM 3148 C C . ARG A 1 406 ? -15.977 3.428 20.555 1.00 94.56 406 ARG A C 1
ATOM 3150 O O . ARG A 1 406 ? -14.795 3.126 20.700 1.00 94.56 406 ARG A O 1
ATOM 3157 N N . SER A 1 407 ? -16.759 2.834 19.650 1.00 94.62 407 SER A N 1
ATOM 3158 C CA . SER A 1 407 ? -16.296 1.759 18.758 1.00 94.62 407 SER A CA 1
ATOM 3159 C C . SER A 1 407 ? -15.079 2.193 17.945 1.00 94.62 407 SER A C 1
ATOM 3161 O O . SER A 1 407 ? -14.100 1.458 17.844 1.00 94.62 407 SER A O 1
ATOM 3163 N N . LYS A 1 408 ? -15.107 3.416 17.400 1.00 92.94 408 LYS A N 1
ATOM 3164 C CA . LYS A 1 408 ? -13.988 3.989 16.647 1.00 92.94 408 LYS A CA 1
ATOM 3165 C C . LYS A 1 408 ? -12.736 4.107 17.513 1.00 92.94 408 LYS A C 1
ATOM 3167 O O . LYS A 1 408 ? -11.671 3.688 17.067 1.00 92.94 408 LYS A O 1
ATOM 3172 N N . SER A 1 409 ? -12.851 4.636 18.729 1.00 94.56 409 SER A N 1
ATOM 3173 C CA . SER A 1 409 ? -11.709 4.741 19.645 1.00 94.56 409 SER A CA 1
ATOM 3174 C C . SER A 1 409 ? -11.140 3.369 20.028 1.00 94.56 409 SER A C 1
ATOM 3176 O O . SER A 1 409 ? -9.926 3.189 19.995 1.00 94.56 409 SER A O 1
ATOM 3178 N N . ALA A 1 410 ? -12.003 2.378 20.279 1.00 95.75 410 ALA A N 1
ATOM 3179 C CA . ALA A 1 410 ? -11.602 1.012 20.606 1.00 95.75 410 ALA A CA 1
ATOM 3180 C C . ALA A 1 410 ? -10.918 0.292 19.432 1.00 95.75 410 ALA A C 1
ATOM 3182 O O . ALA A 1 410 ? -10.081 -0.574 19.647 1.00 95.75 410 ALA A O 1
ATOM 3183 N N . ALA A 1 411 ? -11.239 0.650 18.188 1.00 95.06 411 ALA A N 1
ATOM 3184 C CA . ALA A 1 411 ? -10.563 0.103 17.015 1.00 95.06 411 ALA A CA 1
ATOM 3185 C C . ALA A 1 411 ? -9.189 0.754 16.765 1.00 95.06 411 ALA A C 1
ATOM 3187 O O . ALA A 1 411 ? -8.227 0.055 16.460 1.00 95.06 411 ALA A O 1
ATOM 3188 N N . HIS A 1 412 ? -9.082 2.082 16.891 1.00 95.00 412 HIS A N 1
ATOM 3189 C CA . HIS A 1 412 ? -7.857 2.809 16.521 1.00 95.00 412 HIS A CA 1
ATOM 3190 C C . HIS A 1 412 ? -6.825 2.872 17.651 1.00 95.00 412 HIS A C 1
ATOM 3192 O O . HIS A 1 412 ? -5.632 2.802 17.385 1.00 95.00 412 HIS A O 1
ATOM 3198 N N . ALA A 1 413 ? -7.266 2.998 18.903 1.00 95.62 413 ALA A N 1
ATOM 3199 C CA . ALA A 1 413 ? -6.384 3.024 20.063 1.00 95.62 413 ALA A CA 1
ATOM 3200 C C . ALA A 1 413 ? -7.082 2.443 21.306 1.00 95.62 413 ALA A C 1
ATOM 3202 O O . ALA A 1 413 ? -7.367 3.186 22.254 1.00 95.62 413 ALA A O 1
ATOM 3203 N N . PRO A 1 414 ? -7.375 1.127 21.322 1.00 95.69 414 PRO A N 1
ATOM 3204 C CA . PRO A 1 414 ? -8.073 0.503 22.437 1.00 95.69 414 PRO A CA 1
ATOM 3205 C C . PRO A 1 414 ? -7.307 0.691 23.733 1.00 95.69 414 PRO A C 1
ATOM 3207 O O . PRO A 1 414 ? -6.104 0.445 23.788 1.00 95.69 414 PRO A O 1
ATOM 3210 N N . ILE A 1 415 ? -7.997 1.039 24.811 1.00 94.19 415 ILE A N 1
ATOM 3211 C CA . ILE A 1 415 ? -7.378 1.040 26.134 1.00 94.19 415 ILE A CA 1
ATOM 3212 C C . ILE A 1 415 ? -6.978 -0.401 26.468 1.00 94.19 415 ILE A C 1
ATOM 3214 O O . ILE A 1 415 ? -7.822 -1.304 26.477 1.00 94.19 415 ILE A O 1
ATOM 3218 N N . LYS A 1 416 ? -5.686 -0.627 26.749 1.00 88.31 416 LYS A N 1
ATOM 3219 C CA . LYS A 1 416 ? -5.190 -1.921 27.238 1.00 88.31 416 LYS A CA 1
ATOM 3220 C C . LYS A 1 416 ? -6.031 -2.355 28.432 1.00 88.31 416 LYS A C 1
ATOM 3222 O O . LYS A 1 416 ? -6.204 -1.582 29.376 1.00 88.31 416 LYS A O 1
ATOM 3227 N N . GLY A 1 417 ? -6.514 -3.597 28.401 1.00 73.06 417 GLY A N 1
ATOM 3228 C CA . GLY A 1 417 ? -7.125 -4.212 29.570 1.00 73.06 417 GLY A CA 1
ATOM 3229 C C . GLY A 1 417 ? -6.127 -4.148 30.718 1.00 73.06 417 GLY A C 1
ATOM 3230 O O . GLY A 1 417 ? -5.079 -4.791 30.678 1.00 73.06 417 GLY A O 1
ATOM 3231 N N . VAL A 1 418 ? -6.406 -3.316 31.716 1.00 56.09 418 VAL A N 1
ATOM 3232 C CA . VAL A 1 418 ? -5.636 -3.329 32.954 1.00 56.09 418 VAL A CA 1
ATOM 3233 C C . VAL A 1 418 ? -5.966 -4.667 33.596 1.00 56.09 418 VAL A C 1
ATOM 3235 O O . VAL A 1 418 ? -7.139 -4.974 33.792 1.00 56.09 418 VAL A O 1
ATOM 3238 N N . ALA A 1 419 ? -4.963 -5.499 33.866 1.00 41.66 419 ALA A N 1
ATOM 3239 C CA . ALA A 1 419 ? -5.161 -6.704 34.659 1.00 41.66 419 ALA A CA 1
ATOM 3240 C C . ALA A 1 419 ? -5.614 -6.274 36.068 1.00 41.66 419 ALA A C 1
ATOM 3242 O O . ALA A 1 419 ? -4.795 -5.976 36.933 1.00 41.66 419 ALA A O 1
ATOM 3243 N N . GLY A 1 420 ? -6.925 -6.119 36.259 1.00 40.00 420 GLY A N 1
ATOM 3244 C CA . GLY A 1 420 ? -7.531 -5.664 37.505 1.00 40.00 420 GLY A CA 1
ATOM 3245 C C . GLY A 1 420 ? -8.810 -4.844 37.284 1.00 40.00 420 GLY A C 1
ATOM 3246 O O . GLY A 1 420 ? -8.923 -4.121 36.295 1.00 40.00 420 GLY A O 1
ATOM 3247 N N . PRO A 1 421 ? -9.792 -4.936 38.196 1.00 34.53 421 PRO A N 1
ATOM 3248 C CA . PRO A 1 421 ? -11.068 -4.257 38.046 1.00 34.53 421 PRO A CA 1
ATOM 3249 C C . PRO A 1 421 ? -10.854 -2.749 38.172 1.00 34.53 421 PRO A C 1
ATOM 3251 O O . PRO A 1 421 ? -10.584 -2.244 39.261 1.00 34.53 421 PRO A O 1
ATOM 3254 N N . ILE A 1 422 ? -11.028 -2.011 37.080 1.00 42.78 422 ILE A N 1
ATOM 3255 C CA . ILE A 1 422 ? -11.511 -0.640 37.205 1.00 42.78 422 ILE A CA 1
ATOM 3256 C C . ILE A 1 422 ? -13.032 -0.760 37.130 1.00 42.78 422 ILE A C 1
ATOM 3258 O O . ILE A 1 422 ? -13.550 -1.117 36.072 1.00 42.78 422 ILE A O 1
ATOM 3262 N N . PRO A 1 423 ? -13.767 -0.542 38.235 1.00 41.25 423 PRO A N 1
ATOM 3263 C CA . PRO A 1 423 ? -15.214 -0.511 38.170 1.00 41.25 423 PRO A CA 1
ATOM 3264 C C . PRO A 1 423 ? -15.599 0.588 37.186 1.00 41.25 423 PRO A C 1
ATOM 3266 O O . PRO A 1 423 ? -15.234 1.749 37.380 1.00 41.25 423 PRO A O 1
ATOM 3269 N N . TYR A 1 424 ? -16.338 0.224 36.141 1.00 43.09 424 TYR A N 1
ATOM 3270 C CA . TYR A 1 424 ? -17.100 1.195 35.378 1.00 43.09 424 TYR A CA 1
ATOM 3271 C C . TYR A 1 424 ? -18.064 1.867 36.361 1.00 43.09 424 TYR A C 1
ATOM 3273 O O . TYR A 1 424 ? -19.059 1.277 36.784 1.00 43.09 424 TYR A O 1
ATOM 3281 N N . LEU A 1 425 ? -17.723 3.077 36.800 1.00 42.03 425 LEU A N 1
ATOM 3282 C CA . LEU A 1 425 ? -18.675 3.941 37.472 1.00 42.03 425 LEU A CA 1
ATOM 3283 C C . LEU A 1 425 ? -19.487 4.598 36.355 1.00 42.03 425 LEU A C 1
ATOM 3285 O O . LEU A 1 425 ? -18.903 5.357 35.577 1.00 42.03 425 LEU A O 1
ATOM 3289 N N . PRO A 1 426 ? -20.796 4.305 36.227 1.00 44.78 426 PRO A N 1
ATOM 3290 C CA . PRO A 1 426 ? -21.628 5.011 35.266 1.00 44.78 426 PRO A CA 1
ATOM 3291 C C . PRO A 1 426 ? -21.516 6.521 35.520 1.00 44.78 426 PRO A C 1
ATOM 3293 O O . PRO A 1 426 ? -21.346 6.927 36.678 1.00 44.78 426 PRO A O 1
ATOM 3296 N N . PRO A 1 427 ? -21.595 7.358 34.470 1.00 44.97 427 PRO A N 1
ATOM 3297 C CA . PRO A 1 427 ? -21.501 8.801 34.625 1.00 44.97 427 PRO A CA 1
ATOM 3298 C C . PRO A 1 427 ? -22.509 9.261 35.678 1.00 44.97 427 PRO A C 1
ATOM 3300 O O . PRO A 1 427 ? -23.701 8.956 35.598 1.00 44.97 427 PRO A O 1
ATOM 3303 N N . THR A 1 428 ? -22.016 9.968 36.696 1.00 46.62 428 THR A N 1
ATOM 3304 C CA . THR A 1 428 ? -22.876 10.586 37.704 1.00 46.62 428 THR A CA 1
ATOM 3305 C C . THR A 1 428 ? -23.878 11.490 36.988 1.00 46.62 428 THR A C 1
ATOM 3307 O O . THR A 1 428 ? -23.441 12.331 36.194 1.00 46.62 428 THR A O 1
ATOM 3310 N N . PRO A 1 429 ? -25.194 11.339 37.229 1.00 45.75 429 PRO A N 1
ATOM 3311 C CA . PRO A 1 429 ? -26.180 12.222 36.626 1.00 45.75 429 PRO A CA 1
ATOM 3312 C C . PRO A 1 429 ? -25.864 13.679 37.000 1.00 45.75 429 PRO A C 1
ATOM 3314 O O . PRO A 1 429 ? -25.344 13.924 38.096 1.00 45.75 429 PRO A O 1
ATOM 3317 N N . PRO A 1 430 ? -26.131 14.644 36.101 1.00 46.06 430 PRO A N 1
ATOM 3318 C CA . PRO A 1 430 ? -25.856 16.048 36.371 1.00 46.06 430 PRO A CA 1
ATOM 3319 C C . PRO A 1 430 ? -26.583 16.494 37.652 1.00 46.06 430 PRO A C 1
ATOM 3321 O O . PRO A 1 430 ? -27.685 16.010 37.926 1.00 46.06 430 PRO A O 1
ATOM 3324 N N . PRO A 1 431 ? -25.976 17.385 38.456 1.00 55.72 431 PRO A N 1
ATOM 3325 C CA . PRO A 1 431 ? -26.616 17.896 39.661 1.00 55.72 431 PRO A CA 1
ATOM 3326 C C . PRO A 1 431 ? -27.924 18.613 39.297 1.00 55.72 431 PRO A C 1
ATOM 3328 O O . PRO A 1 431 ? -27.945 19.415 38.363 1.00 55.72 431 PRO A O 1
ATOM 3331 N N . ASN A 1 432 ? -28.994 18.280 40.030 1.00 61.28 432 ASN A N 1
ATOM 3332 C CA . ASN A 1 432 ? -30.310 18.926 39.937 1.00 61.28 432 ASN A CA 1
ATOM 3333 C C . ASN A 1 432 ? -30.266 20.409 40.302 1.00 61.28 432 ASN A C 1
ATOM 3335 O O . ASN A 1 432 ? -29.542 20.750 41.269 1.00 61.28 432 ASN A O 1
#

Sequence (432 aa):
MRITKLIKVILINSLFLFFSIGLTLFVFPEIGIEAASDPPKLLIHSPQNSSKLNELNVSFNGTVINIESAIDDLKIFIYFDSNPEPIIINVYSENWTFVKELYDGTHVVKFELKDGQDIIGNQEISFFVVGAHGNYSTNTQACANCHNTHTASSGKGLNGGSASKKNASNMCMACHDGTTNAPIIDEFNQHNLHQQIDVEKGRIGSCTGCHDPHIDRTLENPFRLKEINCEACPEDKDSEIIINISHYRTLYYKKGDTAIGTADDYSFCFQCHNGVNSNIEQYYNSPAIITKSGHNVDAENESPLNGQMPCSDCHDTHGSSNIKALKKKLGDETRNDDFETSSNWSIADERNFCLKCHNGNTEMYGKNVTFSDKNLEGTSVSGHELDNNQACSDCHGDGSSEFLERSKSAAHAPIKGVAGPIPYLPPTPPPN

pLDDT: mean 78.99, std 15.92, range [34.53, 97.38]

InterPro domains:
  IPR010177 Doubled CXXCH motif [PF09699] (304-329)
  IPR029467 Cytochrome c7-like [PF14522] (134-212)
  IPR036280 Multiheme cytochrome superfamily [SSF48695] (130-217)
  IPR036280 Multiheme cytochrome superfamily [SSF48695] (205-403)

Organism: NCBI:txid2880968

Nearest PDB structures (foldseek):
  2dle-assembly1_A  TM=6.034E-01  e=5.518E-04  Homo sapiens
  5k70-assembly2_B  TM=4.611E-01  e=8.148E-03  Mus musculus
  5k70-assembly3_C  TM=4.821E-01  e=8.662E-03  Mus musculus
  5k6y-assembly2_A  TM=4.749E-01  e=5.309E-03  Mus musculus
  6xay-assembly2_B  TM=5.653E-01  e=5.904E-01  Homo sapiens

Radius of gyration: 36.27 Å; Cα contacts (8 Å, |Δi|>4): 708; chains: 1; bounding box: 125×73×100 Å

Foldseek 3Di:
DPPVVVVVVVVVVVVVVVVVVVVVPPPPPPPPPPPPFDFKEKAWPPPAAAAEAADQFGKTKTFTPRCPDDLPQKWKWKDKDPDPHTDIDRDPDRMDMDIDGHFFFKIKMKIFIDRHPDGRYIDIGIYGYHYLLDDPPPDVVSLLLQADPDPADPDDGRRDHPQGPDHQQSSVCVQQVPPHPHDNQAPQPFQEQCQDPPVVVPGNRHPCSFADSNDGQDPLRNPRGDWDQCPPDPPPPPPPDPDVDRPGDRQAQDAQQADQAALSNVRSVCVPQCDPVHNLSCCRPPPVLFVQFPQQDDFPDPGNHRHHHGPNQQADSGNDNEHHRGFLQHADDDDPGGQYDDPDCDLVSLVSSVCSQQPQPGDHRNDRHHQDLAFPVRHGDPQSDPPHSDHLLCQFAPNDPDPVNSSSRSVRGTGPPDRDDPDPDDPDPPDD

Solvent-accessible surface area (backbone atoms only — not comparable to full-atom values): 25127 Å² total; per-residue (Å²): 135,67,66,70,58,54,54,53,54,51,53,53,52,51,53,50,52,53,54,57,56,56,62,69,70,63,75,70,75,81,75,77,74,71,71,79,71,65,74,47,40,72,43,78,67,30,72,47,68,75,36,78,39,78,49,44,68,41,60,36,30,32,38,48,43,59,83,87,75,77,57,88,55,34,32,38,37,36,28,53,66,89,47,87,72,55,52,77,42,77,43,88,52,50,63,53,73,54,74,45,80,52,70,47,42,80,45,42,41,39,38,35,35,24,51,79,91,43,77,65,27,70,51,76,39,38,32,34,31,40,43,90,45,36,80,79,86,80,44,72,70,53,49,36,50,56,21,24,89,86,77,42,62,88,91,82,32,53,71,45,7,93,37,21,89,83,45,72,45,48,34,55,37,65,38,28,67,55,87,41,97,42,70,59,59,52,54,72,87,37,67,13,62,59,57,45,66,38,79,90,73,75,49,70,14,39,60,72,65,54,30,32,67,86,43,59,44,39,94,91,36,70,74,19,56,53,55,49,80,44,91,74,60,80,71,69,86,82,63,94,68,90,63,96,63,81,53,62,47,83,51,29,77,37,41,64,77,71,20,45,26,51,44,64,36,41,42,48,58,35,74,73,38,53,44,99,90,39,65,58,50,52,48,50,67,33,67,80,46,38,78,42,15,61,42,47,41,71,40,69,45,94,42,62,27,59,23,39,69,44,68,54,54,51,34,24,86,47,64,9,67,26,72,79,20,34,32,35,63,61,51,81,59,97,73,91,67,71,54,80,66,65,101,60,90,47,52,67,50,51,40,53,56,54,44,59,43,35,60,47,74,29,40,49,57,71,37,57,42,63,64,60,41,42,49,98,87,67,47,74,38,90,64,42,46,93,85,48,77,56,45,60,26,82,75,18,21,81,72,56,91,49,66,70,60,8,44,49,32,28,70,65,36,16,42,49,82,62,96,62,91,74,78,85,71,75,83,76,75,80,85,130

Secondary structure (DSSP, 8-state):
--HHHHHHHHHHHHHHHHHHHHHHS---------PPPPPPEEEEEESPTT-EES-SEEEEEEEEE---S-GGGEEEEEEETT-SS-EEEE--SSEEEEEEE--SEEEEEEEEEEETTEEEEEEEEEEEE--TTS-TTS-HHHHHHHB-TTT--TTT--B-STT-SS-HHHHHHHHHTTTSSSPP-TTTTSS-TTT---TTTT-S-SGGGTB-TTSPP-SS-TT-BPPEE-TTSPP-TT---------EEPPP---TTT--SSGGGGHHHHHHHEETTEE-THHHH-HHHHTTBTTEEE-SSS---EEEPPHHHHB-SSS--STT-B-SS-SSS--S------SS--HHHHHHHHHTTTTSS-EETTEE----SB-TTS-B-TT-STT----THHHHS---SSHHHHHHHHHHSPBP--SS-----PPPPPP-